Protein AF-0000000078835496 (afdb_homodimer)

Structure (mmCIF, N/CA/C/O backbone):
data_AF-0000000078835496-model_v1
#
loop_
_entity.id
_entity.type
_entity.pdbx_description
1 polymer 'Uncharacterized protein'
#
loop_
_atom_site.group_PDB
_atom_site.id
_atom_site.type_symbol
_atom_site.label_atom_id
_atom_site.label_alt_id
_atom_site.label_comp_id
_atom_site.label_asym_id
_atom_site.label_entity_id
_atom_site.label_seq_id
_atom_site.pdbx_PDB_ins_code
_atom_site.Cartn_x
_atom_site.Cartn_y
_atom_site.Cartn_z
_atom_site.occupancy
_atom_site.B_iso_or_equiv
_atom_site.auth_seq_id
_atom_site.auth_comp_id
_atom_site.auth_asym_id
_atom_site.auth_atom_id
_atom_site.pdbx_PDB_model_num
ATOM 1 N N . MET A 1 1 ? 62.844 -76.75 31.859 1 26.47 1 MET A N 1
ATOM 2 C CA . MET A 1 1 ? 61.812 -77.5 31.125 1 26.47 1 MET A CA 1
ATOM 3 C C . MET A 1 1 ? 61.062 -76.562 30.188 1 26.47 1 MET A C 1
ATOM 5 O O . MET A 1 1 ? 60.531 -75.5 30.609 1 26.47 1 MET A O 1
ATOM 9 N N . PHE A 1 2 ? 61.375 -76.438 28.781 1 31.61 2 PHE A N 1
ATOM 10 C CA . PHE A 1 2 ? 61.062 -75.625 27.641 1 31.61 2 PHE A CA 1
ATOM 11 C C . PHE A 1 2 ? 59.625 -75.812 27.172 1 31.61 2 PHE A C 1
ATOM 13 O O . PHE A 1 2 ? 59.281 -76.938 26.719 1 31.61 2 PHE A O 1
ATOM 20 N N . ILE A 1 3 ? 58.562 -75.312 27.781 1 32.78 3 ILE A N 1
ATOM 21 C CA . ILE A 1 3 ? 57.188 -75.688 27.422 1 32.78 3 ILE A CA 1
ATOM 22 C C . ILE A 1 3 ? 56.844 -75.188 26.031 1 32.78 3 ILE A C 1
ATOM 24 O O . ILE A 1 3 ? 56.906 -73.938 25.812 1 32.78 3 ILE A O 1
ATOM 28 N N . SER A 1 4 ? 56.969 -75.875 24.891 1 28.34 4 SER A N 1
ATOM 29 C CA . SER A 1 4 ? 56.75 -75.625 23.469 1 28.34 4 SER A CA 1
ATOM 30 C C . SER A 1 4 ? 55.281 -75.25 23.203 1 28.34 4 SER A C 1
ATOM 32 O O . SER A 1 4 ? 54.406 -76.062 23.469 1 28.34 4 SER A O 1
ATOM 34 N N . ILE A 1 5 ? 54.844 -74 23.25 1 35.28 5 ILE A N 1
ATOM 35 C CA . ILE A 1 5 ? 53.469 -73.5 23.062 1 35.28 5 ILE A CA 1
ATOM 36 C C . ILE A 1 5 ? 53.062 -73.688 21.594 1 35.28 5 ILE A C 1
ATOM 38 O O . ILE A 1 5 ? 53.625 -73.125 20.703 1 35.28 5 ILE A O 1
ATOM 42 N N . GLN A 1 6 ? 52.75 -74.938 21.125 1 29 6 GLN A N 1
ATOM 43 C CA . GLN A 1 6 ? 52.406 -75.25 19.734 1 29 6 GLN A CA 1
ATOM 44 C C . GLN A 1 6 ? 51.125 -74.625 19.297 1 29 6 GLN A C 1
ATOM 46 O O . GLN A 1 6 ? 50.062 -74.875 19.891 1 29 6 GLN A O 1
ATOM 51 N N . GLY A 1 7 ? 51.062 -73.312 18.828 1 28.83 7 GLY A N 1
ATOM 52 C CA . GLY A 1 7 ? 50 -72.438 18.391 1 28.83 7 GLY A CA 1
ATOM 53 C C . GLY A 1 7 ? 49.312 -72.938 17.125 1 28.83 7 GLY A C 1
ATOM 54 O O . GLY A 1 7 ? 49.875 -72.875 16.031 1 28.83 7 GLY A O 1
ATOM 55 N N . SER A 1 8 ? 48.594 -74.188 17.078 1 29.58 8 SER A N 1
ATOM 56 C CA . SER A 1 8 ? 47.938 -74.75 15.891 1 29.58 8 SER A CA 1
ATOM 57 C C . SER A 1 8 ? 46.812 -73.812 15.398 1 29.58 8 SER A C 1
ATOM 59 O O . SER A 1 8 ? 45.812 -73.688 16.094 1 29.58 8 SER A O 1
ATOM 61 N N . GLY A 1 9 ? 47.094 -72.75 14.773 1 33.34 9 GLY A N 1
ATOM 62 C CA . GLY A 1 9 ? 46.125 -71.812 14.203 1 33.34 9 GLY A CA 1
ATOM 63 C C . GLY A 1 9 ? 45.25 -72.438 13.133 1 33.34 9 GLY A C 1
ATOM 64 O O . GLY A 1 9 ? 45.781 -73.125 12.234 1 33.34 9 GLY A O 1
ATOM 65 N N . PRO A 1 10 ? 43.938 -72.875 13.477 1 34.94 10 PRO A N 1
ATOM 66 C CA . PRO A 1 10 ? 43.125 -73.688 12.531 1 34.94 10 PRO A CA 1
ATOM 67 C C . PRO A 1 10 ? 42.812 -72.938 11.242 1 34.94 10 PRO A C 1
ATOM 69 O O . PRO A 1 10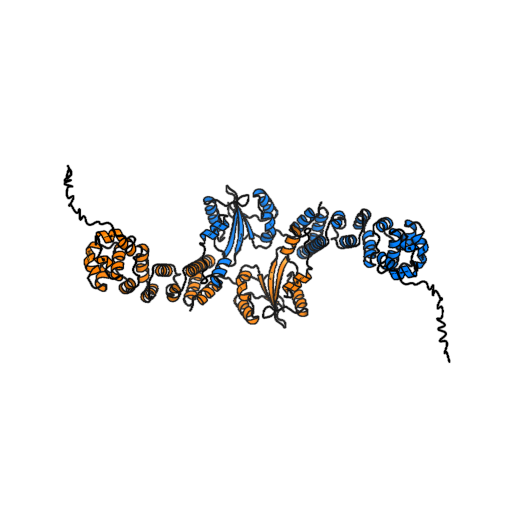 ? 42.75 -71.688 11.266 1 34.94 10 PRO A O 1
ATOM 72 N N . ALA A 1 11 ? 43.188 -73.312 10.109 1 32.03 11 ALA A N 1
ATOM 73 C CA . ALA A 1 11 ? 42.938 -72.875 8.742 1 32.03 11 ALA A CA 1
ATOM 74 C C . ALA A 1 11 ? 41.469 -72.875 8.406 1 32.03 11 ALA A C 1
ATOM 76 O O . ALA A 1 11 ? 40.844 -73.938 8.281 1 32.03 11 ALA A O 1
ATOM 77 N N . ARG A 1 12 ? 40.656 -71.938 9 1 34.41 12 ARG A N 1
ATOM 78 C CA . ARG A 1 12 ? 39.25 -71.812 8.641 1 34.41 12 ARG A CA 1
ATOM 79 C C . ARG A 1 12 ? 39.094 -71.562 7.141 1 34.41 12 ARG A C 1
ATOM 81 O O . ARG A 1 12 ? 39.188 -70.438 6.664 1 34.41 12 ARG A O 1
ATOM 88 N N . THR A 1 13 ? 39.594 -72.5 6.328 1 29.55 13 THR A N 1
ATOM 89 C CA . THR A 1 13 ? 39.531 -72.25 4.891 1 29.55 13 THR A CA 1
ATOM 90 C C . THR A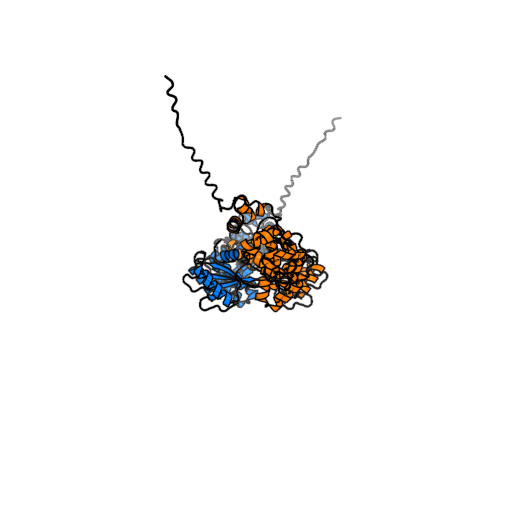 1 13 ? 38.094 -72.25 4.398 1 29.55 13 THR A C 1
ATOM 92 O O . THR A 1 13 ? 37.844 -72.312 3.193 1 29.55 13 THR A O 1
ATOM 95 N N . GLY A 1 14 ? 37.125 -72.562 5.34 1 32.31 14 GLY A N 1
ATOM 96 C CA . GLY A 1 14 ? 35.875 -72.75 4.605 1 32.31 14 GLY A CA 1
ATOM 97 C C . GLY A 1 14 ? 35.438 -71.562 3.854 1 32.31 14 GLY A C 1
ATOM 98 O O . GLY A 1 14 ? 35.25 -70.5 4.449 1 32.31 14 GLY A O 1
ATOM 99 N N . THR A 1 15 ? 35.875 -71.375 2.656 1 34.34 15 THR A N 1
ATOM 100 C CA . THR A 1 15 ? 35.344 -70.312 1.773 1 34.34 15 THR A CA 1
ATOM 101 C C . THR A 1 15 ? 33.844 -70.375 1.736 1 34.34 15 THR A C 1
ATOM 103 O O . THR A 1 15 ? 33.25 -71.375 1.312 1 34.34 15 THR A O 1
ATOM 106 N N . LYS A 1 16 ? 33.094 -70.125 2.898 1 40.84 16 LYS A N 1
ATOM 107 C CA . LYS A 1 16 ? 31.656 -69.938 2.865 1 40.84 16 LYS A CA 1
ATOM 108 C C . LYS A 1 16 ? 31.219 -69.188 1.6 1 40.84 16 LYS A C 1
ATOM 110 O O . LYS A 1 16 ? 31.453 -68 1.462 1 40.84 16 LYS A O 1
ATOM 115 N N . THR A 1 17 ? 31.422 -69.875 0.353 1 40.25 17 THR A N 1
ATOM 116 C CA . THR A 1 17 ? 30.875 -69.375 -0.924 1 40.25 17 THR A CA 1
ATOM 117 C C . THR A 1 17 ? 29.406 -69 -0.783 1 40.25 17 THR A C 1
ATOM 119 O O . THR A 1 17 ? 28.672 -69 -1.768 1 40.25 17 THR A O 1
ATOM 122 N N . GLY A 1 18 ? 28.875 -69 0.254 1 43.47 18 GLY A N 1
ATOM 123 C CA . GLY A 1 18 ? 27.453 -68.688 0.331 1 43.47 18 GLY A CA 1
ATOM 124 C C . GLY A 1 18 ? 27.078 -67.438 -0.486 1 43.47 18 GLY A C 1
ATOM 125 O O . GLY A 1 18 ? 27.75 -66.438 -0.439 1 43.47 18 GLY A O 1
ATOM 126 N N . ALA A 1 19 ? 26.438 -67.625 -1.662 1 48.31 19 ALA A N 1
ATOM 127 C CA . ALA A 1 19 ? 25.906 -66.562 -2.51 1 48.31 19 ALA A CA 1
ATOM 128 C C . ALA A 1 19 ? 25.391 -65.375 -1.669 1 48.31 19 ALA A C 1
ATOM 130 O O . ALA A 1 19 ? 24.5 -65.562 -0.842 1 48.31 19 ALA A O 1
ATOM 131 N N . ARG A 1 20 ? 26.047 -64.5 -1.283 1 57.97 20 ARG A N 1
ATOM 132 C CA . ARG A 1 20 ? 25.719 -63.25 -0.54 1 57.97 20 ARG A CA 1
ATOM 133 C C . ARG A 1 20 ? 24.609 -62.469 -1.234 1 57.97 20 ARG A C 1
ATOM 135 O O . ARG A 1 20 ? 24.781 -62 -2.355 1 57.97 20 ARG A O 1
ATOM 142 N N . THR A 1 21 ? 23.312 -62.844 -0.985 1 73.75 21 THR A N 1
ATOM 143 C CA . THR A 1 21 ? 22.094 -62.219 -1.496 1 73.75 21 THR A CA 1
ATOM 144 C C . THR A 1 21 ? 22.031 -60.75 -1.104 1 73.75 21 THR A C 1
ATOM 146 O O . THR A 1 21 ? 21.062 -60.062 -1.393 1 73.75 21 THR A O 1
ATOM 149 N N . GLN A 1 22 ? 23.031 -60.406 -0.596 1 86.38 22 GLN A N 1
ATOM 150 C CA . GLN A 1 22 ? 23.047 -59 -0.25 1 86.38 22 GLN A CA 1
ATOM 151 C C . GLN A 1 22 ? 23.453 -58.125 -1.45 1 86.38 22 GLN A C 1
ATOM 153 O O . GLN A 1 22 ? 24.422 -58.438 -2.15 1 86.38 22 GLN A O 1
ATOM 158 N N . PRO A 1 23 ? 22.703 -57.156 -1.813 1 93.31 23 PRO A N 1
ATOM 159 C CA . PRO A 1 23 ? 23.016 -56.281 -2.959 1 93.31 23 PRO A CA 1
ATOM 160 C C . PRO A 1 23 ? 24.359 -55.562 -2.797 1 93.31 23 PRO A C 1
ATOM 162 O O . PRO A 1 23 ? 24.672 -55.094 -1.704 1 93.31 23 PRO A O 1
ATOM 165 N N . THR A 1 24 ? 25.156 -55.625 -3.838 1 93.88 24 THR A N 1
ATOM 166 C CA . THR A 1 24 ? 26.391 -54.844 -3.852 1 93.88 24 THR A CA 1
ATOM 167 C C . THR A 1 24 ? 26.094 -53.344 -3.838 1 93.88 24 THR A C 1
ATOM 169 O O . THR A 1 24 ? 24.953 -52.938 -4.047 1 93.88 24 THR A O 1
ATOM 172 N N . SER A 1 25 ? 27.172 -52.562 -3.543 1 94.5 25 SER A N 1
ATOM 173 C CA . SER A 1 25 ? 27.016 -51.125 -3.529 1 94.5 25 SER A CA 1
ATOM 174 C C . SER A 1 25 ? 26.562 -50.594 -4.891 1 94.5 25 SER A C 1
ATOM 176 O O . SER A 1 25 ? 25.719 -49.688 -4.973 1 94.5 25 SER A O 1
ATOM 178 N N . LEU A 1 26 ? 27.062 -51.125 -5.898 1 94.88 26 LEU A N 1
ATOM 179 C CA . LEU A 1 26 ? 26.703 -50.688 -7.25 1 94.88 26 LEU A CA 1
ATOM 180 C C . LEU A 1 26 ? 25.25 -51.062 -7.555 1 94.88 26 LEU A C 1
ATOM 182 O O . LEU A 1 26 ? 24.531 -50.25 -8.156 1 94.88 26 LEU A O 1
ATOM 186 N N . LEU A 1 27 ? 24.859 -52.219 -7.133 1 96.38 27 LEU A N 1
ATOM 187 C CA . LEU A 1 27 ? 23.469 -52.625 -7.355 1 96.38 27 LEU A CA 1
ATOM 188 C C . LEU A 1 27 ? 22.516 -51.719 -6.609 1 96.38 27 LEU A C 1
ATOM 190 O O . LEU A 1 27 ? 21.453 -51.344 -7.137 1 96.38 27 LEU A O 1
ATOM 194 N N . ARG A 1 28 ? 22.922 -51.312 -5.402 1 96.56 28 ARG A N 1
ATOM 195 C CA . ARG A 1 28 ? 22.094 -50.375 -4.629 1 96.56 28 ARG A CA 1
ATOM 196 C C . ARG A 1 28 ? 21.969 -49.031 -5.344 1 96.56 28 ARG A C 1
ATOM 198 O O . ARG A 1 28 ? 20.891 -48.438 -5.312 1 96.56 28 ARG A O 1
ATOM 205 N N . LEU A 1 29 ? 22.969 -48.688 -6.008 1 96.12 29 LEU A N 1
ATOM 206 C CA . LEU A 1 29 ? 22.953 -47.406 -6.734 1 96.12 29 LEU A CA 1
ATOM 207 C C . LEU A 1 29 ? 22.047 -47.5 -7.961 1 96.12 29 LEU A C 1
ATOM 209 O O . 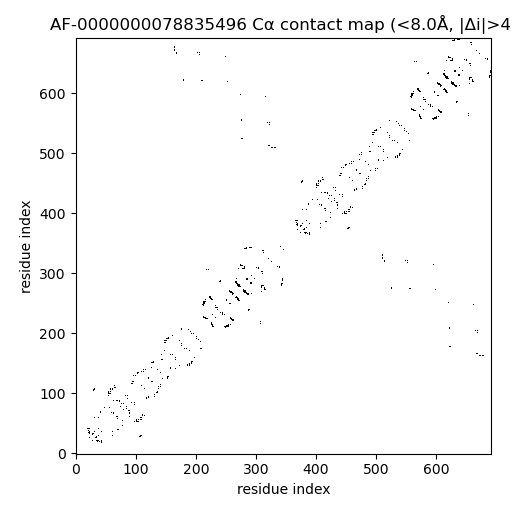LEU A 1 29 ? 21.219 -46.625 -8.195 1 96.12 29 LEU A O 1
ATOM 213 N N . VAL A 1 30 ? 22.094 -48.531 -8.727 1 96.62 30 VAL A N 1
ATOM 214 C CA . VAL A 1 30 ? 21.484 -48.656 -10.039 1 96.62 30 VAL A CA 1
ATOM 215 C C . VAL A 1 30 ? 20.016 -49.094 -9.898 1 96.62 30 VAL A C 1
ATOM 217 O O . VAL A 1 30 ? 19.156 -48.688 -10.672 1 96.62 30 VAL A O 1
ATOM 220 N N . ALA A 1 31 ? 19.688 -49.906 -8.883 1 97.69 31 ALA A N 1
ATOM 221 C CA . ALA A 1 31 ? 18.359 -50.5 -8.781 1 97.69 31 ALA A CA 1
ATOM 222 C C . ALA A 1 31 ? 17.562 -49.844 -7.645 1 97.69 31 ALA A C 1
ATOM 224 O O . ALA A 1 31 ? 16.359 -50.094 -7.508 1 97.69 31 ALA A O 1
ATOM 225 N N . GLY A 1 32 ? 18.203 -49.031 -6.797 1 96.38 32 GLY A N 1
ATOM 226 C CA . GLY A 1 32 ? 17.531 -48.312 -5.73 1 96.38 32 GLY A CA 1
ATOM 227 C C . GLY A 1 32 ? 16.75 -49.219 -4.801 1 96.38 32 GLY A C 1
ATOM 228 O O . GLY A 1 32 ? 17.297 -50.188 -4.262 1 96.38 32 GLY A O 1
ATOM 229 N N . GLU A 1 33 ? 15.484 -49.031 -4.629 1 97.25 33 GLU A N 1
ATOM 230 C CA . GLU A 1 33 ? 14.656 -49.75 -3.688 1 97.25 33 GLU A CA 1
ATOM 231 C C . GLU A 1 33 ? 14.453 -51.219 -4.145 1 97.25 33 GLU A C 1
ATOM 233 O O . GLU A 1 33 ? 14.008 -52.062 -3.369 1 97.25 33 GLU A O 1
ATOM 238 N N . PHE A 1 34 ? 14.82 -51.469 -5.332 1 97.88 34 PHE A N 1
ATOM 239 C CA . PHE A 1 34 ? 14.602 -52.812 -5.875 1 97.88 34 PHE A CA 1
ATOM 240 C C . PHE A 1 34 ? 15.859 -53.656 -5.742 1 97.88 34 PHE A C 1
ATOM 242 O O . PHE A 1 34 ? 15.875 -54.812 -6.168 1 97.88 34 PHE A O 1
ATOM 249 N N . ALA A 1 35 ? 16.875 -53.156 -5.164 1 97.62 35 ALA A N 1
ATOM 250 C CA . ALA A 1 35 ? 18.188 -53.812 -5.121 1 97.62 35 ALA A CA 1
ATOM 251 C C . ALA A 1 35 ? 18.094 -55.188 -4.473 1 97.62 35 ALA A C 1
ATOM 253 O O . ALA A 1 35 ? 18.641 -56.156 -4.988 1 97.62 35 ALA A O 1
ATOM 254 N N . ALA A 1 36 ? 17.391 -55.219 -3.391 1 96.88 36 ALA A N 1
ATOM 255 C CA . ALA A 1 36 ? 17.266 -56.5 -2.684 1 96.88 36 ALA A CA 1
ATOM 256 C C . ALA A 1 36 ? 16.547 -57.531 -3.537 1 96.88 36 ALA A C 1
ATOM 258 O O . ALA A 1 36 ? 16.953 -58.719 -3.584 1 96.88 36 ALA A O 1
ATOM 259 N N . ARG A 1 37 ? 15.531 -57.125 -4.188 1 97.31 37 ARG A N 1
ATOM 260 C CA . ARG A 1 37 ? 14.758 -58.031 -5.02 1 97.31 37 ARG A CA 1
ATOM 261 C C . ARG A 1 37 ? 15.547 -58.438 -6.254 1 97.31 37 ARG A C 1
ATOM 263 O O . ARG A 1 37 ? 15.461 -59.594 -6.691 1 97.31 37 ARG A O 1
ATOM 270 N N . VAL A 1 38 ? 16.25 -57.531 -6.785 1 97.75 38 VAL A N 1
ATOM 271 C CA . VAL A 1 38 ? 17.094 -57.875 -7.922 1 97.75 38 VAL A CA 1
ATOM 272 C C . VAL A 1 38 ? 18.156 -58.906 -7.496 1 97.75 38 VAL A C 1
ATOM 274 O O . VAL A 1 38 ? 18.406 -59.875 -8.203 1 97.75 38 VAL A O 1
ATOM 277 N N . ALA A 1 39 ? 18.766 -58.688 -6.352 1 96.81 39 ALA A N 1
ATOM 278 C CA . ALA A 1 39 ? 19.797 -59.594 -5.844 1 96.81 39 ALA A CA 1
ATOM 279 C C . ALA A 1 39 ? 19.25 -61 -5.609 1 96.81 39 ALA A C 1
ATOM 281 O O . ALA A 1 39 ? 19.984 -61.969 -5.746 1 96.81 39 ALA A O 1
ATOM 282 N N . ALA A 1 40 ? 18.031 -61 -5.266 1 95.81 40 ALA A N 1
ATOM 283 C CA . ALA A 1 40 ? 17.406 -62.281 -5.047 1 95.81 40 ALA A CA 1
ATOM 284 C C . ALA A 1 40 ? 17.266 -63.062 -6.355 1 95.81 40 ALA A C 1
ATOM 286 O O . ALA A 1 40 ? 17.328 -64.312 -6.367 1 95.81 40 ALA A O 1
ATOM 287 N N . VAL A 1 41 ? 17.078 -62.344 -7.43 1 96.44 41 VAL A N 1
ATOM 288 C CA . VAL A 1 41 ? 16.906 -62.969 -8.734 1 96.44 41 VAL A CA 1
ATOM 289 C C . VAL A 1 41 ? 18.281 -63.219 -9.359 1 96.44 41 VAL A C 1
ATOM 291 O O . VAL A 1 41 ? 18.516 -64.312 -9.961 1 96.44 41 VAL A O 1
ATOM 294 N N . TRP A 1 42 ? 19.141 -62.281 -9.25 1 96.06 42 TRP A N 1
ATOM 295 C CA . TRP A 1 42 ? 20.516 -62.344 -9.742 1 96.06 42 TRP A CA 1
ATOM 296 C C . TRP A 1 42 ? 21.516 -62.094 -8.625 1 96.06 42 TRP A C 1
ATOM 298 O O . TRP A 1 42 ? 21.922 -60.969 -8.391 1 96.06 42 TRP A O 1
ATOM 308 N N . PRO A 1 43 ? 21.938 -63.125 -8.008 1 93.88 43 PRO A N 1
ATOM 309 C CA . PRO A 1 43 ? 22.844 -62.969 -6.871 1 93.88 43 PRO A CA 1
ATOM 310 C C . PRO A 1 43 ? 24.188 -62.375 -7.27 1 93.88 43 PRO A C 1
ATOM 312 O O . PRO A 1 43 ? 24.484 -62.25 -8.461 1 93.88 43 PRO A O 1
ATOM 315 N N . GLU A 1 44 ? 24.953 -62.031 -6.262 1 91.56 44 GLU A N 1
ATOM 316 C CA . GLU A 1 44 ? 26.281 -61.469 -6.465 1 91.56 44 GLU A CA 1
ATOM 317 C C . GLU A 1 44 ? 27.125 -62.312 -7.402 1 91.56 44 GLU A C 1
ATOM 319 O O . GLU A 1 44 ? 27.094 -63.531 -7.316 1 91.56 44 GLU A O 1
ATOM 324 N N . PRO A 1 45 ? 27.781 -61.594 -8.195 1 93.25 45 PRO A N 1
ATOM 325 C CA . PRO A 1 45 ? 28.062 -60.188 -8.367 1 93.25 45 PRO A CA 1
ATOM 326 C C . PRO A 1 45 ? 27.031 -59.469 -9.242 1 93.25 45 PRO A C 1
ATOM 328 O O . PRO A 1 45 ? 27.312 -58.406 -9.773 1 93.25 45 PRO A O 1
ATOM 331 N N . HIS A 1 46 ? 25.875 -60.031 -9.539 1 96 46 HIS A N 1
ATOM 332 C CA . HIS A 1 46 ? 24.703 -59.5 -10.227 1 96 46 HIS A CA 1
ATOM 333 C C . HIS A 1 46 ? 25 -59.219 -11.695 1 96 46 HIS A C 1
ATOM 335 O O . HIS A 1 46 ? 24.484 -58.25 -12.258 1 96 46 HIS A O 1
ATOM 341 N N . THR A 1 47 ? 25.844 -59.875 -12.32 1 94.69 47 THR A N 1
ATOM 342 C CA . THR A 1 47 ? 26.438 -59.594 -13.625 1 94.69 47 THR A CA 1
ATOM 343 C C . THR A 1 47 ? 25.359 -59.469 -14.695 1 94.69 47 THR A C 1
ATOM 345 O O . THR A 1 47 ? 25.344 -58.5 -15.445 1 94.69 47 THR A O 1
ATOM 348 N N . ALA A 1 48 ? 24.438 -60.406 -14.758 1 95.5 48 ALA A N 1
ATOM 349 C CA . ALA A 1 48 ? 23.438 -60.438 -15.812 1 95.5 48 ALA A CA 1
ATOM 350 C C . ALA A 1 48 ? 22.609 -59.156 -15.789 1 95.5 48 ALA A C 1
ATOM 352 O O . ALA A 1 48 ? 22.344 -58.531 -16.828 1 95.5 48 ALA A O 1
ATOM 353 N N . PHE A 1 49 ? 22.234 -58.719 -14.656 1 95.94 49 PHE A N 1
ATOM 354 C CA . PHE A 1 49 ? 21.438 -57.5 -14.508 1 95.94 49 PHE A CA 1
ATOM 355 C C . PHE A 1 49 ? 22.297 -56.25 -14.789 1 95.94 49 PHE A C 1
ATOM 357 O O . PHE A 1 49 ? 21.891 -55.375 -15.562 1 95.94 49 PHE A O 1
ATOM 364 N N . LEU A 1 50 ? 23.469 -56.156 -14.219 1 96.25 50 LEU A N 1
ATOM 365 C CA . LEU A 1 50 ? 24.297 -54.969 -14.266 1 96.25 50 LEU A CA 1
ATOM 366 C C . LEU A 1 50 ? 24.812 -54.719 -15.68 1 96.25 50 LEU A C 1
ATOM 368 O O . LEU A 1 50 ? 25.047 -53.562 -16.078 1 96.25 50 LEU A O 1
ATOM 372 N N . THR A 1 51 ? 24.953 -55.75 -16.453 1 95.69 51 THR A N 1
ATOM 373 C CA . THR A 1 51 ? 25.5 -55.562 -17.797 1 95.69 51 THR A CA 1
ATOM 374 C C . THR A 1 51 ? 24.391 -55.438 -18.828 1 95.69 51 THR A C 1
ATOM 376 O O . THR A 1 51 ? 24.656 -55.219 -20.016 1 95.69 51 THR A O 1
ATOM 379 N N . ALA A 1 52 ? 23.188 -55.688 -18.391 1 96.25 52 ALA A N 1
ATOM 380 C CA . ALA A 1 52 ? 22.047 -55.562 -19.297 1 96.25 52 ALA A CA 1
ATOM 381 C C . ALA A 1 52 ? 21.859 -54.094 -19.703 1 96.25 52 ALA A C 1
ATOM 383 O O . ALA A 1 52 ? 22.219 -53.188 -18.969 1 96.25 52 ALA A O 1
ATOM 384 N N . PRO A 1 53 ? 21.359 -53.875 -21 1 95.75 53 PRO A N 1
ATOM 385 C CA . PRO A 1 53 ? 21.016 -52.5 -21.375 1 95.75 53 PRO A CA 1
ATOM 386 C C . PRO A 1 53 ? 20.031 -51.844 -20.406 1 95.75 53 PRO A C 1
ATOM 388 O O . PRO A 1 53 ? 19.219 -52.531 -19.797 1 95.75 53 PRO A O 1
ATOM 391 N N . ALA A 1 54 ? 20.078 -50.531 -20.312 1 96.25 54 ALA A N 1
ATOM 392 C CA . ALA A 1 54 ? 19.281 -49.781 -19.344 1 96.25 54 ALA A CA 1
ATOM 393 C C . ALA A 1 54 ? 17.797 -50.094 -19.5 1 96.25 54 ALA A C 1
ATOM 395 O O . ALA A 1 54 ? 17.094 -50.219 -18.5 1 96.25 54 ALA A O 1
ATOM 396 N N . ALA A 1 55 ? 17.359 -50.219 -20.688 1 96.88 55 ALA A N 1
ATOM 397 C CA . ALA A 1 55 ? 15.938 -50.469 -20.938 1 96.88 55 ALA A CA 1
ATOM 398 C C . ALA A 1 55 ? 15.484 -51.75 -20.266 1 96.88 55 ALA A C 1
ATOM 400 O O . ALA A 1 55 ? 14.383 -51.812 -19.703 1 96.88 55 ALA A O 1
ATOM 401 N N . ARG A 1 56 ? 16.312 -52.75 -20.266 1 97.56 56 ARG A N 1
ATOM 402 C CA . ARG A 1 56 ? 15.961 -54.031 -19.656 1 97.56 56 ARG A CA 1
ATOM 403 C C . ARG A 1 56 ? 16.031 -53.938 -18.141 1 97.56 56 ARG A C 1
ATOM 405 O O . ARG A 1 56 ? 15.195 -54.531 -17.438 1 97.56 56 ARG A O 1
ATOM 412 N N . ARG A 1 57 ? 17.031 -53.188 -17.672 1 97.88 57 ARG A N 1
ATOM 413 C CA . ARG A 1 57 ? 17.109 -53 -16.219 1 97.88 57 ARG A CA 1
ATOM 414 C C . ARG A 1 57 ? 15.867 -52.281 -15.719 1 97.88 57 ARG A C 1
ATOM 416 O O . ARG A 1 57 ? 15.312 -52.625 -14.68 1 97.88 57 ARG A O 1
ATOM 423 N N . HIS A 1 58 ? 15.461 -51.312 -16.453 1 97.94 58 HIS A N 1
ATOM 424 C CA . HIS A 1 58 ? 14.25 -50.594 -16.094 1 97.94 58 HIS A CA 1
ATOM 425 C C . HIS A 1 58 ? 13.023 -51.5 -16.156 1 97.94 58 HIS A C 1
ATOM 427 O O . HIS A 1 58 ? 12.117 -51.375 -15.328 1 97.94 58 HIS A O 1
ATOM 433 N N . LEU A 1 59 ? 12.992 -52.344 -17.156 1 98 59 LEU A N 1
ATOM 434 C CA . LEU A 1 59 ? 11.859 -53.25 -17.266 1 98 59 LEU A CA 1
ATOM 435 C C . LEU A 1 59 ? 11.797 -54.156 -16.047 1 98 59 LEU A C 1
ATOM 437 O O . LEU A 1 59 ? 10.719 -54.469 -15.531 1 98 59 LEU A O 1
ATOM 441 N N . VAL A 1 60 ? 12.953 -54.594 -15.602 1 98.25 60 VAL A N 1
ATOM 442 C CA . VAL A 1 60 ? 13.031 -55.438 -14.398 1 98.25 60 VAL A CA 1
ATOM 443 C C . VAL A 1 60 ? 12.445 -54.656 -13.211 1 98.25 60 VAL A C 1
ATOM 445 O O . VAL A 1 60 ? 11.547 -55.156 -12.531 1 98.25 60 VAL A O 1
ATOM 448 N N . CYS A 1 61 ? 12.953 -53.5 -13.039 1 98.38 61 CYS A N 1
ATOM 449 C CA . CYS A 1 61 ? 12.531 -52.688 -11.898 1 98.38 61 CYS A CA 1
ATOM 450 C C . CYS A 1 61 ? 11.062 -52.312 -12.008 1 98.38 61 CYS A C 1
ATOM 452 O O . CYS A 1 61 ? 10.328 -52.344 -11.016 1 98.38 61 CYS A O 1
ATOM 454 N N . LEU A 1 62 ? 10.625 -51.969 -13.188 1 98.19 62 LEU A N 1
ATOM 455 C CA . LEU A 1 62 ? 9.211 -51.719 -13.445 1 98.19 62 LEU A CA 1
ATOM 456 C C . LEU A 1 62 ? 8.359 -52.938 -13.117 1 98.19 62 LEU A C 1
ATOM 458 O O . LEU A 1 62 ? 7.281 -52.812 -12.539 1 98.19 62 LEU A O 1
ATOM 462 N N . GLY A 1 63 ? 8.828 -54.094 -13.477 1 97.81 63 GLY A N 1
ATOM 463 C CA . GLY A 1 63 ? 8.141 -55.312 -13.141 1 97.81 63 GLY A CA 1
ATOM 464 C C . GLY A 1 63 ? 7.918 -55.469 -11.648 1 97.81 63 GLY A C 1
ATOM 465 O O . GLY A 1 63 ? 6.816 -55.812 -11.211 1 97.81 63 GLY A O 1
ATOM 466 N N . PHE A 1 64 ? 8.992 -55.156 -10.938 1 97.75 64 PHE A N 1
ATOM 467 C CA . PHE A 1 64 ? 8.859 -55.219 -9.484 1 97.75 64 PHE A CA 1
ATOM 468 C C . PHE A 1 64 ? 7.828 -54.219 -8.992 1 97.75 64 PHE A C 1
ATOM 470 O O . PHE A 1 64 ? 7.027 -54.5 -8.109 1 97.75 64 PHE A O 1
ATOM 477 N N . ALA A 1 65 ? 7.82 -53.031 -9.57 1 97.38 65 ALA A N 1
ATOM 478 C CA . ALA A 1 65 ? 6.941 -51.969 -9.156 1 97.38 65 ALA A CA 1
ATOM 479 C C . ALA A 1 65 ? 5.477 -52.312 -9.367 1 97.38 65 ALA A C 1
ATOM 481 O O . ALA A 1 65 ? 4.605 -51.906 -8.609 1 97.38 65 ALA A O 1
ATOM 482 N N . VAL A 1 66 ? 5.156 -53.094 -10.406 1 96.88 66 VAL A N 1
ATOM 483 C CA . VAL A 1 66 ? 3.764 -53.375 -10.727 1 96.88 66 VAL A CA 1
ATOM 484 C C . VAL A 1 66 ? 3.395 -54.75 -10.227 1 96.88 66 VAL A C 1
ATOM 486 O O . VAL A 1 66 ? 2.299 -55.25 -10.5 1 96.88 66 VAL A O 1
ATOM 489 N N . GLY A 1 67 ? 4.316 -55.438 -9.578 1 95.56 67 GLY A N 1
ATOM 490 C CA . GLY A 1 67 ? 4.016 -56.719 -8.93 1 95.56 67 GLY A CA 1
ATOM 491 C C . GLY A 1 67 ? 4.113 -57.906 -9.867 1 95.56 67 GLY A C 1
ATOM 492 O O . GLY A 1 67 ? 3.486 -58.938 -9.633 1 95.56 67 GLY A O 1
ATOM 493 N N . ALA A 1 68 ? 4.867 -57.75 -10.883 1 96.12 68 ALA A N 1
ATOM 494 C CA . ALA A 1 68 ? 5.078 -58.875 -11.797 1 96.12 68 ALA A CA 1
ATOM 495 C C . ALA A 1 68 ? 6.004 -59.938 -11.188 1 96.12 68 ALA A C 1
ATOM 497 O O . ALA A 1 68 ? 6.746 -59.625 -10.25 1 96.12 68 ALA A O 1
ATOM 498 N N . ASP A 1 69 ? 5.879 -61.156 -11.68 1 96.38 69 ASP A N 1
ATOM 499 C CA . ASP A 1 69 ? 6.801 -62.219 -11.266 1 96.38 69 ASP A CA 1
ATOM 500 C C . ASP A 1 69 ? 8.109 -62.125 -12.047 1 96.38 69 ASP A C 1
ATOM 502 O O . ASP A 1 69 ? 8.359 -62.938 -12.938 1 96.38 69 ASP A O 1
ATOM 506 N N . VAL A 1 70 ? 8.945 -61.312 -11.633 1 97.25 70 VAL A N 1
ATOM 507 C CA . VAL A 1 70 ? 10.188 -61 -12.336 1 97.25 70 VAL A CA 1
ATOM 508 C C . VAL A 1 70 ? 11.094 -62.25 -12.328 1 97.25 70 VAL A C 1
ATOM 510 O O . VAL A 1 70 ? 11.805 -62.5 -13.297 1 97.25 70 VAL A O 1
ATOM 513 N N . ARG A 1 71 ? 11.086 -62.969 -11.227 1 95.94 71 ARG A N 1
ATOM 514 C CA . ARG A 1 71 ? 11.906 -64.125 -11.148 1 95.94 71 ARG A CA 1
ATOM 515 C C . ARG A 1 71 ? 11.57 -65.125 -12.281 1 95.94 71 ARG A C 1
ATOM 517 O O . ARG A 1 71 ? 12.469 -65.625 -12.953 1 95.94 71 ARG A O 1
ATOM 524 N N . ALA A 1 72 ? 10.297 -65.312 -12.484 1 96.62 72 ALA A N 1
ATOM 525 C CA . ALA A 1 72 ? 9.836 -66.25 -13.523 1 96.62 72 ALA A CA 1
ATOM 526 C C . ALA A 1 72 ? 10.141 -65.688 -14.914 1 96.62 72 ALA A C 1
ATOM 528 O O . ALA A 1 72 ? 10.328 -66.438 -15.859 1 96.62 72 ALA A O 1
ATOM 529 N N . LEU A 1 73 ? 10.25 -64.438 -15.008 1 96.75 73 LEU A N 1
ATOM 530 C CA . LEU A 1 73 ? 10.375 -63.781 -16.312 1 96.75 73 LEU A CA 1
ATOM 531 C C . LEU A 1 73 ? 11.812 -63.344 -16.562 1 96.75 73 LEU A C 1
ATOM 533 O O . LEU A 1 73 ? 12.117 -62.75 -17.609 1 96.75 73 LEU A O 1
ATOM 537 N N . ALA A 1 74 ? 12.703 -63.625 -15.719 1 96.81 74 ALA A N 1
ATOM 538 C CA . ALA A 1 74 ? 14.062 -63.094 -15.711 1 96.81 74 ALA A CA 1
ATOM 539 C C . ALA A 1 74 ? 14.789 -63.406 -17.016 1 96.81 74 ALA A C 1
ATOM 541 O O . ALA A 1 74 ? 15.375 -62.531 -17.641 1 96.81 74 ALA A O 1
ATOM 542 N N . ALA A 1 75 ? 14.703 -64.688 -17.422 1 95 75 ALA A N 1
ATOM 543 C CA . ALA A 1 75 ? 15.391 -65.062 -18.641 1 95 75 ALA A CA 1
ATOM 544 C C . ALA A 1 75 ? 14.836 -64.375 -19.875 1 95 75 ALA A C 1
ATOM 546 O O . ALA A 1 75 ? 15.594 -63.938 -20.734 1 95 75 ALA A O 1
ATOM 547 N N . ALA A 1 76 ? 13.547 -64.25 -19.875 1 95.88 76 ALA A N 1
ATOM 548 C CA . ALA A 1 76 ? 12.906 -63.594 -21 1 95.88 76 ALA A CA 1
ATOM 549 C C . ALA A 1 76 ? 13.242 -62.125 -21.031 1 95.88 76 ALA A C 1
ATOM 551 O O . ALA A 1 76 ? 13.516 -61.562 -22.094 1 95.88 76 ALA A O 1
ATOM 552 N N . ILE A 1 77 ? 13.266 -61.438 -19.922 1 96.56 77 ILE A N 1
ATOM 553 C CA . ILE A 1 77 ? 13.516 -60 -19.828 1 96.56 77 ILE A CA 1
ATOM 554 C C . ILE A 1 77 ? 14.93 -59.688 -20.328 1 96.56 77 ILE A C 1
ATOM 556 O O . ILE A 1 77 ? 15.141 -58.719 -21.047 1 96.56 77 ILE A O 1
ATOM 560 N N . LEU A 1 78 ? 15.859 -60.5 -20 1 94.5 78 LEU A N 1
ATOM 561 C CA . LEU A 1 78 ? 17.25 -60.219 -20.312 1 94.5 78 LEU A CA 1
ATOM 562 C C . LEU A 1 78 ? 17.625 -60.781 -21.672 1 94.5 78 LEU A C 1
ATOM 564 O O . LEU A 1 78 ? 18.641 -60.375 -22.266 1 94.5 78 LEU A O 1
ATOM 568 N N . GLY A 1 79 ? 16.734 -61.656 -22.203 1 92.69 79 GLY A N 1
ATOM 569 C CA . GLY A 1 79 ? 17.188 -62.375 -23.391 1 92.69 79 GLY A CA 1
ATOM 570 C C . GLY A 1 79 ? 16.281 -62.188 -24.594 1 92.69 79 GLY A C 1
ATOM 571 O O . GLY A 1 79 ? 16.75 -62.188 -25.734 1 92.69 79 GLY A O 1
ATOM 572 N N . ALA A 1 80 ? 15.047 -62.094 -24.438 1 93.62 80 ALA A N 1
ATOM 573 C CA . ALA A 1 80 ? 14.102 -62 -25.531 1 93.62 80 ALA A CA 1
ATOM 574 C C . ALA A 1 80 ? 13.992 -60.562 -26.062 1 93.62 80 ALA A C 1
ATOM 576 O O . ALA A 1 80 ? 14.555 -59.656 -25.469 1 93.62 80 ALA A O 1
ATOM 577 N N . ARG A 1 81 ? 13.359 -60.469 -27.312 1 95.25 81 ARG A N 1
ATOM 578 C CA . ARG A 1 81 ? 13.055 -59.125 -27.828 1 95.25 81 ARG A CA 1
ATOM 579 C C . ARG A 1 81 ? 12.109 -58.375 -26.891 1 95.25 81 ARG A C 1
ATOM 581 O O . ARG A 1 81 ? 11.086 -58.906 -26.469 1 95.25 81 ARG A O 1
ATOM 588 N N . LEU A 1 82 ? 12.477 -57.188 -26.578 1 94.19 82 LEU A N 1
ATOM 589 C CA . LEU A 1 82 ? 11.766 -56.406 -25.578 1 94.19 82 LEU A CA 1
ATOM 590 C C . LEU A 1 82 ? 10.281 -56.312 -25.922 1 94.19 82 LEU A C 1
ATOM 592 O O . LEU A 1 82 ? 9.422 -56.438 -25.047 1 94.19 82 LEU A O 1
ATOM 596 N N . ARG A 1 83 ? 9.969 -56.031 -27.172 1 92.06 83 ARG A N 1
ATOM 597 C CA . ARG A 1 83 ? 8.586 -55.844 -27.609 1 92.06 83 ARG A CA 1
ATOM 598 C C . ARG A 1 83 ? 7.738 -57.062 -27.266 1 92.06 83 ARG A C 1
ATOM 600 O O . ARG A 1 83 ? 6.527 -56.938 -27.062 1 92.06 83 ARG A O 1
ATOM 607 N N . HIS A 1 84 ? 8.391 -58.219 -27.094 1 93.5 84 HIS A N 1
ATOM 608 C CA . HIS A 1 84 ? 7.664 -59.469 -26.844 1 93.5 84 HIS A CA 1
ATOM 609 C C . HIS A 1 84 ? 7.527 -59.75 -25.359 1 93.5 84 HIS A C 1
ATOM 611 O O . HIS A 1 84 ? 6.617 -60.469 -24.938 1 93.5 84 HIS A O 1
ATOM 617 N N . VAL A 1 85 ? 8.438 -59.219 -24.656 1 95.88 85 VAL A N 1
ATOM 618 C CA . VAL A 1 85 ? 8.469 -59.562 -23.234 1 95.88 85 VAL A CA 1
ATOM 619 C C . VAL A 1 85 ? 7.664 -58.531 -22.438 1 95.88 85 VAL A C 1
ATOM 621 O O . VAL A 1 85 ? 7.09 -58.844 -21.406 1 95.88 85 VAL A O 1
ATOM 624 N N . ILE A 1 86 ? 7.547 -57.312 -22.906 1 97.06 86 ILE A N 1
ATOM 625 C CA . ILE A 1 86 ? 6.926 -56.188 -22.188 1 97.06 86 ILE A CA 1
ATOM 626 C C . ILE A 1 86 ? 5.492 -56.562 -21.828 1 97.06 86 ILE A C 1
ATOM 628 O O . ILE A 1 86 ? 5.082 -56.375 -20.672 1 97.06 86 ILE A O 1
ATOM 632 N N . PRO A 1 87 ? 4.691 -57.156 -22.672 1 95.56 87 PRO A N 1
ATOM 633 C CA . PRO A 1 87 ? 3.309 -57.469 -22.312 1 95.56 87 PRO A CA 1
ATOM 634 C C . PRO A 1 87 ? 3.219 -58.531 -21.203 1 95.56 87 PRO A C 1
ATOM 636 O O . PRO A 1 87 ? 2.205 -58.594 -20.5 1 95.56 87 PRO A O 1
ATOM 639 N N . SER A 1 88 ? 4.254 -59.312 -21.047 1 95.69 88 SER A N 1
ATOM 640 C CA . SER A 1 88 ? 4.266 -60.312 -19.984 1 95.69 88 SER A CA 1
ATOM 641 C C . SER A 1 88 ? 4.582 -59.656 -18.641 1 95.69 88 SER A C 1
ATOM 643 O O . SER A 1 88 ? 4.246 -60.219 -17.594 1 95.69 88 SER A O 1
ATOM 645 N N . VAL A 1 89 ? 5.258 -58.594 -18.672 1 96.5 89 VAL A N 1
ATOM 646 C CA . VAL A 1 89 ? 5.668 -57.906 -17.438 1 96.5 89 VAL A CA 1
ATOM 647 C C . VAL A 1 89 ? 4.594 -56.906 -17.016 1 96.5 89 VAL A C 1
ATOM 649 O O . VAL A 1 89 ? 4.238 -56.844 -15.844 1 96.5 89 VAL A O 1
ATOM 652 N N . VAL A 1 90 ? 4.109 -56.094 -17.938 1 96.12 90 VAL A N 1
ATOM 653 C CA . VAL A 1 90 ? 3.096 -55.094 -17.719 1 96.12 90 VAL A CA 1
ATOM 654 C C . VAL A 1 90 ? 1.813 -55.438 -18.453 1 96.12 90 VAL A C 1
ATOM 656 O O . VAL A 1 90 ? 1.771 -55.406 -19.688 1 96.12 90 VAL A O 1
ATOM 659 N N . ALA A 1 91 ? 0.823 -55.688 -17.625 1 90.06 91 ALA A N 1
ATOM 660 C CA . ALA A 1 91 ? -0.475 -55.969 -18.234 1 90.06 91 ALA A CA 1
ATOM 661 C C . ALA A 1 91 ? -1.028 -54.75 -18.969 1 90.06 91 ALA A C 1
ATOM 663 O O . ALA A 1 91 ? -1.015 -53.656 -18.453 1 90.06 91 ALA A O 1
ATOM 664 N N . ALA A 1 92 ? -1.513 -54.969 -20.266 1 89.19 92 ALA A N 1
ATOM 665 C CA . ALA A 1 92 ? -2.047 -53.875 -21.094 1 89.19 92 ALA A CA 1
ATOM 666 C C . ALA A 1 92 ? -1.034 -52.75 -21.234 1 89.19 92 ALA A C 1
ATOM 668 O O . ALA A 1 92 ? -1.368 -51.562 -21.031 1 89.19 92 ALA A O 1
ATOM 669 N N . ALA A 1 93 ? 0.141 -53.094 -21.516 1 92.56 93 ALA A N 1
ATOM 670 C CA . ALA A 1 93 ? 1.231 -52.156 -21.641 1 92.56 93 ALA A CA 1
ATOM 671 C C . ALA A 1 93 ? 0.893 -51.062 -22.656 1 92.56 93 ALA A C 1
ATOM 673 O O . ALA A 1 93 ? 0.49 -51.375 -23.781 1 92.56 93 ALA A O 1
ATOM 674 N N . PRO A 1 94 ? 1.002 -49.875 -22.281 1 93.44 94 PRO A N 1
ATOM 675 C CA . PRO A 1 94 ? 0.729 -48.781 -23.219 1 93.44 94 PRO A CA 1
ATOM 676 C C . PRO A 1 94 ? 1.698 -48.75 -24.406 1 93.44 94 PRO A C 1
ATOM 678 O O . PRO A 1 94 ? 2.836 -49.219 -24.281 1 93.44 94 PRO A O 1
ATOM 681 N N . ALA A 1 95 ? 1.161 -48.188 -25.5 1 89.06 95 ALA A N 1
ATOM 682 C CA . ALA A 1 95 ? 2.01 -48.031 -26.672 1 89.06 95 ALA A CA 1
ATOM 683 C C . ALA A 1 95 ? 3.191 -47.094 -26.375 1 89.06 95 ALA A C 1
ATOM 685 O O . ALA A 1 95 ? 3.045 -46.094 -25.656 1 89.06 95 ALA A O 1
ATOM 686 N N . GLY A 1 96 ? 4.324 -47.5 -26.844 1 90.19 96 GLY A N 1
ATOM 687 C CA . GLY A 1 96 ? 5.488 -46.625 -26.734 1 90.19 96 GLY A CA 1
ATOM 688 C C . GLY A 1 96 ? 6.336 -46.938 -25.5 1 90.19 96 GLY A C 1
ATOM 689 O O . GLY A 1 96 ? 7.41 -46.344 -25.344 1 90.19 96 GLY A O 1
ATOM 690 N N . LEU A 1 97 ? 5.891 -47.812 -24.688 1 94.88 97 LEU A N 1
ATOM 691 C CA . LEU A 1 97 ? 6.621 -48.125 -23.469 1 94.88 97 LEU A CA 1
ATOM 692 C C . LEU A 1 97 ? 8.047 -48.562 -23.781 1 94.88 97 LEU A C 1
ATOM 694 O O . LEU A 1 97 ? 8.992 -48.125 -23.125 1 94.88 97 LEU A O 1
ATOM 698 N N . GLU A 1 98 ? 8.203 -49.344 -24.766 1 94.38 98 GLU A N 1
ATOM 699 C CA . GLU A 1 98 ? 9.531 -49.844 -25.141 1 94.38 98 GLU A CA 1
ATOM 700 C C . GLU A 1 98 ? 10.469 -48.656 -25.422 1 94.38 98 GLU A C 1
ATOM 702 O O . GLU A 1 98 ? 11.586 -48.625 -24.906 1 94.38 98 GLU A O 1
ATOM 707 N N . ARG A 1 99 ? 10.008 -47.75 -26.234 1 92.25 99 ARG A N 1
ATOM 708 C CA . ARG A 1 99 ? 10.812 -46.594 -26.609 1 92.25 99 ARG A CA 1
ATOM 709 C C . ARG A 1 99 ? 11.164 -45.75 -25.391 1 92.25 99 ARG A C 1
ATOM 711 O O . ARG A 1 99 ? 12.305 -45.312 -25.25 1 92.25 99 ARG A O 1
ATOM 718 N N . VAL A 1 100 ? 10.227 -45.562 -24.547 1 95.06 100 VAL A N 1
ATOM 719 C CA . VAL A 1 100 ? 10.406 -44.719 -23.391 1 95.06 100 VAL A CA 1
ATOM 720 C C . VAL A 1 100 ? 11.383 -45.344 -22.406 1 95.06 100 VAL A C 1
ATOM 722 O O . VAL A 1 100 ? 12.219 -44.656 -21.797 1 95.06 100 VAL A O 1
ATOM 725 N N . LEU A 1 101 ? 11.375 -46.625 -22.266 1 95.75 101 LEU A N 1
ATOM 726 C CA . LEU A 1 101 ? 12.281 -47.344 -21.359 1 95.75 101 LEU A CA 1
ATOM 727 C C . LEU A 1 101 ? 13.734 -47.062 -21.734 1 95.75 101 LEU A C 1
ATOM 729 O O . LEU A 1 101 ? 14.594 -46.969 -20.859 1 95.75 101 LEU A O 1
ATOM 733 N N . GLY A 1 102 ? 13.938 -46.875 -22.938 1 93.88 102 GLY A N 1
ATOM 734 C CA . GLY A 1 102 ? 15.289 -46.625 -23.406 1 93.88 102 GLY A CA 1
ATOM 735 C C . GLY A 1 102 ? 15.773 -45.219 -23.109 1 93.88 102 GLY A C 1
ATOM 736 O O . GLY A 1 102 ? 16.953 -44.906 -23.281 1 93.88 102 GLY A O 1
ATOM 737 N N . ARG A 1 103 ? 14.914 -44.406 -22.609 1 94.62 103 ARG A N 1
ATOM 738 C CA . ARG A 1 103 ? 15.242 -43 -22.422 1 94.62 103 ARG A CA 1
ATOM 739 C C . ARG A 1 103 ? 15.18 -42.625 -20.953 1 94.62 103 ARG A C 1
ATOM 741 O O . ARG A 1 103 ? 15.164 -41.406 -20.625 1 94.62 103 ARG A O 1
ATOM 748 N N . LEU A 1 104 ? 15.156 -43.594 -20.047 1 96.5 104 LEU A N 1
ATOM 749 C CA . LEU A 1 104 ? 14.922 -43.312 -18.641 1 96.5 104 LEU A CA 1
ATOM 750 C C . LEU A 1 104 ? 16.234 -43.125 -17.891 1 96.5 104 LEU A C 1
ATOM 752 O O . LEU A 1 104 ? 16.234 -42.781 -16.703 1 96.5 104 LEU A O 1
ATOM 756 N N . GLY A 1 105 ? 17.391 -43.344 -18.562 1 94.81 105 GLY A N 1
ATOM 757 C CA . GLY A 1 105 ? 18.672 -43.219 -17.906 1 94.81 105 GLY A CA 1
ATOM 758 C C . GLY A 1 105 ? 19.156 -44.5 -17.281 1 94.81 105 GLY A C 1
ATOM 759 O O . GLY A 1 105 ? 18.578 -45.562 -17.516 1 94.81 105 GLY A O 1
ATOM 760 N N . GLU A 1 106 ? 20.141 -44.406 -16.406 1 95.94 106 GLU A N 1
ATOM 761 C CA . GLU A 1 106 ? 20.859 -45.594 -15.938 1 95.94 106 GLU A CA 1
ATOM 762 C C . GLU A 1 106 ? 20.344 -46.031 -14.57 1 95.94 106 GLU A C 1
ATOM 764 O O . GLU A 1 106 ? 20.562 -47.188 -14.164 1 95.94 106 GLU A O 1
ATOM 769 N N . ILE A 1 107 ? 19.719 -45.094 -13.961 1 97 107 ILE A N 1
ATOM 770 C CA . ILE A 1 107 ? 19.344 -45.344 -12.578 1 97 107 ILE A CA 1
ATOM 771 C C . ILE A 1 107 ? 17.844 -45.625 -12.492 1 97 107 ILE A C 1
ATOM 773 O O . ILE A 1 107 ? 17.047 -44.938 -13.109 1 97 107 ILE A O 1
ATOM 777 N N . ALA A 1 108 ? 17.484 -46.688 -11.75 1 97.88 108 ALA A N 1
ATOM 778 C CA . ALA A 1 108 ? 16.078 -47.062 -11.57 1 97.88 108 ALA A CA 1
ATOM 779 C C . ALA A 1 108 ? 15.305 -45.938 -10.867 1 97.88 108 ALA A C 1
ATOM 781 O O . ALA A 1 108 ? 15.875 -45.188 -10.078 1 97.88 108 ALA A O 1
ATOM 782 N N . TRP A 1 109 ? 14.023 -45.906 -11.188 1 97.75 109 TRP A N 1
ATOM 783 C CA . TRP A 1 109 ? 13.102 -45 -10.516 1 97.75 109 TRP A CA 1
ATOM 784 C C . TRP A 1 109 ? 12.438 -45.688 -9.328 1 97.75 109 TRP A C 1
ATOM 786 O O . TRP A 1 109 ? 12.617 -46.906 -9.117 1 97.75 109 TRP A O 1
ATOM 796 N N . ASP A 1 110 ? 11.82 -44.938 -8.477 1 97 110 ASP A N 1
ATOM 797 C CA . ASP A 1 110 ? 11.008 -45.562 -7.441 1 97 110 ASP A CA 1
ATOM 798 C C . ASP A 1 110 ? 9.695 -46.062 -8.016 1 97 110 ASP A C 1
ATOM 800 O O . ASP A 1 110 ? 9.328 -45.75 -9.148 1 97 110 ASP A O 1
ATOM 804 N N . ALA A 1 111 ? 8.992 -46.875 -7.27 1 97.62 111 ALA A N 1
ATOM 805 C CA . ALA A 1 111 ? 7.793 -47.562 -7.727 1 97.62 111 ALA A CA 1
ATOM 806 C C . ALA A 1 111 ? 6.711 -46.562 -8.141 1 97.62 111 ALA A C 1
ATOM 808 O O . ALA A 1 111 ? 6.039 -46.75 -9.156 1 97.62 111 ALA A O 1
ATOM 809 N N . GLU A 1 112 ? 6.59 -45.531 -7.391 1 96.62 112 GLU A N 1
ATOM 810 C CA . GLU A 1 112 ? 5.559 -44.562 -7.664 1 96.62 112 GLU A CA 1
ATOM 811 C C . GLU A 1 112 ? 5.793 -43.875 -9 1 96.62 112 GLU A C 1
ATOM 813 O O . GLU A 1 112 ? 4.855 -43.656 -9.773 1 96.62 112 GLU A O 1
ATOM 818 N N . ALA A 1 113 ? 7.004 -43.594 -9.242 1 96.81 113 ALA A N 1
ATOM 819 C CA . ALA A 1 113 ? 7.344 -42.906 -10.492 1 96.81 113 ALA A CA 1
ATOM 820 C C . ALA A 1 113 ? 7.078 -43.812 -11.688 1 96.81 113 ALA A C 1
ATOM 822 O O . ALA A 1 113 ? 6.578 -43.375 -12.719 1 96.81 113 ALA A O 1
ATOM 823 N N . TYR A 1 114 ? 7.395 -45.062 -11.586 1 97.31 114 TYR A N 1
ATOM 824 C CA . TYR A 1 114 ? 7.121 -46 -12.664 1 97.31 114 TYR A CA 1
ATOM 825 C C . TYR A 1 114 ? 5.625 -46.094 -12.938 1 97.31 114 TYR A C 1
ATOM 827 O O . TYR A 1 114 ? 5.199 -46.094 -14.094 1 97.31 114 TYR A O 1
ATOM 835 N N . ARG A 1 115 ? 4.879 -46.156 -11.875 1 96.31 115 ARG A N 1
ATOM 836 C CA . ARG A 1 115 ? 3.432 -46.25 -12.039 1 96.31 115 ARG A CA 1
ATOM 837 C C . ARG A 1 115 ? 2.877 -45 -12.688 1 96.31 115 ARG A C 1
ATOM 839 O O . ARG A 1 115 ? 1.982 -45.062 -13.539 1 96.31 115 ARG A O 1
ATOM 846 N N . LEU A 1 116 ? 3.432 -43.906 -12.266 1 95.62 116 LEU A N 1
ATOM 847 C CA . LEU A 1 116 ? 3.025 -42.625 -12.852 1 95.62 116 LEU A CA 1
ATOM 848 C C . LEU A 1 116 ? 3.346 -42.594 -14.344 1 95.62 116 LEU A C 1
ATOM 850 O O . LEU A 1 116 ? 2.537 -42.094 -15.141 1 95.62 116 LEU A O 1
ATOM 854 N N . LEU A 1 117 ? 4.465 -43.094 -14.695 1 95.88 117 LEU A N 1
ATOM 855 C CA . LEU A 1 117 ? 4.867 -43.156 -16.094 1 95.88 117 LEU A CA 1
ATOM 856 C C . LEU A 1 117 ? 3.859 -43.969 -16.891 1 95.88 117 LEU A C 1
ATOM 858 O O . LEU A 1 117 ? 3.418 -43.562 -17.969 1 95.88 117 LEU A O 1
ATOM 862 N N . LEU A 1 118 ? 3.473 -45.125 -16.359 1 96 118 LEU A N 1
ATOM 863 C CA . LEU A 1 118 ? 2.523 -45.969 -17.047 1 96 118 LEU A CA 1
ATOM 864 C C . LEU A 1 118 ? 1.177 -45.281 -17.219 1 96 118 LEU A C 1
ATOM 866 O O . LEU A 1 118 ? 0.561 -45.344 -18.281 1 96 118 LEU A O 1
ATOM 870 N N . THR A 1 119 ? 0.78 -44.625 -16.188 1 94.12 119 THR A N 1
ATOM 871 C CA . THR A 1 119 ? -0.48 -43.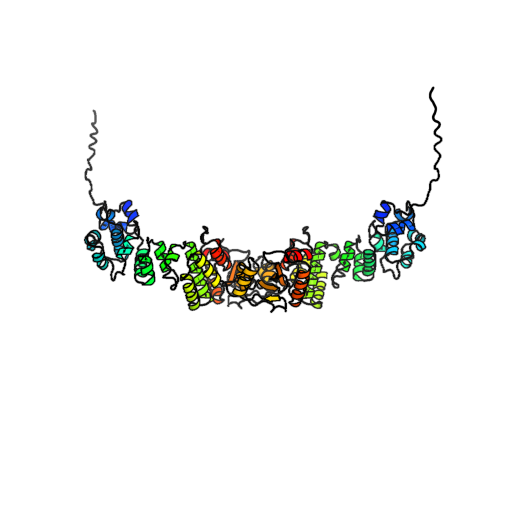875 -16.234 1 94.12 119 THR A CA 1
ATOM 872 C C . THR A 1 119 ? -0.445 -42.812 -17.312 1 94.12 119 THR A C 1
ATOM 874 O O . THR A 1 119 ? -1.408 -42.625 -18.062 1 94.12 119 THR A O 1
ATOM 877 N N . LEU A 1 120 ? 0.644 -42.094 -17.422 1 92.38 120 LEU A N 1
ATOM 878 C CA . LEU A 1 120 ? 0.781 -41 -18.406 1 92.38 120 LEU A CA 1
ATOM 879 C C . LEU A 1 120 ? 0.827 -41.562 -19.828 1 92.38 120 LEU A C 1
ATOM 881 O O . LEU A 1 120 ? 0.236 -40.969 -20.734 1 92.38 120 LEU A O 1
ATOM 885 N N . LEU A 1 121 ? 1.466 -42.656 -19.969 1 93.19 121 LEU A N 1
ATOM 886 C CA . LEU A 1 121 ? 1.603 -43.281 -21.297 1 93.19 121 LEU A CA 1
ATOM 887 C C . LEU A 1 121 ? 0.262 -43.812 -21.797 1 93.19 121 LEU A C 1
ATOM 889 O O . LEU A 1 121 ? 0.085 -44.031 -23 1 93.19 121 LEU A O 1
ATOM 893 N N . ALA A 1 122 ? -0.629 -44.031 -20.828 1 91.88 122 ALA A N 1
ATOM 894 C CA . ALA A 1 122 ? -1.951 -44.531 -21.203 1 91.88 122 ALA A CA 1
ATOM 895 C C . ALA A 1 122 ? -2.826 -43.406 -21.734 1 91.88 122 ALA A C 1
ATOM 897 O O . ALA A 1 122 ? -3.873 -43.656 -22.344 1 91.88 122 ALA A O 1
ATOM 898 N N . ARG A 1 123 ? -2.4 -42.219 -21.562 1 89.38 123 ARG A N 1
ATOM 899 C CA . ARG A 1 123 ? -3.117 -41.031 -22.047 1 89.38 123 ARG A CA 1
ATOM 900 C C . ARG A 1 123 ? -2.508 -40.531 -23.359 1 89.38 123 ARG A C 1
ATOM 902 O O . ARG A 1 123 ? -1.286 -40.438 -23.484 1 89.38 123 ARG A O 1
ATOM 909 N N . PRO A 1 124 ? -3.344 -40.219 -24.266 1 86.12 124 PRO A N 1
ATOM 910 C CA . PRO A 1 124 ? -2.834 -39.906 -25.594 1 86.12 124 PRO A CA 1
ATOM 911 C C . PRO A 1 124 ? -1.879 -38.719 -25.594 1 86.12 124 PRO A C 1
ATOM 913 O O . PRO A 1 124 ? -0.771 -38.781 -26.125 1 86.12 124 PRO A O 1
ATOM 916 N N . ALA A 1 125 ? -2.25 -37.656 -24.922 1 83.06 125 ALA A N 1
ATOM 917 C CA . ALA A 1 125 ? -1.469 -36.438 -25.047 1 83.06 125 ALA A CA 1
ATOM 918 C C . ALA A 1 125 ? -0.132 -36.562 -24.328 1 83.06 125 ALA A C 1
ATOM 920 O O . ALA A 1 125 ? 0.927 -36.344 -24.922 1 83.06 125 ALA A O 1
ATOM 921 N N . PRO A 1 126 ? -0.108 -36.969 -23.094 1 84.75 126 PRO A N 1
ATOM 922 C CA . PRO A 1 126 ? 1.187 -37.156 -22.438 1 84.75 126 PRO A CA 1
ATOM 923 C C . PRO A 1 126 ? 2.049 -38.219 -23.109 1 84.75 126 PRO A C 1
ATOM 925 O O . PRO A 1 126 ? 3.273 -38.062 -23.172 1 84.75 126 PRO A O 1
ATOM 928 N N . ALA A 1 127 ? 1.438 -39.219 -23.625 1 88.88 127 ALA A N 1
ATOM 929 C CA . ALA A 1 127 ? 2.178 -40.281 -24.281 1 88.88 127 ALA A CA 1
ATOM 930 C C . ALA A 1 127 ? 2.963 -39.75 -25.484 1 88.88 127 ALA A C 1
ATOM 932 O O . ALA A 1 127 ? 4.137 -40.062 -25.656 1 88.88 127 ALA A O 1
ATOM 933 N N . LYS A 1 128 ? 2.217 -39.031 -26.219 1 85.06 128 LYS A N 1
ATOM 934 C CA . LYS A 1 128 ? 2.873 -38.406 -27.391 1 85.06 128 LYS A CA 1
ATOM 935 C C . LYS A 1 128 ? 4.074 -37.594 -26.953 1 85.06 128 LYS A C 1
ATOM 937 O O . LYS A 1 128 ? 5.148 -37.688 -27.562 1 85.06 128 LYS A O 1
ATOM 942 N N . ALA A 1 129 ? 3.951 -36.844 -25.938 1 81.69 129 ALA A N 1
ATOM 943 C CA . ALA A 1 129 ? 5.016 -36 -25.438 1 81.69 129 ALA A CA 1
ATOM 944 C C . ALA A 1 129 ? 6.199 -36.812 -24.938 1 81.69 129 ALA A C 1
ATOM 946 O O . ALA A 1 129 ? 7.352 -36.5 -25.25 1 81.69 129 ALA A O 1
ATOM 947 N N . LEU A 1 130 ? 5.988 -37.812 -24.266 1 87.06 130 LEU A N 1
ATOM 948 C CA . LEU A 1 130 ? 7.027 -38.656 -23.688 1 87.06 130 LEU A CA 1
ATOM 949 C C . LEU A 1 130 ? 7.762 -39.438 -24.766 1 87.06 130 LEU A C 1
ATOM 951 O O . LEU A 1 130 ? 8.984 -39.625 -24.703 1 87.06 130 LEU A O 1
ATOM 955 N N . ARG A 1 131 ? 7.051 -39.812 -25.734 1 85.44 131 ARG A N 1
ATOM 956 C CA . ARG A 1 131 ? 7.641 -40.562 -26.812 1 85.44 131 ARG A CA 1
ATOM 957 C C . ARG A 1 131 ? 8.633 -39.719 -27.625 1 85.44 131 ARG A C 1
ATOM 959 O O . ARG A 1 131 ? 9.586 -40.25 -28.188 1 85.44 131 ARG A O 1
ATOM 966 N N . HIS A 1 132 ? 8.391 -38.5 -27.562 1 81.75 132 HIS A N 1
ATOM 967 C CA . HIS A 1 132 ? 9.219 -37.625 -28.391 1 81.75 132 HIS A CA 1
ATOM 968 C C . HIS A 1 132 ? 10.289 -36.938 -27.562 1 81.75 132 HIS A C 1
ATOM 970 O O . HIS A 1 132 ? 11.109 -36.188 -28.109 1 81.75 132 HIS A O 1
ATOM 976 N N . ALA A 1 133 ? 10.258 -37.156 -26.359 1 84.62 133 ALA A N 1
ATOM 977 C CA . ALA A 1 133 ? 11.289 -36.562 -25.516 1 84.62 133 ALA A CA 1
ATOM 978 C C . ALA A 1 133 ? 12.633 -37.25 -25.719 1 84.62 133 ALA A C 1
ATOM 980 O O . ALA A 1 133 ? 12.695 -38.469 -25.844 1 84.62 133 ALA A O 1
ATOM 981 N N . PRO A 1 134 ? 13.664 -36.406 -25.828 1 86 134 PRO A N 1
ATOM 982 C CA . PRO A 1 134 ? 14.977 -37.031 -25.953 1 86 134 PRO A CA 1
ATOM 983 C C . PRO A 1 134 ? 15.383 -37.812 -24.719 1 86 134 PRO A C 1
ATOM 985 O O . PRO A 1 134 ? 16.078 -38.812 -24.812 1 86 134 PRO A O 1
ATOM 988 N N . ALA A 1 135 ? 14.961 -37.312 -23.625 1 90.44 135 ALA A N 1
ATOM 989 C CA . ALA A 1 135 ? 15.188 -37.969 -22.344 1 90.44 135 ALA A CA 1
ATOM 990 C C . ALA A 1 135 ? 13.977 -37.812 -21.422 1 90.44 135 ALA A C 1
ATOM 992 O O . ALA A 1 135 ? 13.289 -36.781 -21.469 1 90.44 135 ALA A O 1
ATOM 993 N N . VAL A 1 136 ? 13.75 -38.875 -20.703 1 92.12 136 VAL A N 1
ATOM 994 C CA . VAL A 1 136 ? 12.625 -38.875 -19.766 1 92.12 136 VAL A CA 1
ATOM 995 C C . VAL A 1 136 ? 13.133 -39.125 -18.359 1 92.12 136 VAL A C 1
ATOM 997 O O . VAL A 1 136 ? 13.719 -40.156 -18.078 1 92.12 136 VAL A O 1
ATOM 1000 N N . ASP A 1 137 ? 12.992 -38.094 -17.547 1 92.31 137 ASP A N 1
ATOM 1001 C CA . ASP A 1 137 ? 13.359 -38.281 -16.156 1 92.31 137 ASP A CA 1
ATOM 1002 C C . ASP A 1 137 ? 12.133 -38.188 -15.242 1 92.31 137 ASP A C 1
ATOM 1004 O O . ASP A 1 137 ? 11.031 -37.906 -15.711 1 92.31 137 ASP A O 1
ATOM 1008 N N . VAL A 1 138 ? 12.336 -38.531 -14 1 92.94 138 VAL A N 1
ATOM 1009 C CA . VAL A 1 138 ? 11.25 -38.594 -13.031 1 92.94 138 VAL A CA 1
ATOM 1010 C C . VAL A 1 138 ? 10.602 -37.219 -12.906 1 92.94 138 VAL A C 1
ATOM 1012 O O . VAL A 1 138 ? 9.383 -37.094 -12.789 1 92.94 138 VAL A O 1
ATOM 1015 N N . GLU A 1 139 ? 11.398 -36.219 -12.938 1 88.44 139 GLU A N 1
ATOM 1016 C CA . GLU A 1 139 ? 10.898 -34.875 -12.773 1 88.44 139 GLU A CA 1
ATOM 1017 C C . GLU A 1 139 ? 9.953 -34.469 -13.906 1 88.44 139 GLU A C 1
ATOM 1019 O O . GLU A 1 139 ? 8.906 -33.875 -13.672 1 88.44 139 GLU A O 1
ATOM 1024 N N . LEU A 1 140 ? 10.328 -34.844 -15.055 1 87.62 140 LEU A N 1
ATOM 1025 C CA . LEU A 1 140 ? 9.461 -34.562 -16.188 1 87.62 140 LEU A CA 1
ATOM 1026 C C . LEU A 1 140 ? 8.125 -35.281 -16.047 1 87.62 140 LEU A C 1
ATOM 1028 O O . LEU A 1 140 ? 7.07 -34.688 -16.281 1 87.62 140 LEU A O 1
ATOM 1032 N N . VAL A 1 141 ? 8.141 -36.5 -15.656 1 91.19 141 VAL A N 1
ATOM 1033 C CA . VAL A 1 141 ? 6.934 -37.281 -15.484 1 91.19 141 VAL A CA 1
ATOM 1034 C C . VAL A 1 141 ? 6.039 -36.656 -14.43 1 91.19 141 VAL A C 1
ATOM 1036 O O . VAL A 1 141 ? 4.828 -36.531 -14.625 1 91.19 141 VAL A O 1
ATOM 1039 N N . ARG A 1 142 ? 6.648 -36.25 -13.398 1 90.44 142 ARG A N 1
ATOM 1040 C CA . ARG A 1 142 ? 5.879 -35.625 -12.336 1 90.44 142 ARG A CA 1
ATOM 1041 C C . ARG A 1 142 ? 5.27 -34.312 -12.812 1 90.44 142 ARG A C 1
ATOM 1043 O O . ARG A 1 142 ? 4.109 -34 -12.508 1 90.44 142 ARG A O 1
ATOM 1050 N N . ARG A 1 143 ? 5.961 -33.531 -13.539 1 88.38 143 ARG A N 1
ATOM 1051 C CA . ARG A 1 143 ? 5.461 -32.281 -14.062 1 88.38 143 ARG A CA 1
ATOM 1052 C C . ARG A 1 143 ? 4.297 -32.5 -15.023 1 88.38 143 ARG A C 1
ATOM 1054 O O . ARG A 1 143 ? 3.273 -31.828 -14.945 1 88.38 143 ARG A O 1
ATOM 1061 N N . LEU A 1 144 ? 4.441 -33.469 -15.875 1 88.62 144 LEU A N 1
ATOM 1062 C CA . LEU A 1 144 ? 3.391 -33.75 -16.844 1 88.62 144 LEU A CA 1
ATOM 1063 C C . LEU A 1 144 ? 2.119 -34.25 -16.156 1 88.62 144 LEU A C 1
ATOM 1065 O O . LEU A 1 144 ? 1.011 -33.938 -16.594 1 88.62 144 LEU A O 1
ATOM 1069 N N . ALA A 1 145 ? 2.33 -34.938 -15.07 1 90.06 145 ALA A N 1
ATOM 1070 C CA . ALA A 1 145 ? 1.19 -35.469 -14.328 1 90.06 145 ALA A CA 1
ATOM 1071 C C . ALA A 1 145 ? 0.426 -34.344 -13.625 1 90.06 145 ALA A C 1
ATOM 1073 O O . ALA A 1 145 ? -0.787 -34.469 -13.422 1 90.06 145 ALA A O 1
ATOM 1074 N N . GLU A 1 146 ? 1.084 -33.312 -13.289 1 90.12 146 GLU A N 1
ATOM 1075 C CA . GLU A 1 146 ? 0.501 -32.281 -12.438 1 90.12 146 GLU A CA 1
ATOM 1076 C C . GLU A 1 146 ? 0.067 -31.078 -13.266 1 90.12 146 GLU A C 1
ATOM 1078 O O . GLU A 1 146 ? -0.617 -30.188 -12.758 1 90.12 146 GLU A O 1
ATOM 1083 N N . LEU A 1 147 ? 0.413 -31.094 -14.539 1 90.62 147 LEU A N 1
ATOM 1084 C CA . LEU A 1 147 ? -0.012 -30 -15.398 1 90.62 147 LEU A CA 1
ATOM 1085 C C . LEU A 1 147 ? -1.533 -29.938 -15.5 1 90.62 147 LEU A C 1
ATOM 1087 O O . LEU A 1 147 ? -2.193 -30.984 -15.562 1 90.62 147 LEU A O 1
ATOM 1091 N N . PRO A 1 148 ? -2.051 -28.719 -15.562 1 91.56 148 PRO A N 1
ATOM 1092 C CA . PRO A 1 148 ? -3.477 -28.641 -15.883 1 91.56 148 PRO A CA 1
ATOM 1093 C C . PRO A 1 148 ? -3.846 -29.391 -17.156 1 91.56 148 PRO A C 1
ATOM 1095 O O . PRO A 1 148 ? -3.078 -29.391 -18.125 1 91.56 148 PRO A O 1
ATOM 1098 N N . ALA A 1 149 ? -4.98 -29.953 -17.188 1 87.25 149 ALA A N 1
ATOM 1099 C CA . ALA A 1 149 ? -5.391 -30.906 -18.219 1 87.25 149 ALA A CA 1
ATOM 1100 C C . ALA A 1 149 ? -5.246 -30.297 -19.609 1 87.25 149 ALA A C 1
ATOM 1102 O O . ALA A 1 149 ? -4.703 -30.922 -20.516 1 87.25 149 ALA A O 1
ATOM 1103 N N . PRO A 1 150 ? -5.59 -29.062 -19.828 1 90.88 150 PRO A N 1
ATOM 1104 C CA . PRO A 1 150 ? -5.48 -28.5 -21.172 1 90.88 150 PRO A CA 1
ATOM 1105 C C . PRO A 1 150 ? -4.035 -28.312 -21.625 1 90.88 150 PRO A C 1
ATOM 1107 O O . PRO A 1 150 ? -3.775 -28.094 -22.812 1 90.88 150 PRO A O 1
ATOM 1110 N N . MET A 1 151 ? -3.127 -28.438 -20.656 1 91.75 151 MET A N 1
ATOM 1111 C CA . MET A 1 151 ? -1.726 -28.219 -21 1 91.75 151 MET A CA 1
ATOM 1112 C C . MET A 1 151 ? -0.99 -29.547 -21.156 1 91.75 151 MET A C 1
ATOM 1114 O O . MET A 1 151 ? 0.236 -29.562 -21.281 1 91.75 151 MET A O 1
ATOM 1118 N N . GLU A 1 152 ? -1.614 -30.547 -21.156 1 83.69 152 GLU A N 1
ATOM 1119 C CA . GLU A 1 152 ? -1.009 -31.875 -21.109 1 83.69 152 GLU A CA 1
ATOM 1120 C C . GLU A 1 152 ? -0.113 -32.094 -22.328 1 83.69 152 GLU A C 1
ATOM 1122 O O . GLU A 1 152 ? 0.845 -32.875 -22.25 1 83.69 152 GLU A O 1
ATOM 1127 N N . GLU A 1 153 ? -0.424 -31.406 -23.391 1 79.38 153 GLU A N 1
ATOM 1128 C CA . GLU A 1 153 ? 0.357 -31.625 -24.609 1 79.38 153 GLU A CA 1
ATOM 1129 C C . GLU A 1 153 ? 1.533 -30.656 -24.688 1 79.38 153 GLU A C 1
ATOM 1131 O O . GLU A 1 153 ? 2.334 -30.719 -25.609 1 79.38 153 GLU A O 1
ATOM 1136 N N . ALA A 1 154 ? 1.635 -29.797 -23.703 1 84.88 154 ALA A N 1
ATOM 1137 C CA . ALA A 1 154 ? 2.684 -28.781 -23.75 1 84.88 154 ALA A CA 1
ATOM 1138 C C . ALA A 1 154 ? 4.008 -29.344 -23.234 1 84.88 154 ALA A C 1
ATOM 1140 O O . ALA A 1 154 ? 4.613 -28.766 -22.328 1 84.88 154 ALA A O 1
ATOM 1141 N N . VAL A 1 155 ? 4.512 -30.312 -23.906 1 77.25 155 VAL A N 1
ATOM 1142 C CA . VAL A 1 155 ? 5.684 -31.062 -23.469 1 77.25 155 VAL A CA 1
ATOM 1143 C C . VAL A 1 155 ? 6.91 -30.156 -23.469 1 77.25 155 VAL A C 1
ATOM 1145 O O . VAL A 1 155 ? 7.723 -30.188 -22.547 1 77.25 155 VAL A O 1
ATOM 1148 N N . ARG A 1 156 ? 7.008 -29.469 -24.531 1 82.62 156 ARG A N 1
ATOM 1149 C CA . ARG A 1 156 ? 8.164 -28.578 -24.625 1 82.62 156 ARG A CA 1
ATOM 1150 C C . ARG A 1 156 ? 8.234 -27.641 -23.438 1 82.62 156 ARG A C 1
ATOM 1152 O O . ARG A 1 156 ? 9.297 -27.469 -22.828 1 82.62 156 ARG A O 1
ATOM 1159 N N . LEU A 1 157 ? 7.109 -27.109 -23.109 1 88.19 157 LEU A N 1
ATOM 1160 C CA . LEU A 1 157 ? 7.062 -26.203 -21.953 1 88.19 157 LEU A CA 1
ATOM 1161 C C . LEU A 1 157 ? 7.375 -26.953 -20.656 1 88.19 157 LEU A C 1
ATOM 1163 O O . LEU A 1 157 ? 8.125 -26.453 -19.812 1 88.19 157 LEU A O 1
ATOM 1167 N N . ALA A 1 158 ? 6.879 -28.109 -20.578 1 85.88 158 ALA A N 1
ATOM 1168 C CA . ALA A 1 158 ? 7.094 -28.906 -19.375 1 85.88 158 ALA A CA 1
ATOM 1169 C C . ALA A 1 158 ? 8.578 -29.219 -19.172 1 85.88 158 ALA A C 1
ATOM 1171 O O . ALA A 1 158 ? 9.055 -29.297 -18.047 1 85.88 158 ALA A O 1
ATOM 1172 N N . ARG A 1 159 ? 9.242 -29.359 -20.219 1 83.25 159 ARG A N 1
ATOM 1173 C CA . ARG A 1 159 ? 10.664 -29.672 -20.156 1 83.25 159 ARG A CA 1
ATOM 1174 C C . ARG A 1 159 ? 11.492 -28.453 -19.797 1 83.25 159 ARG A C 1
ATOM 1176 O O . ARG A 1 159 ? 12.531 -28.562 -19.141 1 83.25 159 ARG A O 1
ATOM 1183 N N . GLU A 1 160 ? 11.008 -27.375 -20.25 1 85.25 160 GLU A N 1
ATOM 1184 C CA . GLU A 1 160 ? 11.773 -26.141 -20.078 1 85.25 160 GLU A CA 1
ATOM 1185 C C . GLU A 1 160 ? 11.516 -25.516 -18.703 1 85.25 160 GLU A C 1
ATOM 1187 O O . GLU A 1 160 ? 12.352 -24.766 -18.188 1 85.25 160 GLU A O 1
ATOM 1192 N N . LEU A 1 161 ? 10.438 -25.844 -18.109 1 87 161 LEU A N 1
ATOM 1193 C CA . LEU A 1 161 ? 10.062 -25.266 -16.828 1 87 161 LEU A CA 1
ATOM 1194 C C . LEU A 1 161 ? 10.961 -25.781 -15.711 1 87 161 LEU A C 1
ATOM 1196 O O . LEU A 1 161 ? 11.188 -26.984 -15.602 1 87 161 LEU A O 1
ATOM 1200 N N . THR A 1 162 ? 11.445 -24.828 -14.953 1 83.06 162 THR A N 1
ATOM 1201 C CA . THR A 1 162 ? 12.086 -25.203 -13.695 1 83.06 162 THR A CA 1
ATOM 1202 C C . THR A 1 162 ? 11.047 -25.703 -12.695 1 83.06 162 THR A C 1
ATOM 1204 O O . THR A 1 162 ? 9.844 -25.484 -12.875 1 83.06 162 THR A O 1
ATOM 1207 N N . PRO A 1 163 ? 11.5 -26.391 -11.703 1 82.25 163 PRO A N 1
ATOM 1208 C CA . PRO A 1 163 ? 10.562 -26.828 -10.664 1 82.25 163 PRO A CA 1
ATOM 1209 C C . PRO A 1 163 ? 9.781 -25.656 -10.055 1 82.25 163 PRO A C 1
ATOM 1211 O O . PRO A 1 163 ? 8.578 -25.781 -9.797 1 82.25 163 PRO A O 1
ATOM 1214 N N . GLU A 1 164 ? 10.477 -24.578 -9.867 1 84.81 164 GLU A N 1
ATOM 1215 C CA . GLU A 1 164 ? 9.836 -23.406 -9.305 1 84.81 164 GLU A CA 1
ATOM 1216 C C . GLU A 1 164 ? 8.805 -22.812 -10.266 1 84.81 164 GLU A C 1
ATOM 1218 O O . GLU A 1 164 ? 7.715 -22.422 -9.859 1 84.81 164 GLU A O 1
ATOM 1223 N N . GLY A 1 165 ? 9.258 -22.766 -11.484 1 87.62 165 GLY A N 1
ATOM 1224 C CA . GLY A 1 165 ? 8.328 -22.281 -12.5 1 87.62 165 GLY A CA 1
ATOM 1225 C C . GLY A 1 165 ? 7.07 -23.125 -12.609 1 87.62 165 GLY A C 1
ATOM 1226 O O . GLY A 1 165 ? 5.969 -22.578 -12.75 1 87.62 165 GLY A O 1
ATOM 1227 N N . PHE A 1 166 ? 7.281 -24.344 -12.461 1 89.69 166 PHE A N 1
ATOM 1228 C CA . PHE A 1 166 ? 6.152 -25.266 -12.516 1 89.69 166 PHE A CA 1
ATOM 1229 C C . PHE A 1 166 ? 5.23 -25.062 -11.32 1 89.69 166 PHE A C 1
ATOM 1231 O O . PHE A 1 166 ? 4.008 -25.031 -11.469 1 89.69 166 PHE A O 1
ATOM 1238 N N . ALA A 1 167 ? 5.828 -24.922 -10.211 1 88.81 167 ALA A N 1
ATOM 1239 C CA . ALA A 1 167 ? 5.043 -24.734 -8.992 1 88.81 167 ALA A CA 1
ATOM 1240 C C . ALA A 1 167 ? 4.203 -23.469 -9.078 1 88.81 167 ALA A C 1
ATOM 1242 O O . ALA A 1 167 ? 3.031 -23.469 -8.688 1 88.81 167 ALA A O 1
ATOM 1243 N N . VAL A 1 168 ? 4.754 -22.453 -9.57 1 91.25 168 VAL A N 1
ATOM 1244 C CA . VAL A 1 168 ? 4.051 -21.188 -9.672 1 91.25 168 VAL A CA 1
ATOM 1245 C C . VAL A 1 168 ? 2.934 -21.281 -10.711 1 91.25 168 VAL A C 1
ATOM 1247 O O . VAL A 1 168 ? 1.854 -20.719 -10.523 1 91.25 168 VAL A O 1
ATOM 1250 N N . LEU A 1 169 ? 3.219 -21.969 -11.727 1 93.38 169 LEU A N 1
ATOM 1251 C CA . LEU A 1 169 ? 2.203 -22.203 -12.75 1 93.38 169 LEU A CA 1
ATOM 1252 C C . LEU A 1 169 ? 0.998 -22.922 -12.164 1 93.38 169 LEU A C 1
ATOM 1254 O O . LEU A 1 169 ? -0.144 -22.5 -12.375 1 93.38 169 LEU A O 1
ATOM 1258 N N . CYS A 1 170 ? 1.258 -23.922 -11.438 1 92.94 170 CYS A N 1
ATOM 1259 C CA . CYS A 1 170 ? 0.183 -24.703 -10.828 1 92.94 170 CYS A CA 1
ATOM 1260 C C . CYS A 1 170 ? -0.589 -23.859 -9.82 1 92.94 170 CYS A C 1
ATOM 1262 O O . CYS A 1 170 ? -1.816 -23.938 -9.742 1 92.94 170 CYS A O 1
ATOM 1264 N N . GLU A 1 171 ? 0.167 -23.094 -9.125 1 91.88 171 GLU A N 1
ATOM 1265 C CA . GLU A 1 171 ? -0.486 -22.219 -8.148 1 91.88 171 GLU A CA 1
ATOM 1266 C C . GLU A 1 171 ? -1.384 -21.203 -8.844 1 91.88 171 GLU A C 1
ATOM 1268 O O . GLU A 1 171 ? -2.484 -20.906 -8.367 1 91.88 171 GLU A O 1
ATOM 1273 N N . ALA A 1 172 ? -0.929 -20.703 -9.875 1 94.81 172 ALA A N 1
ATOM 1274 C CA . ALA A 1 172 ? -1.714 -19.734 -10.648 1 94.81 172 ALA A CA 1
ATOM 1275 C C . ALA A 1 172 ? -2.988 -20.375 -11.188 1 94.81 172 ALA A C 1
ATOM 1277 O O . ALA A 1 172 ? -4.062 -19.781 -11.141 1 94.81 172 ALA A O 1
ATOM 1278 N N . TYR A 1 173 ? -2.865 -21.562 -11.672 1 96.5 173 TYR A N 1
ATOM 1279 C CA . TYR A 1 173 ? -4.031 -22.297 -12.164 1 96.5 173 TYR A CA 1
ATOM 1280 C C . TYR A 1 173 ? -5.062 -22.484 -11.062 1 96.5 173 TYR A C 1
ATOM 1282 O O . TYR A 1 173 ? -6.254 -22.25 -11.273 1 96.5 173 TYR A O 1
ATOM 1290 N N . GLU A 1 174 ? -4.562 -22.844 -9.953 1 93.5 174 GLU A N 1
ATOM 1291 C CA . GLU A 1 174 ? -5.473 -23.078 -8.836 1 93.5 174 GLU A CA 1
ATOM 1292 C C . GLU A 1 174 ? -6.125 -21.781 -8.383 1 93.5 174 GLU A C 1
ATOM 1294 O O . GLU A 1 174 ? -7.297 -21.766 -8 1 93.5 174 GLU A O 1
ATOM 1299 N N . ALA A 1 175 ? -5.375 -20.781 -8.398 1 93.94 175 ALA A N 1
ATOM 1300 C CA . ALA A 1 175 ? -5.926 -19.469 -8.047 1 93.94 175 ALA A CA 1
ATOM 1301 C C . ALA A 1 175 ? -7.062 -19.078 -8.984 1 93.94 175 ALA A C 1
ATOM 1303 O O . ALA A 1 175 ? -8.117 -18.609 -8.539 1 93.94 175 ALA A O 1
ATOM 1304 N N . LEU A 1 176 ? -6.852 -19.297 -10.25 1 95.62 176 LEU A N 1
ATOM 1305 C CA . LEU A 1 176 ? -7.883 -18.984 -11.242 1 95.62 176 LEU A CA 1
ATOM 1306 C C . LEU A 1 176 ? -9.109 -19.875 -11.047 1 95.62 176 LEU A C 1
ATOM 1308 O O . LEU A 1 176 ? -10.242 -19.406 -11.141 1 95.62 176 LEU A O 1
ATOM 1312 N N . ARG A 1 177 ? -8.836 -21.078 -10.797 1 94.81 177 ARG A N 1
ATOM 1313 C CA . ARG A 1 177 ? -9.922 -22.031 -10.586 1 94.81 177 ARG A CA 1
ATOM 1314 C C . ARG A 1 177 ? -10.789 -21.625 -9.398 1 94.81 177 ARG A C 1
ATOM 1316 O O . ARG A 1 177 ? -12.016 -21.688 -9.469 1 94.81 177 ARG A O 1
ATOM 1323 N N . PHE A 1 178 ? -10.141 -21.203 -8.406 1 89.19 178 PHE A N 1
ATOM 1324 C CA . PHE A 1 178 ? -10.852 -20.812 -7.199 1 89.19 178 PHE A CA 1
ATOM 1325 C C . PHE A 1 178 ? -11.617 -19.5 -7.422 1 89.19 178 PHE A C 1
ATOM 1327 O O . PHE A 1 178 ? -12.781 -19.391 -7.031 1 89.19 178 PHE A O 1
ATOM 1334 N N . ARG A 1 179 ? -11.008 -18.641 -8.039 1 90.06 179 ARG A N 1
ATOM 1335 C CA . ARG A 1 179 ? -11.578 -17.297 -8.203 1 90.06 179 ARG A CA 1
ATOM 1336 C C . ARG A 1 179 ? -12.672 -17.297 -9.273 1 90.06 179 ARG A C 1
ATOM 1338 O O . ARG A 1 179 ? -13.734 -16.719 -9.07 1 90.06 179 ARG A O 1
ATOM 1345 N N . ASP A 1 180 ? -12.383 -17.969 -10.438 1 94.06 180 ASP A N 1
ATOM 1346 C CA . ASP A 1 180 ? -13.242 -17.812 -11.609 1 94.06 180 ASP A CA 1
ATOM 1347 C C . ASP A 1 180 ? -13.969 -19.109 -11.938 1 94.06 180 ASP A C 1
ATOM 1349 O O . ASP A 1 180 ? -14.844 -19.125 -12.812 1 94.06 180 ASP A O 1
ATOM 1353 N N . GLY A 1 181 ? -13.602 -20.156 -11.32 1 93.88 181 GLY A N 1
ATOM 1354 C CA . GLY A 1 181 ? -14.211 -21.453 -11.602 1 93.88 181 GLY A CA 1
ATOM 1355 C C . GLY A 1 181 ? -13.375 -22.312 -12.531 1 93.88 181 GLY A C 1
ATOM 1356 O O . GLY A 1 181 ? -12.438 -21.828 -13.172 1 93.88 181 GLY A O 1
ATOM 1357 N N . VAL A 1 182 ? -13.742 -23.516 -12.656 1 95.25 182 VAL A N 1
ATOM 1358 C CA . VAL A 1 182 ? -12.969 -24.531 -13.359 1 95.25 182 VAL A CA 1
ATOM 1359 C C . VAL A 1 182 ? -12.961 -24.234 -14.859 1 95.25 182 VAL A C 1
ATOM 1361 O O . VAL A 1 182 ? -11.922 -24.344 -15.516 1 95.25 182 VAL A O 1
ATOM 1364 N N . ASN A 1 183 ? -14.062 -23.844 -15.375 1 96.44 183 ASN A N 1
ATOM 1365 C CA . ASN A 1 183 ? -14.148 -23.594 -16.812 1 96.44 183 ASN A CA 1
ATOM 1366 C C . ASN A 1 183 ? -13.234 -22.453 -17.234 1 96.44 183 ASN A C 1
ATOM 1368 O O . ASN A 1 183 ? -12.539 -22.547 -18.234 1 96.44 183 ASN A O 1
ATOM 1372 N N . ALA A 1 184 ? -13.234 -21.469 -16.438 1 95.62 184 ALA A N 1
ATOM 1373 C CA . ALA A 1 184 ? -12.375 -20.328 -16.75 1 95.62 184 ALA A CA 1
ATOM 1374 C C . ALA A 1 184 ? -10.898 -20.703 -16.641 1 95.62 184 ALA A C 1
ATOM 1376 O O . ALA A 1 184 ? -10.094 -20.312 -17.484 1 95.62 184 ALA A O 1
ATOM 1377 N N . ALA A 1 185 ? -10.586 -21.453 -15.648 1 97.06 185 ALA A N 1
ATOM 1378 C CA . ALA A 1 185 ? -9.203 -21.875 -15.453 1 97.06 185 ALA A CA 1
ATOM 1379 C C . ALA A 1 185 ? -8.742 -22.766 -16.609 1 97.06 185 ALA A C 1
ATOM 1381 O O . ALA A 1 185 ? -7.613 -22.625 -17.094 1 97.06 185 ALA A O 1
ATOM 1382 N N . GLU A 1 186 ? -9.609 -23.578 -17.062 1 96.5 186 GLU A N 1
ATOM 1383 C CA . GLU A 1 186 ? -9.266 -24.484 -18.156 1 96.5 186 GLU A CA 1
ATOM 1384 C C . GLU A 1 186 ? -9.094 -23.703 -19.469 1 96.5 186 GLU A C 1
ATOM 1386 O O . GLU A 1 186 ? -8.203 -24.016 -20.266 1 96.5 186 GLU A O 1
ATOM 1391 N N . ALA A 1 187 ? -9.961 -22.812 -19.625 1 97 187 ALA A N 1
ATOM 1392 C CA . ALA A 1 187 ? -9.828 -21.969 -20.812 1 97 187 ALA A CA 1
ATOM 1393 C C . ALA A 1 187 ? -8.5 -21.219 -20.797 1 97 187 ALA A C 1
ATOM 1395 O O . ALA A 1 187 ? -7.816 -21.141 -21.828 1 97 187 ALA A O 1
ATOM 1396 N N . ALA A 1 188 ? -8.117 -20.688 -19.672 1 97.31 188 ALA A N 1
ATOM 1397 C CA . ALA A 1 188 ? -6.836 -20 -19.547 1 97.31 188 ALA A CA 1
ATOM 1398 C C . ALA A 1 188 ? -5.676 -20.953 -19.828 1 97.31 188 ALA A C 1
ATOM 1400 O O . ALA A 1 188 ? -4.762 -20.625 -20.578 1 97.31 188 ALA A O 1
ATOM 1401 N N . ALA A 1 189 ? -5.754 -22.078 -19.25 1 96.88 189 ALA A N 1
ATOM 1402 C CA . ALA A 1 189 ? -4.688 -23.062 -19.406 1 96.88 189 ALA A CA 1
ATOM 1403 C C . ALA A 1 189 ? -4.531 -23.484 -20.859 1 96.88 189 ALA A C 1
ATOM 1405 O O . ALA A 1 189 ? -3.416 -23.766 -21.312 1 96.88 189 ALA A O 1
ATOM 1406 N N . ALA A 1 190 ? -5.625 -23.609 -21.516 1 95.62 190 ALA A N 1
ATOM 1407 C CA . ALA A 1 190 ? -5.559 -23.922 -22.938 1 95.62 190 ALA A CA 1
ATOM 1408 C C . ALA A 1 190 ? -4.77 -22.859 -23.703 1 95.62 190 ALA A C 1
ATOM 1410 O O . ALA A 1 190 ? -4.004 -23.172 -24.609 1 95.62 190 ALA A O 1
ATOM 1411 N N . GLY A 1 191 ? -4.996 -21.641 -23.312 1 96 191 GLY A N 1
ATOM 1412 C CA . GLY A 1 191 ? -4.215 -20.562 -23.891 1 96 191 GLY A CA 1
ATOM 1413 C C . GLY A 1 191 ? -2.744 -20.625 -23.516 1 96 191 GLY A C 1
ATOM 1414 O O . GLY A 1 191 ? -1.878 -20.359 -24.359 1 96 191 GLY A O 1
ATOM 1415 N N . TRP A 1 192 ? -2.453 -21.016 -22.297 1 96.75 192 TRP A N 1
ATOM 1416 C CA . TRP A 1 192 ? -1.082 -21.141 -21.812 1 96.75 192 TRP A CA 1
ATOM 1417 C C . TRP A 1 192 ? -0.317 -22.203 -22.609 1 96.75 192 TRP A C 1
ATOM 1419 O O . TRP A 1 192 ? 0.864 -22.016 -22.922 1 96.75 192 TRP A O 1
ATOM 1429 N N . ALA A 1 193 ? -1.002 -23.219 -22.969 1 92.44 193 ALA A N 1
ATOM 1430 C CA . ALA A 1 193 ? -0.397 -24.344 -23.672 1 92.44 193 ALA A CA 1
ATOM 1431 C C . ALA A 1 193 ? 0.156 -23.906 -25.031 1 92.44 193 ALA A C 1
ATOM 1433 O O . ALA A 1 193 ? 1.036 -24.578 -25.594 1 92.44 193 ALA A O 1
ATOM 1434 N N . ARG A 1 194 ? -0.327 -22.859 -25.531 1 92.5 194 ARG A N 1
ATOM 1435 C CA . ARG A 1 194 ? 0.038 -22.406 -26.875 1 92.5 194 ARG A CA 1
ATOM 1436 C C . ARG A 1 194 ? 1.225 -21.453 -26.828 1 92.5 194 ARG A C 1
ATOM 1438 O O . ARG A 1 194 ? 1.71 -21.016 -27.859 1 92.5 194 ARG A O 1
ATOM 1445 N N . ALA A 1 195 ? 1.662 -21.203 -25.625 1 94.19 195 ALA A N 1
ATOM 1446 C CA . ALA A 1 195 ? 2.793 -20.281 -25.516 1 94.19 195 ALA A CA 1
ATOM 1447 C C . ALA A 1 195 ? 4.039 -20.859 -26.172 1 94.19 195 ALA A C 1
ATOM 1449 O O . ALA A 1 195 ? 4.324 -22.047 -26.031 1 94.19 195 ALA A O 1
ATOM 1450 N N . GLY A 1 196 ? 4.738 -20.016 -26.844 1 90.5 196 GLY A N 1
ATOM 1451 C CA . GLY A 1 196 ? 5.902 -20.469 -27.594 1 90.5 196 GLY A CA 1
ATOM 1452 C C . GLY A 1 196 ? 7.156 -20.562 -26.75 1 90.5 196 GLY A C 1
ATOM 1453 O O . GLY A 1 196 ? 8.18 -21.094 -27.188 1 90.5 196 GLY A O 1
ATOM 1454 N N . SER A 1 197 ? 7.117 -19.953 -25.656 1 91.44 197 SER A N 1
ATOM 1455 C CA . SER A 1 197 ? 8.25 -19.953 -24.734 1 91.44 197 SER A CA 1
ATOM 1456 C C . SER A 1 197 ? 7.781 -19.875 -23.281 1 91.44 197 SER A C 1
ATOM 1458 O O . SER A 1 197 ? 6.613 -19.578 -23.016 1 91.44 197 SER A O 1
ATOM 1460 N N . VAL A 1 198 ? 8.648 -20.172 -22.438 1 90.31 198 VAL A N 1
ATOM 1461 C CA . VAL A 1 198 ? 8.336 -20.078 -21.016 1 90.31 198 VAL A CA 1
ATOM 1462 C C . VAL A 1 198 ? 8.039 -18.625 -20.656 1 90.31 198 VAL A C 1
ATOM 1464 O O . VAL A 1 198 ? 7.141 -18.344 -19.844 1 90.31 198 VAL A O 1
ATOM 1467 N N . ARG A 1 199 ? 8.82 -17.719 -21.203 1 89.94 199 ARG A N 1
ATOM 1468 C CA . ARG A 1 199 ? 8.586 -16.297 -20.969 1 89.94 199 ARG A CA 1
ATOM 1469 C C . ARG A 1 199 ? 7.176 -15.906 -21.391 1 89.94 199 ARG A C 1
ATOM 1471 O O . ARG A 1 199 ? 6.457 -15.242 -20.641 1 89.94 199 ARG A O 1
ATOM 1478 N N . ALA A 1 200 ? 6.789 -16.281 -22.562 1 93.06 200 ALA A N 1
ATOM 1479 C CA . ALA A 1 200 ? 5.453 -16 -23.062 1 93.06 200 ALA A CA 1
ATOM 1480 C C . ALA A 1 200 ? 4.383 -16.656 -22.203 1 93.06 200 ALA A C 1
ATOM 1482 O O . ALA A 1 200 ? 3.305 -16.094 -22 1 93.06 200 ALA A O 1
ATOM 1483 N N . LEU A 1 201 ? 4.699 -17.844 -21.75 1 94.56 201 LEU A N 1
ATOM 1484 C CA . LEU A 1 201 ? 3.795 -18.547 -20.859 1 94.56 201 LEU A CA 1
ATOM 1485 C C . LEU A 1 201 ? 3.521 -17.734 -19.594 1 94.56 201 LEU A C 1
ATOM 1487 O O . LEU A 1 201 ? 2.363 -17.484 -19.25 1 94.56 201 LEU A O 1
ATOM 1491 N N . PHE A 1 202 ? 4.57 -17.266 -19 1 93.56 202 PHE A N 1
ATOM 1492 C CA . PHE A 1 202 ? 4.398 -16.562 -17.734 1 93.56 202 PHE A CA 1
ATOM 1493 C C . PHE A 1 202 ? 3.736 -15.211 -17.953 1 93.56 202 PHE A C 1
ATOM 1495 O O . PHE A 1 202 ? 2.977 -14.742 -17.109 1 93.56 202 PHE A O 1
ATOM 1502 N N . GLU A 1 203 ? 3.947 -14.617 -19 1 91.75 203 GLU A N 1
ATOM 1503 C CA . GLU A 1 203 ? 3.236 -13.383 -19.344 1 91.75 203 GLU A CA 1
ATOM 1504 C C . GLU A 1 203 ? 1.737 -13.633 -19.484 1 91.75 203 GLU A C 1
ATOM 1506 O O . GLU A 1 203 ? 0.924 -12.844 -19 1 91.75 203 GLU A O 1
ATOM 1511 N N . ALA A 1 204 ? 1.424 -14.68 -20.125 1 94.88 204 ALA A N 1
ATOM 1512 C CA . ALA A 1 204 ? 0.016 -15.039 -20.281 1 94.88 204 ALA A CA 1
ATOM 1513 C C . ALA A 1 204 ? -0.625 -15.359 -18.938 1 94.88 204 ALA A C 1
ATOM 1515 O O . ALA A 1 204 ? -1.76 -14.953 -18.672 1 94.88 204 ALA A O 1
ATOM 1516 N N . VAL A 1 205 ? 0.109 -16.078 -18.156 1 96.12 205 VAL A N 1
ATOM 1517 C CA . VAL A 1 205 ? -0.387 -16.453 -16.844 1 96.12 205 VAL A CA 1
ATOM 1518 C C . VAL A 1 205 ? -0.646 -15.195 -16.016 1 96.12 205 VAL A C 1
ATOM 1520 O O . VAL A 1 205 ? -1.709 -15.047 -15.406 1 96.12 205 VAL A O 1
ATOM 1523 N N . ARG A 1 206 ? 0.26 -14.312 -16 1 93.5 206 ARG A N 1
ATOM 1524 C CA . ARG A 1 206 ? 0.125 -13.062 -15.266 1 93.5 206 ARG A CA 1
ATOM 1525 C C . ARG A 1 206 ? -1.092 -12.273 -15.734 1 93.5 206 ARG A C 1
ATOM 1527 O O . ARG A 1 206 ? -1.846 -11.742 -14.922 1 93.5 206 ARG A O 1
ATOM 1534 N N . ASP A 1 207 ? -1.202 -12.195 -16.953 1 93.5 207 ASP A N 1
ATOM 1535 C CA . ASP A 1 207 ? -2.32 -11.461 -17.531 1 93.5 207 ASP A CA 1
ATOM 1536 C C . ASP A 1 207 ? -3.656 -12.055 -17.094 1 93.5 207 ASP A C 1
ATOM 1538 O O . ASP A 1 207 ? -4.582 -11.328 -16.75 1 93.5 207 ASP A O 1
ATOM 1542 N N . ASP A 1 208 ? -3.74 -13.32 -17.141 1 95.62 208 ASP A N 1
ATOM 1543 C CA . ASP A 1 208 ? -4.984 -13.984 -16.766 1 95.62 208 ASP A CA 1
ATOM 1544 C C . ASP A 1 208 ? -5.246 -13.867 -15.273 1 95.62 208 ASP A C 1
ATOM 1546 O O . ASP A 1 208 ? -6.398 -13.781 -14.844 1 95.62 208 ASP A O 1
ATOM 1550 N N . LEU A 1 209 ? -4.199 -13.852 -14.531 1 95.31 209 LEU A N 1
ATOM 1551 C CA . LEU A 1 209 ? -4.336 -13.766 -13.078 1 95.31 209 LEU A CA 1
ATOM 1552 C C . LEU A 1 209 ? -4.781 -12.375 -12.648 1 95.31 209 LEU A C 1
ATOM 1554 O O . LEU A 1 209 ? -5.461 -12.219 -11.633 1 95.31 209 LEU A O 1
ATOM 1558 N N . THR A 1 210 ? -4.375 -11.414 -13.352 1 94.5 210 THR A N 1
ATOM 1559 C CA . THR A 1 210 ? -4.719 -10.039 -13.008 1 94.5 210 THR A CA 1
ATOM 1560 C C . THR A 1 210 ? -6.109 -9.688 -13.531 1 94.5 210 THR A C 1
ATOM 1562 O O . THR A 1 210 ? -6.344 -9.695 -14.742 1 94.5 210 THR A O 1
ATOM 1565 N N . PRO A 1 211 ? -6.949 -9.32 -12.695 1 94.56 211 PRO A N 1
ATOM 1566 C CA . PRO A 1 211 ? -8.289 -8.93 -13.141 1 94.56 211 PRO A CA 1
ATOM 1567 C C . PRO A 1 211 ? -8.305 -7.57 -13.836 1 94.56 211 PRO A C 1
ATOM 1569 O O . PRO A 1 211 ? -7.293 -6.863 -13.844 1 94.56 211 PRO A O 1
ATOM 1572 N N . GLU A 1 212 ? -9.508 -7.379 -14.445 1 95.62 212 GLU A N 1
ATOM 1573 C CA . GLU A 1 212 ? -9.742 -6.027 -14.953 1 95.62 212 GLU A CA 1
ATOM 1574 C C . GLU A 1 212 ? -9.703 -5 -13.828 1 95.62 212 GLU A C 1
ATOM 1576 O O . GLU A 1 212 ? -10.008 -5.324 -12.672 1 95.62 212 GLU A O 1
ATOM 1581 N N . PRO A 1 213 ? -9.32 -3.785 -14.188 1 95.88 213 PRO A N 1
ATOM 1582 C CA . PRO A 1 213 ? -9.312 -2.725 -13.172 1 95.88 213 PRO A CA 1
ATOM 1583 C C . PRO A 1 213 ? -10.68 -2.52 -12.523 1 95.88 213 PRO A C 1
ATOM 1585 O O . PRO A 1 213 ? -11.711 -2.688 -13.188 1 95.88 213 PRO A O 1
ATOM 1588 N N . CYS A 1 214 ? -10.648 -2.113 -11.219 1 93.88 214 CYS A N 1
ATOM 1589 C CA . CYS A 1 214 ? -11.883 -1.697 -10.562 1 93.88 214 CYS A CA 1
ATOM 1590 C C . CYS A 1 214 ? -12.422 -0.413 -11.18 1 93.88 214 CYS A C 1
ATOM 1592 O O . CYS A 1 214 ? -11.68 0.329 -11.828 1 93.88 214 CYS A O 1
ATOM 1594 N N . ALA A 1 215 ? -13.656 -0.202 -10.922 1 94.44 215 ALA A N 1
ATOM 1595 C CA . ALA A 1 215 ? -14.273 1.023 -11.422 1 94.44 215 ALA A CA 1
ATOM 1596 C C . ALA A 1 215 ? -13.562 2.26 -10.875 1 94.44 215 ALA A C 1
ATOM 1598 O O . ALA A 1 215 ? -13.266 2.338 -9.68 1 94.44 215 ALA A O 1
ATOM 1599 N N . PRO A 1 216 ? -13.281 3.139 -11.781 1 95.44 216 PRO A N 1
ATOM 1600 C CA . PRO A 1 216 ? -12.672 4.375 -11.289 1 95.44 216 PRO A CA 1
ATOM 1601 C C . PRO A 1 216 ? -13.609 5.176 -10.391 1 95.44 216 PRO A C 1
ATOM 1603 O O . PRO A 1 216 ? -14.828 5.012 -10.461 1 95.44 216 PRO A O 1
ATOM 1606 N N . PRO A 1 217 ? -13.023 6 -9.586 1 94.06 217 PRO A N 1
ATOM 1607 C CA . PRO A 1 217 ? -13.859 6.762 -8.648 1 94.06 217 PRO A CA 1
ATOM 1608 C C . PRO A 1 217 ? -14.703 7.824 -9.344 1 94.06 217 PRO A C 1
ATOM 1610 O O . PRO A 1 217 ? -15.68 8.312 -8.766 1 94.06 217 PRO A O 1
ATOM 1613 N N . HIS A 1 218 ? -14.352 8.242 -10.5 1 96 218 HIS A N 1
ATOM 1614 C CA . HIS A 1 218 ? -15.031 9.273 -11.273 1 96 218 HIS A CA 1
ATOM 1615 C C . HIS A 1 218 ? -14.961 8.969 -12.766 1 96 218 HIS A C 1
ATOM 1617 O O . HIS A 1 218 ? -13.938 8.5 -13.266 1 96 218 HIS A O 1
ATOM 1623 N N . PRO A 1 219 ? -16.031 9.312 -13.477 1 96.5 219 PRO A N 1
ATOM 1624 C CA . PRO A 1 219 ? -16.031 9.016 -14.914 1 96.5 219 PRO A CA 1
ATOM 1625 C C . PRO A 1 219 ? -15.094 9.922 -15.703 1 96.5 219 PRO A C 1
ATOM 1627 O O . PRO A 1 219 ? -14.805 9.656 -16.875 1 96.5 219 PRO A O 1
ATOM 1630 N N . GLY A 1 220 ? -14.594 10.859 -15.086 1 95.81 220 GLY A N 1
ATOM 1631 C CA . GLY A 1 220 ? -13.688 11.789 -15.75 1 95.81 220 GLY A CA 1
ATOM 1632 C C . GLY A 1 220 ? -14.375 13.07 -16.188 1 95.81 220 GLY A C 1
ATOM 1633 O O . GLY A 1 220 ? -15.477 13.383 -15.734 1 95.81 220 GLY A O 1
ATOM 1634 N N . THR A 1 221 ? -13.594 13.93 -16.812 1 96.25 221 THR A N 1
ATOM 1635 C CA . THR A 1 221 ? -14.07 15.164 -17.422 1 96.25 221 THR A CA 1
ATOM 1636 C C . THR A 1 221 ? -13.906 15.125 -18.938 1 96.25 221 THR A C 1
ATOM 1638 O O . THR A 1 221 ? -13.648 14.07 -19.516 1 96.25 221 THR A O 1
ATOM 1641 N N . ALA A 1 222 ? -14.172 16.234 -19.578 1 94.62 222 ALA A N 1
ATOM 1642 C CA . ALA A 1 222 ? -14.016 16.312 -21.031 1 94.62 222 ALA A CA 1
ATOM 1643 C C . ALA A 1 222 ? -12.562 16.062 -21.438 1 94.62 222 ALA A C 1
ATOM 1645 O O . ALA A 1 222 ? -12.297 15.531 -22.516 1 94.62 222 ALA A O 1
ATOM 1646 N N . ARG A 1 223 ? -11.633 16.344 -20.547 1 96.06 223 ARG A N 1
ATOM 1647 C CA . ARG A 1 223 ? -10.227 16.266 -20.906 1 96.06 223 ARG A CA 1
ATOM 1648 C C . ARG A 1 223 ? -9.523 15.141 -20.141 1 96.06 223 ARG A C 1
ATOM 1650 O O . ARG A 1 223 ? -8.359 14.836 -20.406 1 96.06 223 ARG A O 1
ATOM 1657 N N . LEU A 1 224 ? -10.227 14.594 -19.203 1 97 224 LEU A N 1
ATOM 1658 C CA . LEU A 1 224 ? -9.68 13.5 -18.406 1 97 224 LEU A CA 1
ATOM 1659 C C . LEU A 1 224 ? -10.531 12.25 -18.531 1 97 224 LEU A C 1
ATOM 1661 O O . LEU A 1 224 ? -11.68 12.219 -18.078 1 97 224 LEU A O 1
ATOM 1665 N N . ALA A 1 225 ? -9.992 11.281 -19.141 1 97.25 225 ALA A N 1
ATOM 1666 C CA . ALA A 1 225 ? -10.742 10.039 -19.359 1 97.25 225 ALA A CA 1
ATOM 1667 C C . ALA A 1 225 ? -10.102 8.883 -18.594 1 97.25 225 ALA A C 1
ATOM 1669 O O . ALA A 1 225 ? -8.875 8.734 -18.594 1 97.25 225 ALA A O 1
ATOM 1670 N N . PRO A 1 226 ? -10.906 8.078 -18 1 98 226 PRO A N 1
ATOM 1671 C CA . PRO A 1 226 ? -10.336 6.945 -17.281 1 98 226 PRO A CA 1
ATOM 1672 C C . PRO A 1 226 ? -9.789 5.863 -18.219 1 98 226 PRO A C 1
ATOM 1674 O O . PRO A 1 226 ? -10.352 5.629 -19.281 1 98 226 PRO A O 1
ATOM 1677 N N . LEU A 1 227 ? -8.727 5.301 -17.844 1 97.81 227 LEU A N 1
ATOM 1678 C CA . LEU A 1 227 ? -8.234 4.055 -18.422 1 97.81 227 LEU A CA 1
ATOM 1679 C C . LEU A 1 227 ? -8.789 2.852 -17.656 1 97.81 227 LEU A C 1
ATOM 1681 O O . LEU A 1 227 ? -8.148 2.363 -16.719 1 97.81 227 LEU A O 1
ATOM 1685 N N . ALA A 1 228 ? -9.891 2.322 -18.094 1 96.12 228 ALA A N 1
ATOM 1686 C CA . ALA A 1 228 ? -10.727 1.49 -17.25 1 96.12 228 ALA A CA 1
ATOM 1687 C C . ALA A 1 228 ? -10.578 0.013 -17.594 1 96.12 228 ALA A C 1
ATOM 1689 O O . ALA A 1 228 ? -11.258 -0.841 -17.016 1 96.12 228 ALA A O 1
ATOM 1690 N N . THR A 1 229 ? -9.742 -0.297 -18.562 1 96.81 229 THR A N 1
ATOM 1691 C CA . THR A 1 229 ? -9.523 -1.691 -18.938 1 96.81 229 THR A CA 1
ATOM 1692 C C . THR A 1 229 ? -8.031 -2 -19.016 1 96.81 229 THR A C 1
ATOM 1694 O O . THR A 1 229 ? -7.211 -1.095 -19.203 1 96.81 229 THR A O 1
ATOM 1697 N N . LYS A 1 230 ? -7.727 -3.285 -18.906 1 96.19 230 LYS A N 1
ATOM 1698 C CA . LYS A 1 230 ? -6.344 -3.711 -19.109 1 96.19 230 LYS A CA 1
ATOM 1699 C C . LYS A 1 230 ? -5.836 -3.307 -20.484 1 96.19 230 LYS A C 1
ATOM 1701 O O . LYS A 1 230 ? -4.699 -2.844 -20.625 1 96.19 230 LYS A O 1
ATOM 1706 N N . ALA A 1 231 ? -6.68 -3.508 -21.469 1 96.31 231 ALA A N 1
ATOM 1707 C CA . ALA A 1 231 ? -6.312 -3.16 -22.844 1 96.31 231 ALA A CA 1
ATOM 1708 C C . ALA A 1 231 ? -5.973 -1.677 -22.969 1 96.31 231 ALA A C 1
ATOM 1710 O O . ALA A 1 231 ? -4.969 -1.31 -23.578 1 96.31 231 ALA A O 1
ATOM 1711 N N . ALA A 1 232 ? -6.801 -0.877 -22.375 1 97 232 ALA A N 1
ATOM 1712 C CA . ALA A 1 232 ? -6.574 0.565 -22.422 1 97 232 ALA A CA 1
ATOM 1713 C C . ALA A 1 232 ? -5.262 0.931 -21.719 1 97 232 ALA A C 1
ATOM 1715 O O . ALA A 1 232 ? -4.52 1.794 -22.203 1 97 232 ALA A O 1
ATOM 1716 N N . LEU A 1 233 ? -5 0.316 -20.656 1 97 233 LEU A N 1
ATOM 1717 C CA . LEU A 1 233 ? -3.77 0.571 -19.922 1 97 233 LEU A CA 1
ATOM 1718 C C . LEU A 1 233 ? -2.551 0.159 -20.734 1 97 233 LEU A C 1
ATOM 1720 O O . LEU A 1 233 ? -1.55 0.88 -20.766 1 97 233 LEU A O 1
ATOM 1724 N N . ARG A 1 234 ? -2.594 -0.95 -21.406 1 95.38 234 ARG A N 1
ATOM 1725 C CA . ARG A 1 234 ? -1.491 -1.42 -22.25 1 95.38 234 ARG A CA 1
ATOM 1726 C C . ARG A 1 234 ? -1.242 -0.471 -23.406 1 95.38 234 ARG A C 1
ATOM 1728 O O . ARG A 1 234 ? -0.093 -0.155 -23.734 1 95.38 234 ARG A O 1
ATOM 1735 N N . GLU A 1 235 ? -2.338 -0.101 -24 1 97.06 235 GLU A N 1
ATOM 1736 C CA . GLU A 1 235 ? -2.217 0.824 -25.125 1 97.06 235 GLU A CA 1
ATOM 1737 C C . GLU A 1 235 ? -1.593 2.146 -24.688 1 97.06 235 GLU A C 1
ATOM 1739 O O . GLU A 1 235 ? -0.721 2.686 -25.375 1 97.06 235 GLU A O 1
ATOM 1744 N N . ALA A 1 236 ? -2.037 2.629 -23.594 1 97.12 236 ALA A N 1
ATOM 1745 C CA . ALA A 1 236 ? -1.465 3.859 -23.062 1 97.12 236 ALA A CA 1
ATOM 1746 C C . ALA A 1 236 ? 0.011 3.674 -22.719 1 97.12 236 ALA A C 1
ATOM 1748 O O . ALA A 1 236 ? 0.83 4.559 -22.969 1 97.12 236 ALA A O 1
ATOM 1749 N N . ALA A 1 237 ? 0.333 2.57 -22.094 1 96.88 237 ALA A N 1
ATOM 1750 C CA . ALA A 1 237 ? 1.728 2.287 -21.766 1 96.88 237 ALA A CA 1
ATOM 1751 C C . ALA A 1 237 ? 2.615 2.385 -23 1 96.88 237 ALA A C 1
ATOM 1753 O O . ALA A 1 237 ? 3.717 2.938 -22.938 1 96.88 237 ALA A O 1
ATOM 1754 N N . ARG A 1 238 ? 2.129 1.834 -24.031 1 96.19 238 ARG A N 1
ATOM 1755 C CA . ARG A 1 238 ? 2.863 1.885 -25.297 1 96.19 238 ARG A CA 1
ATOM 1756 C C . ARG A 1 238 ? 2.965 3.316 -25.812 1 96.19 238 ARG A C 1
ATOM 1758 O O . ARG A 1 238 ? 4.047 3.766 -26.203 1 96.19 238 ARG A O 1
ATOM 1765 N N . ARG A 1 239 ? 1.853 4.004 -25.828 1 95.69 239 ARG A N 1
ATOM 1766 C CA . ARG A 1 239 ? 1.794 5.371 -26.328 1 95.69 239 ARG A CA 1
ATOM 1767 C C . ARG A 1 239 ? 2.717 6.293 -25.547 1 95.69 239 ARG A C 1
ATOM 1769 O O . ARG A 1 239 ? 3.395 7.145 -26.125 1 95.69 239 ARG A O 1
ATOM 1776 N N . TYR A 1 240 ? 2.781 6.066 -24.266 1 97.06 240 TYR A N 1
ATOM 1777 C CA . TYR A 1 240 ? 3.516 6.984 -23.406 1 97.06 240 TYR A CA 1
ATOM 1778 C C . TYR A 1 240 ? 4.883 6.418 -23.047 1 97.06 240 TYR A C 1
ATOM 1780 O O . TYR A 1 240 ? 5.672 7.07 -22.359 1 97.06 240 TYR A O 1
ATOM 1788 N N . ARG A 1 241 ? 5.125 5.172 -23.469 1 96.31 241 ARG A N 1
ATOM 1789 C CA . ARG A 1 241 ? 6.406 4.52 -23.203 1 96.31 241 ARG A CA 1
ATOM 1790 C C . ARG A 1 241 ? 6.738 4.539 -21.719 1 96.31 241 ARG A C 1
ATOM 1792 O O . ARG A 1 241 ? 7.82 4.973 -21.328 1 96.31 241 ARG A O 1
ATOM 1799 N N . ASN A 1 242 ? 5.844 4.055 -20.969 1 93.81 242 ASN A N 1
ATOM 1800 C CA . ASN A 1 242 ? 6.02 4.051 -19.516 1 93.81 242 ASN A CA 1
ATOM 1801 C C . ASN A 1 242 ? 5.621 2.711 -18.906 1 93.81 242 ASN A C 1
ATOM 1803 O O . ASN A 1 242 ? 5.355 1.749 -19.625 1 93.81 242 ASN A O 1
ATOM 1807 N N . CYS A 1 243 ? 5.672 2.541 -17.562 1 90.19 243 CYS A N 1
ATOM 1808 C CA . CYS A 1 243 ? 5.535 1.273 -16.859 1 90.19 243 CYS A CA 1
ATOM 1809 C C . CYS A 1 243 ? 4.086 1.036 -16.438 1 90.19 243 CYS A C 1
ATOM 1811 O O . CYS A 1 243 ? 3.824 0.287 -15.492 1 90.19 243 CYS A O 1
ATOM 1813 N N . LEU A 1 244 ? 3.135 1.606 -17.125 1 92.5 244 LEU A N 1
ATOM 1814 C CA . LEU A 1 244 ? 1.726 1.502 -16.75 1 92.5 244 LEU A CA 1
ATOM 1815 C C . LEU A 1 244 ? 1.268 0.048 -16.766 1 92.5 244 LEU A C 1
ATOM 1817 O O . LEU A 1 244 ? 0.436 -0.352 -15.945 1 92.5 244 LEU A O 1
ATOM 1821 N N . ALA A 1 245 ? 1.84 -0.671 -17.625 1 87.44 245 ALA A N 1
ATOM 1822 C CA . ALA A 1 245 ? 1.447 -2.074 -17.734 1 87.44 245 ALA A CA 1
ATOM 1823 C C . ALA A 1 245 ? 1.781 -2.836 -16.453 1 87.44 245 ALA A C 1
ATOM 1825 O O . ALA A 1 245 ? 1.095 -3.797 -16.094 1 87.44 245 ALA A O 1
ATOM 1826 N N . ASP A 1 246 ? 2.764 -2.352 -15.773 1 87.69 246 ASP A N 1
ATOM 1827 C CA . ASP A 1 246 ? 3.203 -3.014 -14.547 1 87.69 246 ASP A CA 1
ATOM 1828 C C . ASP A 1 246 ? 2.355 -2.58 -13.359 1 87.69 246 ASP A C 1
ATOM 1830 O O . ASP A 1 246 ? 2.49 -3.129 -12.258 1 87.69 246 ASP A O 1
ATOM 1834 N N . ARG A 1 247 ? 1.41 -1.712 -13.609 1 92.56 247 ARG A N 1
ATOM 1835 C CA . ARG A 1 247 ? 0.604 -1.176 -12.516 1 92.56 247 ARG A CA 1
ATOM 1836 C C . ARG A 1 247 ? -0.796 -1.777 -12.523 1 92.56 247 ARG A C 1
ATOM 1838 O O . ARG A 1 247 ? -1.668 -1.345 -11.766 1 92.56 247 ARG A O 1
ATOM 1845 N N . MET A 1 248 ? -0.973 -2.725 -13.266 1 92.69 248 MET A N 1
ATOM 1846 C CA . MET A 1 248 ? -2.291 -3.334 -13.422 1 92.69 248 MET A CA 1
ATOM 1847 C C . MET A 1 248 ? -2.787 -3.906 -12.102 1 92.69 248 MET A C 1
ATOM 1849 O O . MET A 1 248 ? -3.963 -3.762 -11.758 1 92.69 248 MET A O 1
ATOM 1853 N N . PRO A 1 249 ? -1.909 -4.504 -11.344 1 92.69 249 PRO A N 1
ATOM 1854 C CA . PRO A 1 249 ? -2.391 -5.012 -10.055 1 92.69 249 PRO A CA 1
ATOM 1855 C C . PRO A 1 249 ? -2.92 -3.906 -9.141 1 92.69 249 PRO A C 1
ATOM 1857 O O . PRO A 1 249 ? -3.889 -4.117 -8.406 1 92.69 249 PRO A O 1
ATOM 1860 N N . HIS A 1 250 ? -2.357 -2.746 -9.227 1 93.06 250 HIS A N 1
ATOM 1861 C CA . HIS A 1 250 ? -2.83 -1.619 -8.43 1 93.06 250 HIS A CA 1
ATOM 1862 C C . HIS A 1 250 ? -4.23 -1.19 -8.852 1 93.06 250 HIS A C 1
ATOM 1864 O O . HIS A 1 250 ? -5.082 -0.911 -8.008 1 93.06 250 HIS A O 1
ATOM 1870 N N . ALA A 1 251 ? -4.445 -1.184 -10.102 1 95.12 251 ALA A N 1
ATOM 1871 C CA . ALA A 1 251 ? -5.762 -0.83 -10.625 1 95.12 251 ALA A CA 1
ATOM 1872 C C . ALA A 1 251 ? -6.793 -1.896 -10.281 1 95.12 251 ALA A C 1
ATOM 1874 O O . ALA A 1 251 ? -7.922 -1.575 -9.891 1 95.12 251 ALA A O 1
ATOM 1875 N N . ALA A 1 252 ? -6.355 -3.094 -10.375 1 94.5 252 ALA A N 1
ATOM 1876 C CA . ALA A 1 252 ? -7.262 -4.215 -10.148 1 94.5 252 ALA A CA 1
ATOM 1877 C C . ALA A 1 252 ? -7.668 -4.309 -8.68 1 94.5 252 ALA A C 1
ATOM 1879 O O . ALA A 1 252 ? -8.766 -4.766 -8.359 1 94.5 252 ALA A O 1
ATOM 1880 N N . SER A 1 253 ? -6.766 -3.867 -7.805 1 91.12 253 SER A N 1
ATOM 1881 C CA . SER A 1 253 ? -7.055 -3.934 -6.379 1 91.12 253 SER A CA 1
ATOM 1882 C C . SER A 1 253 ? -7.941 -2.775 -5.938 1 91.12 253 SER A C 1
ATOM 1884 O O . SER A 1 253 ? -8.484 -2.789 -4.832 1 91.12 253 SER A O 1
ATOM 1886 N N . GLY A 1 254 ? -8.008 -1.78 -6.781 1 91.5 254 GLY A N 1
ATOM 1887 C CA . GLY A 1 254 ? -8.766 -0.593 -6.422 1 91.5 254 GLY A CA 1
ATOM 1888 C C . GLY A 1 254 ? -7.945 0.432 -5.664 1 91.5 254 GLY A C 1
ATOM 1889 O O . GLY A 1 254 ? -8.461 1.48 -5.27 1 91.5 254 GLY A O 1
ATOM 1890 N N . TRP A 1 255 ? -6.754 0.161 -5.555 1 91.69 255 TRP A N 1
ATOM 1891 C CA . TRP A 1 255 ? -5.875 1.098 -4.863 1 91.69 255 TRP A CA 1
ATOM 1892 C C . TRP A 1 255 ? -5.648 2.352 -5.699 1 91.69 255 TRP A C 1
ATOM 1894 O O . TRP A 1 255 ? -5.621 3.465 -5.168 1 91.69 255 TRP A O 1
ATOM 1904 N N . SER A 1 256 ? -5.512 2.078 -6.996 1 95.62 256 SER A N 1
ATOM 1905 C CA . SER A 1 256 ? -5.254 3.186 -7.91 1 95.62 256 SER A CA 1
ATOM 1906 C C . SER A 1 256 ? -6.207 3.154 -9.102 1 95.62 256 SER A C 1
ATOM 1908 O O . SER A 1 256 ? -6.754 2.102 -9.438 1 95.62 256 SER A O 1
ATOM 1910 N N . ALA A 1 257 ? -6.426 4.254 -9.602 1 97.56 257 ALA A N 1
ATOM 1911 C CA . ALA A 1 257 ? -7.082 4.441 -10.891 1 97.56 257 ALA A CA 1
ATOM 1912 C C . ALA A 1 257 ? -6.25 5.336 -11.805 1 97.56 257 ALA A C 1
ATOM 1914 O O . ALA A 1 257 ? -5.48 6.176 -11.328 1 97.56 257 ALA A O 1
ATOM 1915 N N . PHE A 1 258 ? -6.422 5.133 -13.055 1 98.31 258 PHE A N 1
ATOM 1916 C CA . PHE A 1 258 ? -5.598 5.848 -14.023 1 98.31 258 PHE A CA 1
ATOM 1917 C C . PHE A 1 258 ? -6.465 6.625 -15 1 98.31 258 PHE A C 1
ATOM 1919 O O . PHE A 1 258 ? -7.512 6.141 -15.438 1 98.31 258 PHE A O 1
ATOM 1926 N N . TYR A 1 259 ? -6.039 7.793 -15.281 1 98.38 259 TYR A N 1
ATOM 1927 C CA . TYR A 1 259 ? -6.699 8.672 -16.234 1 98.38 259 TYR A CA 1
ATOM 1928 C C . TYR A 1 259 ? -5.719 9.172 -17.297 1 98.38 259 TYR A C 1
ATOM 1930 O O . TYR A 1 259 ? -4.512 9.219 -17.047 1 98.38 259 TYR A O 1
ATOM 1938 N N . GLU A 1 260 ? -6.266 9.492 -18.391 1 98.31 260 GLU A N 1
ATOM 1939 C CA . GLU A 1 260 ? -5.496 10.133 -19.453 1 98.31 260 GLU A CA 1
ATOM 1940 C C . GLU A 1 260 ? -6.016 11.539 -19.734 1 98.31 260 GLU A C 1
ATOM 1942 O O . GLU A 1 260 ? -7.215 11.734 -19.953 1 98.31 260 GLU A O 1
ATOM 1947 N N . TRP A 1 261 ? -5.137 12.484 -19.656 1 97.88 261 TRP A N 1
ATOM 1948 C CA . TRP A 1 261 ? -5.387 13.867 -20.047 1 97.88 261 TRP A CA 1
ATOM 1949 C C . TRP A 1 261 ? -5.223 14.055 -21.547 1 97.88 261 TRP A C 1
ATOM 1951 O O . TRP A 1 261 ? -4.152 13.789 -22.109 1 97.88 261 TRP A O 1
ATOM 1961 N N . ALA A 1 262 ? -6.312 14.508 -22.203 1 91.56 262 ALA A N 1
ATOM 1962 C CA . ALA A 1 262 ? -6.324 14.648 -23.656 1 91.56 262 ALA A CA 1
ATOM 1963 C C . ALA A 1 262 ? -5.852 16.047 -24.078 1 91.56 262 ALA A C 1
ATOM 1965 O O . ALA A 1 262 ? -6.523 16.719 -24.859 1 91.56 262 ALA A O 1
ATOM 1966 N N . GLY A 1 263 ? -4.906 16.641 -23.609 1 86.31 263 GLY A N 1
ATOM 1967 C CA . GLY A 1 263 ? -4.32 17.891 -24.047 1 86.31 263 GLY A CA 1
ATOM 1968 C C . GLY A 1 263 ? -2.965 17.719 -24.719 1 86.31 263 GLY A C 1
ATOM 1969 O O . GLY A 1 263 ? -2.381 16.625 -24.672 1 86.31 263 GLY A O 1
ATOM 1970 N N . PRO A 1 264 ? -2.736 18.719 -25.469 1 88 264 PRO A N 1
ATOM 1971 C CA . PRO A 1 264 ? -1.326 18.688 -25.875 1 88 264 PRO A CA 1
ATOM 1972 C C . PRO A 1 264 ? -0.413 19.344 -24.844 1 88 264 PRO A C 1
ATOM 1974 O O . PRO A 1 264 ? -0.621 20.516 -24.484 1 88 264 PRO A O 1
ATOM 1977 N N . PRO A 1 265 ? 0.344 18.625 -24.375 1 93.94 265 PRO A N 1
ATOM 1978 C CA . PRO A 1 265 ? 0.625 17.203 -24.594 1 93.94 265 PRO A CA 1
ATOM 1979 C C . PRO A 1 265 ? -0.275 16.281 -23.75 1 93.94 265 PRO A C 1
ATOM 1981 O O . PRO A 1 265 ? -0.888 16.734 -22.781 1 93.94 265 PRO A O 1
ATOM 1984 N N . GLY A 1 266 ? -0.299 15.008 -24.125 1 96.56 266 GLY A N 1
ATOM 1985 C CA . GLY A 1 266 ? -0.983 14.008 -23.312 1 96.56 266 GLY A CA 1
ATOM 1986 C C . GLY A 1 266 ? -0.271 13.695 -22.016 1 96.56 266 GLY A C 1
ATOM 1987 O O . GLY A 1 266 ? 0.96 13.734 -21.953 1 96.56 266 GLY A O 1
ATOM 1988 N N . VAL A 1 267 ? -1.066 13.406 -20.984 1 98.06 267 VAL A N 1
ATOM 1989 C CA . VAL A 1 267 ? -0.54 13.102 -19.656 1 98.06 267 VAL A CA 1
ATOM 1990 C C . VAL A 1 267 ? -1.277 11.906 -19.062 1 98.06 267 VAL A C 1
ATOM 1992 O O . VAL A 1 267 ? -2.498 11.797 -19.188 1 98.06 267 VAL A O 1
ATOM 1995 N N . VAL A 1 268 ? -0.558 11.023 -18.469 1 98.25 268 VAL A N 1
ATOM 1996 C CA . VAL A 1 268 ? -1.181 9.945 -17.703 1 98.25 268 VAL A CA 1
ATOM 1997 C C . VAL A 1 268 ? -1.136 10.266 -16.219 1 98.25 268 VAL A C 1
ATOM 1999 O O . VAL A 1 268 ? -0.103 10.703 -15.695 1 98.25 268 VAL A O 1
ATOM 2002 N N . LEU A 1 269 ? -2.262 10.078 -15.617 1 98.31 269 LEU A N 1
ATOM 2003 C CA . LEU A 1 269 ? -2.383 10.344 -14.195 1 98.31 269 LEU A CA 1
ATOM 2004 C C . LEU A 1 269 ? -2.691 9.07 -13.422 1 98.31 269 LEU A C 1
ATOM 2006 O O . LEU A 1 269 ? -3.498 8.25 -13.867 1 98.31 269 LEU A O 1
ATOM 2010 N N . GLU A 1 270 ? -2.076 8.93 -12.289 1 98.19 270 GLU A N 1
ATOM 2011 C CA . GLU A 1 270 ? -2.469 7.941 -11.289 1 98.19 270 GLU A CA 1
ATOM 2012 C C . GLU A 1 270 ? -3.086 8.609 -10.062 1 98.19 270 GLU A C 1
ATOM 2014 O O . GLU A 1 270 ? -2.477 9.5 -9.461 1 98.19 270 GLU A O 1
ATOM 2019 N N . VAL A 1 271 ? -4.273 8.281 -9.75 1 97.81 271 VAL A N 1
ATOM 2020 C CA . VAL A 1 271 ? -4.879 8.695 -8.484 1 97.81 271 VAL A CA 1
ATOM 2021 C C . VAL A 1 271 ? -5 7.488 -7.555 1 97.81 271 VAL A C 1
ATOM 2023 O O . VAL A 1 271 ? -5.312 6.383 -8 1 97.81 271 VAL A O 1
ATOM 2026 N N . ALA A 1 272 ? -4.746 7.723 -6.309 1 96.12 272 ALA A N 1
ATOM 2027 C CA . ALA A 1 272 ? -4.723 6.629 -5.34 1 96.12 272 ALA A CA 1
ATOM 2028 C C . ALA A 1 272 ? -5.633 6.93 -4.152 1 96.12 272 ALA A C 1
ATOM 2030 O O . ALA A 1 272 ? -5.91 8.094 -3.854 1 96.12 272 ALA A O 1
ATOM 2031 N N . ARG A 1 273 ? -6.004 5.863 -3.514 1 93.62 273 ARG A N 1
ATOM 2032 C CA . ARG A 1 273 ? -6.816 5.992 -2.309 1 93.62 273 ARG A CA 1
ATOM 2033 C C . ARG A 1 273 ? -6.02 6.633 -1.179 1 93.62 273 ARG A C 1
ATOM 2035 O O . ARG A 1 273 ? -4.84 6.332 -0.994 1 93.62 273 ARG A O 1
ATOM 2042 N N . ASP A 1 274 ? -6.676 7.516 -0.523 1 94.69 274 ASP A N 1
ATOM 2043 C CA . ASP A 1 274 ? -6.156 8.188 0.663 1 94.69 274 ASP A CA 1
ATOM 2044 C C . ASP A 1 274 ? -7.18 8.164 1.798 1 94.69 274 ASP A C 1
ATOM 2046 O O . ASP A 1 274 ? -8.352 8.484 1.59 1 94.69 274 ASP A O 1
ATOM 2050 N N . HIS A 1 275 ? -6.73 7.844 2.973 1 93.38 275 HIS A N 1
ATOM 2051 C CA . HIS A 1 275 ? -7.699 7.645 4.043 1 93.38 275 HIS A CA 1
ATOM 2052 C C . HIS A 1 275 ? -8.312 8.969 4.48 1 93.38 275 HIS A C 1
ATOM 2054 O O . HIS A 1 275 ? -9.422 9 5.016 1 93.38 275 HIS A O 1
ATOM 2060 N N . VAL A 1 276 ? -7.633 10.047 4.262 1 94.56 276 VAL A N 1
ATOM 2061 C CA . VAL A 1 276 ? -8.148 11.344 4.68 1 94.56 276 VAL A CA 1
ATOM 2062 C C . VAL A 1 276 ? -8.953 11.969 3.543 1 94.56 276 VAL A C 1
ATOM 2064 O O . VAL A 1 276 ? -10.07 12.461 3.758 1 94.56 276 VAL A O 1
ATOM 2067 N N . PHE A 1 277 ? -8.5 11.828 2.365 1 94.19 277 PHE A N 1
ATOM 2068 C CA . PHE A 1 277 ? -9.031 12.641 1.281 1 94.19 277 PHE A CA 1
ATOM 2069 C C . PHE A 1 277 ? -9.859 11.797 0.32 1 94.19 277 PHE A C 1
ATOM 2071 O O . PHE A 1 277 ? -10.445 12.32 -0.63 1 94.19 277 PHE A O 1
ATOM 2078 N N . GLY A 1 278 ? -9.867 10.508 0.521 1 92.5 278 GLY A N 1
ATOM 2079 C CA . GLY A 1 278 ? -10.516 9.609 -0.417 1 92.5 278 GLY A CA 1
ATOM 2080 C C . GLY A 1 278 ? -9.633 9.234 -1.595 1 92.5 278 GLY A C 1
ATOM 2081 O O . GLY A 1 278 ? -8.992 8.188 -1.59 1 92.5 278 GLY A O 1
ATOM 2082 N N . TRP A 1 279 ? -9.57 10.156 -2.535 1 95.12 279 TRP A N 1
ATOM 2083 C CA . TRP A 1 279 ? -8.68 9.977 -3.676 1 95.12 279 TRP A CA 1
ATOM 2084 C C . TRP A 1 279 ? -7.699 11.133 -3.795 1 95.12 279 TRP A C 1
ATOM 2086 O O . TRP A 1 279 ? -8.07 12.297 -3.59 1 95.12 279 TRP A O 1
ATOM 2096 N N . ARG A 1 280 ? -6.461 10.828 -4.113 1 96.5 280 ARG A N 1
ATOM 2097 C CA . ARG A 1 280 ? -5.391 11.812 -4.23 1 96.5 280 ARG A CA 1
ATOM 2098 C C . ARG A 1 280 ? -4.559 11.57 -5.484 1 96.5 280 ARG A C 1
ATOM 2100 O O . ARG A 1 280 ? -4.312 10.422 -5.859 1 96.5 280 ARG A O 1
ATOM 2107 N N . LEU A 1 281 ? -4.062 12.648 -6.023 1 98 281 LEU A N 1
ATOM 2108 C CA . LEU A 1 281 ? -3.125 12.5 -7.133 1 98 281 LEU A CA 1
ATOM 2109 C C . LEU A 1 281 ? -1.794 11.93 -6.652 1 98 281 LEU A C 1
ATOM 2111 O O . LEU A 1 281 ? -1.154 12.508 -5.766 1 98 281 LEU A O 1
ATOM 2115 N N . GLU A 1 282 ? -1.435 10.859 -7.191 1 96.94 282 GLU A N 1
ATOM 2116 C CA . GLU A 1 282 ? -0.141 10.258 -6.875 1 96.94 282 GLU A CA 1
ATOM 2117 C C . GLU A 1 282 ? 0.937 10.727 -7.848 1 96.94 282 GLU A C 1
ATOM 2119 O O . GLU A 1 282 ? 2.018 11.148 -7.43 1 96.94 282 GLU A O 1
ATOM 2124 N N . GLU A 1 283 ? 0.569 10.656 -9.094 1 97.06 283 GLU A N 1
ATOM 2125 C CA . GLU A 1 283 ? 1.557 11.031 -10.102 1 97.06 283 GLU A CA 1
ATOM 2126 C C . GLU A 1 283 ? 0.884 11.43 -11.414 1 97.06 283 GLU A C 1
ATOM 2128 O O . GLU A 1 283 ? -0.179 10.906 -11.75 1 97.06 283 GLU A O 1
ATOM 2133 N N . ALA A 1 284 ? 1.53 12.352 -12.109 1 98 284 ALA A N 1
ATOM 2134 C CA . ALA A 1 284 ? 1.209 12.742 -13.477 1 98 284 ALA A CA 1
ATOM 2135 C C . ALA A 1 284 ? 2.477 12.906 -14.312 1 98 284 ALA A C 1
ATOM 2137 O O . ALA A 1 284 ? 3.41 13.602 -13.906 1 98 284 ALA A O 1
ATOM 2138 N N . ARG A 1 285 ? 2.459 12.219 -15.445 1 97.56 285 ARG A N 1
ATOM 2139 C CA . ARG A 1 285 ? 3.67 12.242 -16.25 1 97.56 285 ARG A CA 1
ATOM 2140 C C . ARG A 1 285 ? 3.334 12.336 -17.734 1 97.56 285 ARG A C 1
ATOM 2142 O O . ARG A 1 285 ? 2.334 11.773 -18.188 1 97.56 285 ARG A O 1
ATOM 2149 N N . LEU A 1 286 ? 4.254 13 -18.438 1 97.19 286 LEU A N 1
ATOM 2150 C CA . LEU A 1 286 ? 4.258 12.945 -19.891 1 97.19 286 LEU A CA 1
ATOM 2151 C C . LEU A 1 286 ? 4.895 11.648 -20.391 1 97.19 286 LEU A C 1
ATOM 2153 O O . LEU A 1 286 ? 5.262 10.789 -19.578 1 97.19 286 LEU A O 1
ATOM 2157 N N . ALA A 1 287 ? 4.895 11.539 -21.703 1 96.19 287 ALA A N 1
ATOM 2158 C CA . ALA A 1 287 ? 5.613 10.406 -22.281 1 96.19 287 ALA A CA 1
ATOM 2159 C C . ALA A 1 287 ? 7.031 10.312 -21.734 1 96.19 287 ALA A C 1
ATOM 2161 O O . ALA A 1 287 ? 7.648 11.328 -21.406 1 96.19 287 ALA A O 1
ATOM 2162 N N . ASP A 1 288 ? 7.543 9.047 -21.547 1 96.5 288 ASP A N 1
ATOM 2163 C CA . ASP A 1 288 ? 8.875 8.75 -21.031 1 96.5 288 ASP A CA 1
ATOM 2164 C C . ASP A 1 288 ? 9.031 9.227 -19.594 1 96.5 288 ASP A C 1
ATOM 2166 O O . ASP A 1 288 ? 10.141 9.562 -19.156 1 96.5 288 ASP A O 1
ATOM 2170 N N . ASN A 1 289 ? 7.957 9.453 -18.953 1 95.56 289 ASN A N 1
ATOM 2171 C CA . ASN A 1 289 ? 7.887 9.812 -17.547 1 95.56 289 ASN A CA 1
ATOM 2172 C C . ASN A 1 289 ? 8.445 11.211 -17.281 1 95.56 289 ASN A C 1
ATOM 2174 O O . ASN A 1 289 ? 9.047 11.469 -16.234 1 95.56 289 ASN A O 1
ATOM 2178 N N . ARG A 1 290 ? 8.32 12.062 -18.234 1 96.25 290 ARG A N 1
ATOM 2179 C CA . ARG A 1 290 ? 8.805 13.43 -18.094 1 96.25 290 ARG A CA 1
ATOM 2180 C C . ARG A 1 290 ? 7.852 14.266 -17.25 1 96.25 290 ARG A C 1
ATOM 2182 O O . ARG A 1 290 ? 6.676 13.922 -17.109 1 96.25 290 ARG A O 1
ATOM 2189 N N . ALA A 1 291 ? 8.336 15.375 -16.844 1 96.81 291 ALA A N 1
ATOM 2190 C CA . ALA A 1 291 ? 7.559 16.281 -15.992 1 96.81 291 ALA A CA 1
ATOM 2191 C C . ALA A 1 291 ? 6.512 17.031 -16.812 1 96.81 291 ALA A C 1
ATOM 2193 O O . ALA A 1 291 ? 6.707 17.281 -18 1 96.81 291 ALA A O 1
ATOM 2194 N N . VAL A 1 292 ? 5.461 17.406 -16.156 1 97.12 292 VAL A N 1
ATOM 2195 C CA . VAL A 1 292 ? 4.379 18.172 -16.766 1 97.12 292 VAL A CA 1
ATOM 2196 C C . VAL A 1 292 ? 4.645 19.656 -16.609 1 97.12 292 VAL A C 1
ATOM 2198 O O . VAL A 1 292 ? 4.887 20.141 -15.5 1 97.12 292 VAL A O 1
ATOM 2201 N N . PRO A 1 293 ? 4.582 20.406 -17.656 1 94.88 293 PRO A N 1
ATOM 2202 C CA . PRO A 1 293 ? 4.816 21.859 -17.562 1 94.88 293 PRO A CA 1
ATOM 2203 C C . PRO A 1 293 ? 3.736 22.578 -16.75 1 94.88 293 PRO A C 1
ATOM 2205 O O . PRO A 1 293 ? 2.588 22.125 -16.719 1 94.88 293 PRO A O 1
ATOM 2208 N N . ASP A 1 294 ? 4.027 23.766 -16.281 1 92.81 294 ASP A N 1
ATOM 2209 C CA . ASP A 1 294 ? 3.213 24.5 -15.312 1 92.81 294 ASP A CA 1
ATOM 2210 C C . ASP A 1 294 ? 1.837 24.828 -15.891 1 92.81 294 ASP A C 1
ATOM 2212 O O . ASP A 1 294 ? 0.816 24.609 -15.227 1 92.81 294 ASP A O 1
ATOM 2216 N N . PRO A 1 295 ? 1.771 25.297 -17.047 1 92.5 295 PRO A N 1
ATOM 2217 C CA . PRO A 1 295 ? 0.439 25.641 -17.547 1 92.5 295 PRO A CA 1
ATOM 2218 C C . PRO A 1 295 ? -0.492 24.438 -17.625 1 92.5 295 PRO A C 1
ATOM 2220 O O . PRO A 1 295 ? -1.685 24.547 -17.344 1 92.5 295 PRO A O 1
ATOM 2223 N N . VAL A 1 296 ? 0.012 23.312 -18.047 1 95.06 296 VAL A N 1
ATOM 2224 C CA . VAL A 1 296 ? -0.778 22.094 -18.156 1 95.06 296 VAL A CA 1
ATOM 2225 C C . VAL A 1 296 ? -1.146 21.594 -16.766 1 95.06 296 VAL A C 1
ATOM 2227 O O . VAL A 1 296 ? -2.268 21.125 -16.547 1 95.06 296 VAL A O 1
ATOM 2230 N N . ARG A 1 297 ? -0.26 21.781 -15.883 1 95.56 297 ARG A N 1
ATOM 2231 C CA . ARG A 1 297 ? -0.481 21.375 -14.5 1 95.56 297 ARG A CA 1
ATOM 2232 C C . ARG A 1 297 ? -1.707 22.078 -13.914 1 95.56 297 ARG A C 1
ATOM 2234 O O . ARG A 1 297 ? -2.562 21.422 -13.305 1 95.56 297 ARG A O 1
ATOM 2241 N N . ASP A 1 298 ? -1.733 23.312 -14.125 1 94.94 298 ASP A N 1
ATOM 2242 C CA . ASP A 1 298 ? -2.832 24.109 -13.578 1 94.94 298 ASP A CA 1
ATOM 2243 C C . ASP A 1 298 ? -4.176 23.656 -14.148 1 94.94 298 ASP A C 1
ATOM 2245 O O . ASP A 1 298 ? -5.168 23.578 -13.422 1 94.94 298 ASP A O 1
ATOM 2249 N N . GLU A 1 299 ? -4.176 23.328 -15.383 1 95.88 299 GLU A N 1
ATOM 2250 C CA . GLU A 1 299 ? -5.398 22.859 -16.016 1 95.88 299 GLU A CA 1
ATOM 2251 C C . GLU A 1 299 ? -5.812 21.484 -15.469 1 95.88 299 GLU A C 1
ATOM 2253 O O . GLU A 1 299 ? -6.992 21.266 -15.188 1 95.88 299 GLU A O 1
ATOM 2258 N N . ILE A 1 300 ? -4.879 20.641 -15.297 1 97.5 300 ILE A N 1
ATOM 2259 C CA . ILE A 1 300 ? -5.148 19.312 -14.773 1 97.5 300 ILE A CA 1
ATOM 2260 C C . ILE A 1 300 ? -5.676 19.422 -13.344 1 97.5 300 ILE A C 1
ATOM 2262 O O . ILE A 1 300 ? -6.648 18.75 -12.984 1 97.5 300 ILE A O 1
ATOM 2266 N N . MET A 1 301 ? -5.062 20.281 -12.586 1 97 301 MET A N 1
ATOM 2267 C CA . MET A 1 301 ? -5.484 20.453 -11.195 1 97 301 MET A CA 1
ATOM 2268 C C . MET A 1 301 ? -6.918 20.969 -11.125 1 97 301 MET A C 1
ATOM 2270 O O . MET A 1 301 ? -7.68 20.562 -10.242 1 97 301 MET A O 1
ATOM 2274 N N . ALA A 1 302 ? -7.258 21.828 -12.039 1 95.56 302 ALA A N 1
ATOM 2275 C CA . ALA A 1 302 ? -8.633 22.312 -12.094 1 95.56 302 ALA A CA 1
ATOM 2276 C C . ALA A 1 302 ? -9.609 21.172 -12.359 1 95.56 302 ALA A C 1
ATOM 2278 O O . ALA A 1 302 ? -10.664 21.078 -11.719 1 95.56 302 ALA A O 1
ATOM 2279 N N . ASP A 1 303 ? -9.289 20.312 -13.258 1 96.69 303 ASP A N 1
ATOM 2280 C CA . ASP A 1 303 ? -10.156 19.172 -13.57 1 96.69 303 ASP A CA 1
ATOM 2281 C C . ASP A 1 303 ? -10.227 18.203 -12.398 1 96.69 303 ASP A C 1
ATOM 2283 O O . ASP A 1 303 ? -11.289 17.641 -12.109 1 96.69 303 ASP A O 1
ATOM 2287 N N . LEU A 1 304 ? -9.102 17.969 -11.742 1 97.44 304 LEU A N 1
ATOM 2288 C CA . LEU A 1 304 ? -9.07 17.078 -10.586 1 97.44 304 LEU A CA 1
ATOM 2289 C C . LEU A 1 304 ? -9.945 17.609 -9.461 1 97.44 304 LEU A C 1
ATOM 2291 O O . LEU A 1 304 ? -10.617 16.844 -8.773 1 97.44 304 LEU A O 1
ATOM 2295 N N . ALA A 1 305 ? -9.883 18.938 -9.297 1 94.5 305 ALA A N 1
ATOM 2296 C CA . ALA A 1 305 ? -10.727 19.562 -8.297 1 94.5 305 ALA A CA 1
ATOM 2297 C C . ALA A 1 305 ? -12.203 19.312 -8.586 1 94.5 305 ALA A C 1
ATOM 2299 O O . ALA A 1 305 ? -12.984 19.031 -7.668 1 94.5 305 ALA A O 1
ATOM 2300 N N . LEU A 1 306 ? -12.547 19.328 -9.867 1 93.94 306 LEU A N 1
ATOM 2301 C CA . LEU A 1 306 ? -13.922 19.062 -10.281 1 93.94 306 LEU A CA 1
ATOM 2302 C C . LEU A 1 306 ? -14.305 17.625 -9.961 1 93.94 306 LEU A C 1
ATOM 2304 O O . LEU A 1 306 ? -15.469 17.328 -9.672 1 93.94 306 LEU A O 1
ATOM 2308 N N . MET A 1 307 ? -13.328 16.781 -9.938 1 95.56 307 MET A N 1
ATOM 2309 C CA . MET A 1 307 ? -13.562 15.359 -9.68 1 95.56 307 MET A CA 1
ATOM 2310 C C . MET A 1 307 ? -13.516 15.07 -8.18 1 95.56 307 MET A C 1
ATOM 2312 O O . MET A 1 307 ? -13.758 13.938 -7.758 1 95.56 307 MET A O 1
ATOM 2316 N N . GLY A 1 308 ? -13.109 16.078 -7.398 1 93.25 308 GLY A N 1
ATOM 2317 C CA . GLY A 1 308 ? -12.977 15.883 -5.961 1 93.25 308 GLY A CA 1
ATOM 2318 C C . GLY A 1 308 ? -11.695 15.164 -5.582 1 93.25 308 GLY A C 1
ATOM 2319 O O . GLY A 1 308 ? -11.617 14.547 -4.516 1 93.25 308 GLY A O 1
ATOM 2320 N N . VAL A 1 309 ? -10.727 15.141 -6.453 1 96.12 309 VAL A N 1
ATOM 2321 C CA . VAL A 1 309 ? -9.438 14.516 -6.191 1 96.12 309 VAL A CA 1
ATOM 2322 C C . VAL A 1 309 ? -8.492 15.516 -5.531 1 96.12 309 VAL A C 1
ATOM 2324 O O . VAL A 1 309 ? -8.297 16.625 -6.043 1 96.12 309 VAL A O 1
ATOM 2327 N N . HIS A 1 310 ? -7.934 15.125 -4.477 1 95.31 310 HIS A N 1
ATOM 2328 C CA . HIS A 1 310 ? -7.02 15.992 -3.744 1 95.31 310 HIS A CA 1
ATOM 2329 C C . HIS A 1 310 ? -5.645 16.031 -4.402 1 95.31 310 HIS A C 1
ATOM 2331 O O . HIS A 1 310 ? -5.129 14.992 -4.828 1 95.31 310 HIS A O 1
ATOM 2337 N N . VAL A 1 311 ? -5.102 17.203 -4.453 1 95.94 311 VAL A N 1
ATOM 2338 C CA . VAL A 1 311 ? -3.729 17.359 -4.918 1 95.94 311 VAL A CA 1
ATOM 2339 C C . VAL A 1 311 ? -2.887 18.016 -3.818 1 95.94 311 VAL A C 1
ATOM 2341 O O . VAL A 1 311 ? -3.156 19.141 -3.404 1 95.94 311 VAL A O 1
ATOM 2344 N N . GLY A 1 312 ? -1.867 17.328 -3.361 1 93.44 312 GLY A N 1
ATOM 2345 C CA . GLY A 1 312 ? -1.026 17.828 -2.287 1 93.44 312 GLY A CA 1
ATOM 2346 C C . GLY A 1 312 ? -0.517 16.734 -1.369 1 93.44 312 GLY A C 1
ATOM 2347 O O . GLY A 1 312 ? -0.295 15.602 -1.808 1 93.44 312 GLY A O 1
ATOM 2348 N N . ARG A 1 313 ? -0.328 17.062 -0.153 1 93.12 313 ARG A N 1
ATOM 2349 C CA . ARG A 1 313 ? 0.209 16.141 0.839 1 93.12 313 ARG A CA 1
ATOM 2350 C C . ARG A 1 313 ? -0.784 15.023 1.14 1 93.12 313 ARG A C 1
ATOM 2352 O O . ARG A 1 313 ? -1.989 15.266 1.23 1 93.12 313 ARG A O 1
ATOM 2359 N N . SER A 1 314 ? -0.26 13.875 1.31 1 93.44 314 SER A N 1
ATOM 2360 C CA . SER A 1 314 ? -1.134 12.742 1.567 1 93.44 314 SER A CA 1
ATOM 2361 C C . SER A 1 314 ? -1.571 12.695 3.027 1 93.44 314 SER A C 1
ATOM 2363 O O . SER A 1 314 ? -0.904 13.258 3.898 1 93.44 314 SER A O 1
ATOM 2365 N N . GLY A 1 315 ? -2.645 12.031 3.23 1 92.56 315 GLY A N 1
ATOM 2366 C CA . GLY A 1 315 ? -3.078 11.766 4.594 1 92.56 315 GLY A CA 1
ATOM 2367 C C . GLY A 1 315 ? -2.068 10.969 5.395 1 92.56 315 GLY A C 1
ATOM 2368 O O . GLY A 1 315 ? -1.941 11.156 6.609 1 92.56 315 GLY A O 1
ATOM 2369 N N . TRP A 1 316 ? -1.403 10.125 4.742 1 90.38 316 TRP A N 1
ATOM 2370 C CA . TRP A 1 316 ? -0.383 9.328 5.406 1 90.38 316 TRP A CA 1
ATOM 2371 C C . TRP A 1 316 ? 0.75 10.203 5.926 1 90.38 316 TRP A C 1
ATOM 2373 O O . TRP A 1 316 ? 1.245 10 7.035 1 90.38 316 TRP A O 1
ATOM 2383 N N . GLN A 1 317 ? 1.136 11.07 5.109 1 89.44 317 GLN A N 1
ATOM 2384 C CA . GLN A 1 317 ? 2.176 12.008 5.527 1 89.44 317 GLN A CA 1
ATOM 2385 C C . GLN A 1 317 ? 1.715 12.852 6.711 1 89.44 317 GLN A C 1
ATOM 2387 O O . GLN A 1 317 ? 2.477 13.078 7.652 1 89.44 317 GLN A O 1
ATOM 2392 N N . LEU A 1 318 ? 0.49 13.305 6.586 1 90.44 318 LEU A N 1
ATOM 2393 C CA . LEU A 1 318 ? -0.064 14.078 7.695 1 90.44 318 LEU A CA 1
ATOM 2394 C C . LEU A 1 318 ? -0.073 13.25 8.977 1 90.44 318 LEU A C 1
ATOM 2396 O O . LEU A 1 318 ? 0.304 13.742 10.039 1 90.44 318 LEU A O 1
ATOM 2400 N N . ASP A 1 319 ? -0.474 12.094 8.867 1 90.38 319 ASP A N 1
ATOM 2401 C CA . ASP A 1 319 ? -0.51 11.195 10.016 1 90.38 319 ASP A CA 1
ATOM 2402 C C . ASP A 1 319 ? 0.879 11.023 10.625 1 90.38 319 ASP A C 1
ATOM 2404 O O . ASP A 1 319 ? 1.04 11.109 11.844 1 90.38 319 ASP A O 1
ATOM 2408 N N . ARG A 1 320 ? 1.786 10.82 9.789 1 86.88 320 ARG A N 1
ATOM 2409 C CA . ARG A 1 320 ? 3.162 10.656 10.242 1 86.88 320 ARG A CA 1
ATOM 2410 C C . ARG A 1 320 ? 3.666 11.93 10.922 1 86.88 320 ARG A C 1
ATOM 2412 O O . ARG A 1 320 ? 4.32 11.867 11.961 1 86.88 320 ARG A O 1
ATOM 2419 N N . LEU A 1 321 ? 3.385 13.047 10.32 1 87.31 321 LEU A N 1
ATOM 2420 C CA . LEU A 1 321 ? 3.805 14.336 10.875 1 87.31 321 LEU A CA 1
ATOM 2421 C C . LEU A 1 321 ? 3.205 14.547 12.266 1 87.31 321 LEU A C 1
ATOM 2423 O O . LEU A 1 321 ? 3.908 14.953 13.188 1 87.31 321 LEU A O 1
ATOM 2427 N N . LEU A 1 322 ? 2.031 14.227 12.406 1 88.06 322 LEU A N 1
ATOM 2428 C CA . LEU A 1 322 ? 1.308 14.453 13.648 1 88.06 322 LEU A CA 1
ATOM 2429 C C . LEU A 1 322 ? 1.767 13.484 14.727 1 88.06 322 LEU A C 1
ATOM 2431 O O . LEU A 1 322 ? 1.673 13.781 15.922 1 88.06 322 LEU A O 1
ATOM 2435 N N . ARG A 1 323 ? 2.26 12.359 14.344 1 82.38 323 ARG A N 1
ATOM 2436 C CA . ARG A 1 323 ? 2.668 11.328 15.289 1 82.38 323 ARG A CA 1
ATOM 2437 C C . ARG A 1 323 ? 4.125 11.5 15.695 1 82.38 323 ARG A C 1
ATOM 2439 O O . ARG A 1 323 ? 4.469 11.359 16.875 1 82.38 323 ARG A O 1
ATOM 2446 N N . GLU A 1 324 ? 5.027 11.633 14.742 1 72.12 324 GLU A N 1
ATOM 2447 C CA . GLU A 1 324 ? 6.453 11.43 14.984 1 72.12 324 GLU A CA 1
ATOM 2448 C C . GLU A 1 324 ? 7.223 12.742 14.852 1 72.12 324 GLU A C 1
ATOM 2450 O O . GLU A 1 324 ? 8.188 12.984 15.586 1 72.12 324 GLU A O 1
ATOM 2455 N N . ASP A 1 325 ? 6.742 13.453 13.93 1 65.75 325 ASP A N 1
ATOM 2456 C CA . ASP A 1 325 ? 7.707 14.422 13.414 1 65.75 325 ASP A CA 1
ATOM 2457 C C . ASP A 1 325 ? 7.562 15.766 14.117 1 65.75 325 ASP A C 1
ATOM 2459 O O . ASP A 1 325 ? 8.562 16.422 14.438 1 65.75 325 ASP A O 1
ATOM 2463 N N . VAL A 1 326 ? 6.281 16.016 14.242 1 63.94 326 VAL A N 1
ATOM 2464 C CA . VAL A 1 326 ? 6.094 17.359 14.797 1 63.94 326 VAL A CA 1
ATOM 2465 C C . VAL A 1 326 ? 6.699 17.422 16.203 1 63.94 326 VAL A C 1
ATOM 2467 O O . VAL A 1 326 ? 6.434 16.562 17.031 1 63.94 326 VAL A O 1
ATOM 2470 N N . GLY A 1 327 ? 7.723 18.125 16.266 1 59.59 327 GLY A N 1
ATOM 2471 C CA . GLY A 1 327 ? 8.414 18.359 17.516 1 59.59 327 GLY A CA 1
ATOM 2472 C C . GLY A 1 327 ? 9.812 17.781 17.547 1 59.59 327 GLY A C 1
ATOM 2473 O O . GLY A 1 327 ? 10.578 18.031 18.484 1 59.59 327 GLY A O 1
ATOM 2474 N N . ARG A 1 328 ? 10.008 16.844 16.562 1 64.56 328 ARG A N 1
ATOM 2475 C CA . ARG A 1 328 ? 11.32 16.203 16.562 1 64.56 328 ARG A CA 1
ATOM 2476 C C . ARG A 1 328 ? 12.219 16.812 15.492 1 64.56 328 ARG A C 1
ATOM 2478 O O . ARG A 1 328 ? 13.055 16.109 14.898 1 64.56 328 ARG A O 1
ATOM 2485 N N . GLY A 1 329 ? 12 18.031 15.25 1 63.66 329 GLY A N 1
ATOM 2486 C CA . GLY A 1 329 ? 12.891 18.719 14.328 1 63.66 329 GLY A CA 1
ATOM 2487 C C . GLY A 1 329 ? 12.586 18.422 12.875 1 63.66 329 GLY A C 1
ATOM 2488 O O . GLY A 1 329 ? 13.43 18.641 12 1 63.66 329 GLY A O 1
ATOM 2489 N N . TYR A 1 330 ? 11.484 17.859 12.617 1 67.25 330 TYR A N 1
ATOM 2490 C CA . TYR A 1 330 ? 11.109 17.594 11.234 1 67.25 330 TYR A CA 1
ATOM 2491 C C . TYR A 1 330 ? 10.797 18.891 10.5 1 67.25 330 TYR A C 1
ATOM 2493 O O . TYR A 1 330 ? 10.195 19.812 11.062 1 67.25 330 TYR A O 1
ATOM 2501 N N . ARG A 1 331 ? 11.516 19 9.328 1 67.25 331 ARG A N 1
ATOM 2502 C CA . ARG A 1 331 ? 11.195 20.141 8.477 1 67.25 331 ARG A CA 1
ATOM 2503 C C . ARG A 1 331 ? 10.008 19.828 7.57 1 67.25 331 ARG A C 1
ATOM 2505 O O . ARG A 1 331 ? 10.039 18.875 6.805 1 67.25 331 ARG A O 1
ATOM 2512 N N . LEU A 1 332 ? 8.984 20.562 7.82 1 78.69 332 LEU A N 1
ATOM 2513 C CA . LEU A 1 332 ? 7.781 20.406 7.008 1 78.69 332 LEU A CA 1
ATOM 2514 C C . LEU A 1 332 ? 7.984 20.984 5.613 1 78.69 332 LEU A C 1
ATOM 2516 O O . LEU A 1 332 ? 8.336 22.172 5.469 1 78.69 332 LEU A O 1
ATOM 2520 N N . TRP A 1 333 ? 7.863 20.141 4.691 1 78.44 333 TRP A N 1
ATOM 2521 C CA . TRP A 1 333 ? 7.934 20.625 3.32 1 78.44 333 TRP A CA 1
ATOM 2522 C C . TRP A 1 333 ? 6.605 21.234 2.893 1 78.44 333 TRP A C 1
ATOM 2524 O O . TRP A 1 333 ? 5.539 20.766 3.287 1 78.44 333 TRP A O 1
ATOM 2534 N N . PRO A 1 334 ? 6.816 22.344 2.129 1 83.94 334 PRO A N 1
ATOM 2535 C CA . PRO A 1 334 ? 5.586 22.984 1.644 1 83.94 334 PRO A CA 1
ATOM 2536 C C . PRO A 1 334 ? 4.758 22.047 0.762 1 83.94 334 PRO A C 1
ATOM 2538 O O . PRO A 1 334 ? 5.312 21.188 0.078 1 83.94 334 PRO A O 1
ATOM 2541 N N . VAL A 1 335 ? 3.498 22.188 0.82 1 86.12 335 VAL A N 1
ATOM 2542 C CA . VAL A 1 335 ? 2.562 21.391 0.035 1 86.12 335 VAL A CA 1
ATOM 2543 C C . VAL A 1 335 ? 2.887 21.531 -1.451 1 86.12 335 VAL A C 1
ATOM 2545 O O . VAL A 1 335 ? 2.703 20.578 -2.223 1 86.12 335 VAL A O 1
ATOM 2548 N N . GLU A 1 336 ? 3.412 22.656 -1.758 1 86.31 336 GLU A N 1
ATOM 2549 C CA . GLU A 1 336 ? 3.775 22.922 -3.148 1 86.31 336 GLU A CA 1
ATOM 2550 C C . GLU A 1 336 ? 4.836 21.922 -3.633 1 86.31 336 GLU A C 1
ATOM 2552 O O . GLU A 1 336 ? 4.875 21.578 -4.816 1 86.31 336 GLU A O 1
ATOM 2557 N N . ALA A 1 337 ? 5.637 21.562 -2.752 1 88.06 337 ALA A N 1
ATOM 2558 C CA . ALA A 1 337 ? 6.664 20.578 -3.105 1 88.06 337 ALA A CA 1
ATOM 2559 C C . ALA A 1 337 ? 6.043 19.219 -3.424 1 88.06 337 ALA A C 1
ATOM 2561 O O . ALA A 1 337 ? 6.473 18.531 -4.352 1 88.06 337 ALA A O 1
ATOM 2562 N N . ASP A 1 338 ? 5.059 18.844 -2.648 1 89 338 ASP A N 1
ATOM 2563 C CA . ASP A 1 338 ? 4.34 17.609 -2.908 1 89 338 ASP A CA 1
ATOM 2564 C C . ASP A 1 338 ? 3.641 17.641 -4.266 1 89 338 ASP A C 1
ATOM 2566 O O . ASP A 1 338 ? 3.617 16.656 -4.988 1 89 338 ASP A O 1
ATOM 2570 N N . VAL A 1 339 ? 3.131 18.766 -4.547 1 92 339 VAL A N 1
ATOM 2571 C CA . VAL A 1 339 ? 2.459 18.938 -5.828 1 92 339 VAL A CA 1
ATOM 2572 C C . VAL A 1 339 ? 3.475 18.828 -6.961 1 92 339 VAL A C 1
ATOM 2574 O O . VAL A 1 339 ? 3.242 18.125 -7.945 1 92 339 VAL A O 1
ATOM 2577 N N . ALA A 1 340 ? 4.555 19.531 -6.785 1 92 340 ALA A N 1
ATOM 2578 C CA . ALA A 1 340 ? 5.605 19.5 -7.797 1 92 340 ALA A CA 1
ATOM 2579 C C . ALA A 1 340 ? 6.098 18.062 -8.023 1 92 340 ALA A C 1
ATOM 2581 O O . ALA A 1 340 ? 6.309 17.656 -9.164 1 92 340 ALA A O 1
ATOM 2582 N N . GLU A 1 341 ? 6.227 17.359 -6.984 1 91.62 341 GLU A N 1
ATOM 2583 C CA . GLU A 1 341 ? 6.68 15.977 -7.078 1 91.62 341 GLU A CA 1
ATOM 2584 C C . GLU A 1 341 ? 5.672 15.117 -7.836 1 91.62 341 GLU A C 1
ATOM 2586 O O . GLU A 1 341 ? 6.055 14.289 -8.664 1 91.62 341 GLU A O 1
ATOM 2591 N N . ALA A 1 342 ? 4.434 15.312 -7.59 1 95.31 342 ALA A N 1
ATOM 2592 C CA . ALA A 1 342 ? 3.377 14.555 -8.258 1 95.31 342 ALA A CA 1
ATOM 2593 C C . ALA A 1 342 ? 3.4 14.789 -9.766 1 95.31 342 ALA A C 1
ATOM 2595 O O . ALA A 1 342 ? 3.012 13.914 -10.539 1 95.31 342 ALA A O 1
ATOM 2596 N N . PHE A 1 343 ? 3.975 15.938 -10.094 1 96.56 343 PHE A N 1
ATOM 2597 C CA . PHE A 1 343 ? 3.992 16.281 -11.508 1 96.56 343 PHE A CA 1
ATOM 2598 C C . PHE A 1 343 ? 5.391 16.125 -12.094 1 96.56 343 PHE A C 1
ATOM 2600 O O . PHE A 1 343 ? 5.656 16.547 -13.219 1 96.56 343 PHE A O 1
ATOM 2607 N N . GLY A 1 344 ? 6.328 15.586 -11.289 1 92.25 344 GLY A N 1
ATOM 2608 C CA . GLY A 1 344 ? 7.613 15.133 -11.805 1 92.25 344 GLY A CA 1
ATOM 2609 C C . GLY A 1 344 ? 8.719 16.156 -11.609 1 92.25 344 GLY A C 1
ATOM 2610 O O . GLY A 1 344 ? 9.812 16 -12.164 1 92.25 344 GLY A O 1
ATOM 2611 N N . GLU A 1 345 ? 8.367 17.25 -10.859 1 80.06 345 GLU A N 1
ATOM 2612 C CA . GLU A 1 345 ? 9.406 18.25 -10.617 1 80.06 345 GLU A CA 1
ATOM 2613 C C . GLU A 1 345 ? 10.203 17.906 -9.359 1 80.06 345 GLU A C 1
ATOM 2615 O O . GLU A 1 345 ? 9.648 17.859 -8.258 1 80.06 345 GLU A O 1
ATOM 2620 N N . GLY A 1 346 ? 11 16.812 -9.148 1 62.16 346 GLY A N 1
ATOM 2621 C CA . GLY A 1 346 ? 11.891 16.562 -8.023 1 62.16 346 GLY A CA 1
ATOM 2622 C C . GLY A 1 346 ? 13.297 16.188 -8.445 1 62.16 346 GLY A C 1
ATOM 2623 O O . GLY A 1 346 ? 13.531 15.844 -9.609 1 62.16 346 GLY A O 1
ATOM 2624 N N . MET B 1 1 ? 70.375 72.938 -1.888 1 26.67 1 MET B N 1
ATOM 2625 C CA . MET B 1 1 ? 69.375 74 -1.847 1 26.67 1 MET B CA 1
ATOM 2626 C C . MET B 1 1 ? 68 73.375 -1.804 1 26.67 1 MET B C 1
ATOM 2628 O O . MET B 1 1 ? 67.562 72.625 -2.684 1 26.67 1 MET B O 1
ATOM 2632 N N . PHE B 1 2 ? 67.375 73.125 -0.537 1 33.34 2 PHE B N 1
ATOM 2633 C CA . PHE B 1 2 ? 66.188 72.438 -0.053 1 33.34 2 PHE B CA 1
ATOM 2634 C C . PHE B 1 2 ? 64.938 73.25 -0.391 1 33.34 2 PHE B C 1
ATOM 2636 O O . PHE B 1 2 ? 64.812 74.438 0.03 1 33.34 2 PHE B O 1
ATOM 2643 N N . ILE B 1 3 ? 64.375 73.125 -1.634 1 31.95 3 ILE B N 1
ATOM 2644 C CA . ILE B 1 3 ? 63.25 74 -2.076 1 31.95 3 ILE B CA 1
ATOM 2645 C C . ILE B 1 3 ? 62 73.625 -1.253 1 31.95 3 ILE B C 1
ATOM 2647 O O . ILE B 1 3 ? 61.594 72.5 -1.213 1 31.95 3 ILE B O 1
ATOM 2651 N N . SER B 1 4 ? 61.656 74.375 -0.178 1 29.14 4 SER B N 1
ATOM 2652 C CA . SER B 1 4 ? 60.531 74.312 0.749 1 29.14 4 SER B CA 1
ATOM 2653 C C . SER B 1 4 ? 59.219 74.5 0.03 1 29.14 4 SER B C 1
ATOM 2655 O O . SER B 1 4 ? 58.969 75.562 -0.526 1 29.14 4 SER B O 1
ATOM 2657 N N . ILE B 1 5 ? 58.656 73.438 -0.674 1 34.03 5 ILE B N 1
ATOM 2658 C CA . ILE B 1 5 ? 57.406 73.625 -1.403 1 34.03 5 ILE B CA 1
ATOM 2659 C C . ILE B 1 5 ? 56.281 73.875 -0.427 1 34.03 5 ILE B C 1
ATOM 2661 O O . ILE B 1 5 ? 56 73.125 0.483 1 34.03 5 ILE B O 1
ATOM 2665 N N . GLN B 1 6 ? 56 75.125 -0.113 1 28.7 6 GLN B N 1
ATOM 2666 C CA . GLN B 1 6 ? 54.969 75.688 0.77 1 28.7 6 GLN B CA 1
ATOM 2667 C C . GLN B 1 6 ? 53.594 75.375 0.21 1 28.7 6 GLN B C 1
ATOM 2669 O O . GLN B 1 6 ? 53.188 76 -0.802 1 28.7 6 GLN B O 1
ATOM 2674 N N . GLY B 1 7 ? 53.156 74.125 -0.048 1 28.53 7 GLY B N 1
ATOM 2675 C CA . GLY B 1 7 ? 51.844 73.875 -0.67 1 28.53 7 GLY B CA 1
ATOM 2676 C C . GLY B 1 7 ? 50.688 74.312 0.178 1 28.53 7 GLY B C 1
ATOM 2677 O O . GLY B 1 7 ? 50.531 73.938 1.33 1 28.53 7 GLY B O 1
ATOM 2678 N N . SER B 1 8 ? 50.188 75.562 0.047 1 30.59 8 SER B N 1
ATOM 2679 C CA . SER B 1 8 ? 49.062 76.188 0.709 1 30.59 8 SER B CA 1
ATOM 2680 C C . SER B 1 8 ? 47.75 75.438 0.405 1 30.59 8 SER B C 1
ATOM 2682 O O . SER B 1 8 ? 47.25 75.5 -0.717 1 30.59 8 SER B O 1
ATOM 2684 N N . GLY B 1 9 ? 47.656 74.188 0.743 1 32.66 9 GLY B N 1
ATOM 2685 C CA . GLY B 1 9 ? 46.438 73.5 0.408 1 32.66 9 GLY B CA 1
ATOM 2686 C C . GLY B 1 9 ? 45.188 74.125 1.062 1 32.66 9 GLY B C 1
ATOM 2687 O O . GLY B 1 9 ? 45.281 74.562 2.191 1 32.66 9 GLY B O 1
ATOM 2688 N N . PRO B 1 10 ? 44.312 74.688 0.222 1 35.97 10 PRO B N 1
ATOM 2689 C CA . PRO B 1 10 ? 43.156 75.438 0.77 1 35.97 10 PRO B CA 1
ATOM 2690 C C . PRO B 1 10 ? 42.312 74.562 1.726 1 35.97 10 PRO B C 1
ATOM 2692 O O . PRO B 1 10 ? 42.312 73.312 1.63 1 35.97 10 PRO B O 1
ATOM 2695 N N . ALA B 1 11 ? 41.969 75 2.883 1 31.56 11 ALA B N 1
ATOM 2696 C CA . ALA B 1 11 ? 41.156 74.562 4.008 1 31.56 11 ALA B CA 1
ATOM 2697 C C . ALA B 1 11 ? 39.688 74.312 3.58 1 31.56 11 ALA B C 1
ATOM 2699 O O . ALA B 1 11 ? 38.969 75.25 3.273 1 31.56 11 ALA B O 1
ATOM 2700 N N . ARG B 1 12 ? 39.406 73.312 2.75 1 34.28 12 ARG B N 1
ATOM 2701 C CA . ARG B 1 12 ? 38 73.062 2.475 1 34.28 12 ARG B CA 1
ATOM 2702 C C . ARG B 1 12 ? 37.219 72.875 3.768 1 34.28 12 ARG B C 1
ATOM 2704 O O . ARG B 1 12 ? 37.25 71.75 4.359 1 34.28 12 ARG B O 1
ATOM 2711 N N . THR B 1 13 ? 37.25 73.875 4.609 1 27.73 13 THR B N 1
ATOM 2712 C CA . THR B 1 13 ? 36.625 73.75 5.926 1 27.73 13 THR B CA 1
ATOM 2713 C C . THR B 1 13 ? 35.125 73.5 5.789 1 27.73 13 THR B C 1
ATOM 2715 O O . THR B 1 13 ? 34.375 73.5 6.789 1 27.73 13 THR B O 1
ATOM 2718 N N . GLY B 1 14 ? 34.562 73.812 4.527 1 32.41 14 GLY B N 1
ATOM 2719 C CA . GLY B 1 14 ? 33.125 73.812 4.777 1 32.41 14 GLY B CA 1
ATOM 2720 C C . GLY B 1 14 ? 32.562 72.5 5.281 1 32.41 14 GLY B C 1
ATOM 2721 O O . GLY B 1 14 ? 32.688 71.5 4.613 1 32.41 14 GLY B O 1
ATOM 2722 N N . THR B 1 15 ? 32.688 72.25 6.5 1 32.78 15 THR B N 1
ATOM 2723 C CA . THR B 1 15 ? 32.031 71.062 7.086 1 32.78 15 THR B CA 1
ATOM 2724 C C . THR B 1 15 ? 30.547 71.062 6.664 1 32.78 15 THR B C 1
ATOM 2726 O O . THR B 1 15 ? 29.781 71.938 6.961 1 32.78 15 THR B O 1
ATOM 2729 N N . LYS B 1 16 ? 30.234 70.812 5.309 1 39.25 16 LYS B N 1
ATOM 2730 C CA . LYS B 1 16 ? 28.844 70.562 4.949 1 39.25 16 LYS B CA 1
ATOM 2731 C C . LYS B 1 16 ? 28.172 69.688 6.016 1 39.25 16 LYS B C 1
ATOM 2733 O O . LYS B 1 16 ? 28.453 68.5 6.117 1 39.25 16 LYS B O 1
ATOM 2738 N N . THR B 1 17 ? 28.047 70.188 7.281 1 39.31 17 THR B N 1
ATOM 2739 C CA . THR B 1 17 ? 27.25 69.562 8.344 1 39.31 17 THR B CA 1
ATOM 2740 C C . THR B 1 17 ? 25.891 69.125 7.816 1 39.31 17 THR B C 1
ATOM 2742 O O . THR B 1 17 ? 24.906 69.125 8.562 1 39.31 17 THR B O 1
ATOM 2745 N N . GLY B 1 18 ? 25.672 69.125 6.656 1 43.22 18 GLY B N 1
ATOM 2746 C CA . GLY B 1 18 ? 24.328 68.75 6.219 1 43.22 18 GLY B CA 1
ATOM 2747 C C . GLY B 1 18 ? 23.812 67.5 6.918 1 43.22 18 GLY B C 1
ATOM 2748 O O . GLY B 1 18 ? 24.547 66.5 7.07 1 43.22 18 GLY B O 1
ATOM 2749 N N . ALA B 1 19 ? 22.891 67.562 7.898 1 48.06 19 ALA B N 1
ATOM 2750 C CA . ALA B 1 19 ? 22.219 66.5 8.578 1 48.06 19 ALA B CA 1
ATOM 2751 C C . ALA B 1 19 ? 22 65.312 7.629 1 48.06 19 ALA B C 1
ATOM 2753 O O . ALA B 1 19 ? 21.359 65.438 6.578 1 48.06 19 ALA B O 1
ATOM 2754 N N . ARG B 1 20 ? 22.781 64.438 7.453 1 57.75 20 ARG B N 1
ATOM 2755 C CA . ARG B 1 20 ? 22.688 63.219 6.656 1 57.75 20 ARG B CA 1
ATOM 2756 C C . ARG B 1 20 ? 21.453 62.406 7.031 1 57.75 20 ARG B C 1
ATOM 2758 O O . ARG B 1 20 ? 21.328 61.969 8.172 1 57.75 20 ARG B O 1
ATOM 2765 N N . THR B 1 21 ? 20.297 62.75 6.414 1 72.38 21 THR B N 1
ATOM 2766 C CA . THR B 1 21 ? 19 62.094 6.582 1 72.38 21 THR B CA 1
ATOM 2767 C C . THR B 1 21 ? 19.094 60.625 6.219 1 72.38 21 THR B C 1
ATOM 2769 O O . THR B 1 21 ? 18.078 59.906 6.234 1 72.38 21 THR B O 1
ATOM 2772 N N . GLN B 1 22 ? 20.219 60.281 6.035 1 85.88 22 GLN B N 1
ATOM 2773 C CA . GLN B 1 22 ? 20.359 58.844 5.734 1 85.88 22 GLN B CA 1
ATOM 2774 C C . GLN B 1 22 ? 20.422 58.031 7.012 1 85.88 22 GLN B C 1
ATOM 2776 O O . GLN B 1 22 ? 21.156 58.375 7.945 1 85.88 22 GLN B O 1
ATOM 2781 N N . PRO B 1 23 ? 19.641 57.031 7.168 1 93 23 PRO B N 1
ATOM 2782 C CA . PRO B 1 23 ? 19.641 56.188 8.375 1 93 23 PRO B CA 1
ATOM 2783 C C . PRO B 1 23 ? 20.984 55.469 8.602 1 93 23 PRO B C 1
ATOM 2785 O O . PRO B 1 23 ? 21.594 55 7.648 1 93 23 PRO B O 1
ATOM 2788 N N . THR B 1 24 ? 21.484 55.562 9.836 1 93.81 24 THR B N 1
ATOM 2789 C CA . THR B 1 24 ? 22.672 54.781 10.203 1 93.81 24 THR B CA 1
ATOM 2790 C C . THR B 1 24 ? 22.406 53.281 10.125 1 93.81 24 THR B C 1
ATOM 2792 O O . THR B 1 24 ? 21.266 52.875 10.008 1 93.81 24 THR B O 1
ATOM 2795 N N . SER B 1 25 ? 23.547 52.531 10.141 1 94.38 25 SER B N 1
ATOM 2796 C CA . SER B 1 25 ? 23.406 51.062 10.102 1 94.38 25 SER B CA 1
ATOM 2797 C C . SER B 1 25 ? 22.609 50.562 11.297 1 94.38 25 SER B C 1
ATOM 2799 O O . SER B 1 25 ? 21.797 49.656 11.156 1 94.38 25 SER B O 1
ATOM 2801 N N . LEU B 1 26 ? 22.812 51.094 12.383 1 94.69 26 LEU B N 1
ATOM 2802 C CA . LEU B 1 26 ? 22.109 50.688 13.586 1 94.69 26 LEU B CA 1
ATOM 2803 C C . LEU B 1 26 ? 20.609 51.031 13.477 1 94.69 26 LEU B C 1
ATOM 2805 O O . LEU B 1 26 ? 19.766 50.219 13.867 1 94.69 26 LEU B O 1
ATOM 2809 N N . LEU B 1 27 ? 20.344 52.188 12.953 1 96.38 27 LEU B N 1
ATOM 2810 C CA . LEU B 1 27 ? 18.938 52.562 12.781 1 96.38 27 LEU B CA 1
ATOM 2811 C C . LEU B 1 27 ? 18.234 51.594 11.812 1 96.38 27 LEU B C 1
ATOM 2813 O O . LEU B 1 27 ? 17.078 51.219 12.031 1 96.38 27 LEU B O 1
ATOM 2817 N N . ARG B 1 28 ? 18.969 51.219 10.773 1 96.56 28 ARG B N 1
ATOM 2818 C CA . ARG B 1 28 ? 18.406 50.25 9.82 1 96.56 28 ARG B CA 1
ATOM 2819 C C . ARG B 1 28 ? 18.094 48.906 10.484 1 96.56 28 ARG B C 1
ATOM 2821 O O . ARG B 1 28 ? 17.094 48.281 10.172 1 96.56 28 ARG B O 1
ATOM 2828 N N . LEU B 1 29 ? 18.906 48.562 11.383 1 96.19 29 LEU B N 1
ATOM 2829 C CA . LEU B 1 29 ? 18.703 47.312 12.094 1 96.19 29 LEU B CA 1
ATOM 2830 C C . LEU B 1 29 ? 17.5 47.406 13.023 1 96.19 29 LEU B C 1
ATOM 2832 O O . LEU B 1 29 ? 16.672 46.5 13.047 1 96.19 29 LEU B O 1
ATOM 2836 N N . VAL B 1 30 ? 17.328 48.469 13.742 1 96.62 30 VAL B N 1
ATOM 2837 C CA . VAL B 1 30 ? 16.375 48.562 14.844 1 96.62 30 VAL B CA 1
ATOM 2838 C C . VAL B 1 30 ? 15 48.969 14.297 1 96.62 30 VAL B C 1
ATOM 2840 O O . VAL B 1 30 ? 13.969 48.531 14.805 1 96.62 30 VAL B O 1
ATOM 2843 N N . ALA B 1 31 ? 14.914 49.75 13.219 1 97.62 31 ALA B N 1
ATOM 2844 C CA . ALA B 1 31 ? 13.656 50.312 12.75 1 97.62 31 ALA B CA 1
ATOM 2845 C C . ALA B 1 31 ? 13.211 49.656 11.445 1 97.62 31 ALA B C 1
ATOM 2847 O O . ALA B 1 31 ? 12.086 49.875 10.992 1 97.62 31 ALA B O 1
ATOM 2848 N N . GLY B 1 32 ? 14.086 48.844 10.82 1 96.31 32 GLY B N 1
ATOM 2849 C CA . GLY B 1 32 ? 13.734 48.125 9.617 1 96.31 32 GLY B CA 1
ATOM 2850 C C . GLY B 1 32 ? 13.219 49 8.5 1 96.31 32 GLY B C 1
ATOM 2851 O O . GLY B 1 32 ? 13.883 49.969 8.125 1 96.31 32 GLY B O 1
ATOM 2852 N N . GLU B 1 33 ? 12.039 48.781 7.996 1 97.19 33 GLU B N 1
ATOM 2853 C CA . GLU B 1 33 ? 11.484 49.5 6.855 1 97.19 33 GLU B CA 1
ATOM 2854 C C . GLU B 1 33 ? 11.148 50.969 7.227 1 97.19 33 GLU B C 1
ATOM 2856 O O . GLU B 1 33 ? 10.93 51.781 6.352 1 97.19 33 GLU B O 1
ATOM 2861 N N . PHE B 1 34 ? 11.172 51.219 8.461 1 97.88 34 PHE B N 1
ATOM 2862 C CA . PHE B 1 34 ? 10.789 52.562 8.906 1 97.88 34 PHE B CA 1
ATOM 2863 C C . PHE B 1 34 ? 12.023 53.438 9.125 1 97.88 34 PHE B C 1
ATOM 2865 O O . PHE B 1 34 ? 11.906 54.594 9.523 1 97.88 34 PHE B O 1
ATOM 2872 N N . ALA B 1 35 ? 13.18 52.938 8.844 1 97.62 35 ALA B N 1
ATOM 2873 C CA . ALA B 1 35 ? 14.438 53.625 9.148 1 97.62 35 ALA B CA 1
ATOM 2874 C C . ALA B 1 35 ? 14.492 55 8.492 1 97.62 35 ALA B C 1
ATOM 2876 O O . ALA B 1 35 ? 14.875 55.969 9.125 1 97.62 35 ALA B O 1
ATOM 2877 N N . ALA B 1 36 ? 14.117 55.031 7.27 1 96.81 36 ALA B N 1
ATOM 2878 C CA . ALA B 1 36 ? 14.18 56.281 6.547 1 96.81 36 ALA B CA 1
ATOM 2879 C C . ALA B 1 36 ? 13.234 57.312 7.16 1 96.81 36 ALA B C 1
ATOM 2881 O O . ALA B 1 36 ? 13.594 58.5 7.297 1 96.81 36 ALA B O 1
ATOM 2882 N N . ARG B 1 37 ? 12.086 56.875 7.512 1 97.25 37 ARG B N 1
ATOM 2883 C CA . ARG B 1 37 ? 11.094 57.781 8.094 1 97.25 37 ARG B CA 1
ATOM 2884 C C . ARG B 1 37 ? 11.516 58.219 9.492 1 97.25 37 ARG B C 1
ATOM 2886 O O . ARG B 1 37 ? 11.297 59.375 9.875 1 97.25 37 ARG B O 1
ATOM 2893 N N . VAL B 1 38 ? 12.055 57.344 10.195 1 97.69 38 VAL B N 1
ATOM 2894 C CA . VAL B 1 38 ? 12.562 57.688 11.516 1 97.69 38 VAL B CA 1
ATOM 2895 C C . VAL B 1 38 ? 13.68 58.719 11.383 1 97.69 38 VAL B C 1
ATOM 2897 O O . VAL B 1 38 ? 13.719 59.719 12.133 1 97.69 38 VAL B O 1
ATOM 2900 N N . ALA B 1 39 ? 14.578 58.531 10.453 1 96.81 39 ALA B N 1
ATOM 2901 C CA . ALA B 1 39 ? 15.703 59.438 10.242 1 96.81 39 ALA B CA 1
ATOM 2902 C C . ALA B 1 39 ? 15.219 60.844 9.852 1 96.81 39 ALA B C 1
ATOM 2904 O O . ALA B 1 39 ? 15.867 61.844 10.172 1 96.81 39 ALA B O 1
ATOM 2905 N N . ALA B 1 40 ? 14.148 60.812 9.195 1 95.81 40 ALA B N 1
ATOM 2906 C CA . ALA B 1 40 ? 13.586 62.094 8.805 1 95.81 40 ALA B CA 1
ATOM 2907 C C . ALA B 1 40 ? 13.086 62.875 10.023 1 95.81 40 ALA B C 1
ATOM 2909 O O . ALA B 1 40 ? 13.125 64.125 10.047 1 95.81 40 ALA B O 1
ATOM 2910 N N . VAL B 1 41 ? 12.586 62.188 11.008 1 96.38 41 VAL B N 1
ATOM 2911 C CA . VAL B 1 41 ? 12.062 62.812 12.219 1 96.38 41 VAL B CA 1
ATOM 2912 C C . VAL B 1 41 ? 13.203 63.094 13.188 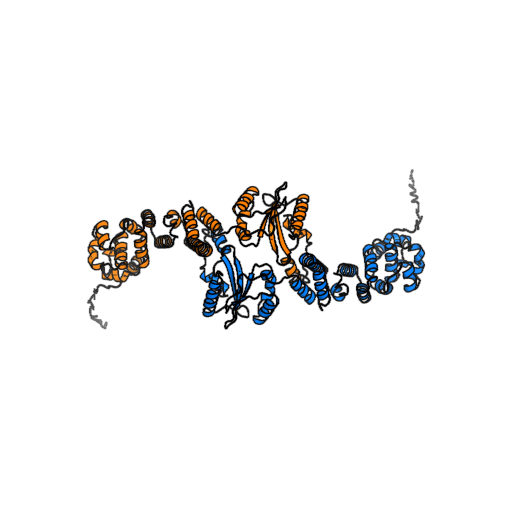1 96.38 41 VAL B C 1
ATOM 2914 O O . VAL B 1 41 ? 13.234 64.125 13.828 1 96.38 41 VAL B O 1
ATOM 2917 N N . TRP B 1 42 ? 14.078 62.125 13.32 1 96.06 42 TRP B N 1
ATOM 2918 C CA . TRP B 1 42 ? 15.258 62.25 14.172 1 96.06 42 TRP B CA 1
ATOM 2919 C C . TRP B 1 42 ? 16.531 62 13.375 1 96.06 42 TRP B C 1
ATOM 2921 O O . TRP B 1 42 ? 17 60.875 13.273 1 96.06 42 TRP B O 1
ATOM 2931 N N . PRO B 1 43 ? 17.109 63.062 12.898 1 93.75 43 PRO B N 1
ATOM 2932 C CA . PRO B 1 43 ? 18.297 62.906 12.055 1 93.75 43 PRO B CA 1
ATOM 2933 C C . PRO B 1 43 ? 19.484 62.344 12.812 1 93.75 43 PRO B C 1
ATOM 2935 O O . PRO B 1 43 ? 19.438 62.219 14.039 1 93.75 43 PRO B O 1
ATOM 2938 N N . GLU B 1 44 ? 20.516 62 12.039 1 91.5 44 GLU B N 1
ATOM 2939 C CA . GLU B 1 44 ? 21.734 61.438 12.602 1 91.5 44 GLU B CA 1
ATOM 2940 C C . GLU B 1 44 ? 22.281 62.312 13.727 1 91.5 44 GLU B C 1
ATOM 2942 O O . GLU B 1 44 ? 22.266 63.562 13.625 1 91.5 44 GLU B O 1
ATOM 2947 N N . PRO B 1 45 ? 22.703 61.625 14.664 1 93.31 45 PRO B N 1
ATOM 2948 C CA . PRO B 1 45 ? 22.953 60.188 14.938 1 93.31 45 PRO B CA 1
ATOM 2949 C C . PRO B 1 45 ? 21.734 59.5 15.508 1 93.31 45 PRO B C 1
ATOM 2951 O O . PRO B 1 45 ? 21.859 58.406 16.109 1 93.31 45 PRO B O 1
ATOM 2954 N N . HIS B 1 46 ? 20.516 60 15.461 1 95.94 46 HIS B N 1
ATOM 2955 C CA . HIS B 1 46 ? 19.219 59.469 15.805 1 95.94 46 HIS B CA 1
ATOM 2956 C C . HIS B 1 46 ? 19.094 59.188 17.297 1 95.94 46 HIS B C 1
ATOM 2958 O O . HIS B 1 46 ? 18.453 58.219 17.719 1 95.94 46 HIS B O 1
ATOM 2964 N N . THR B 1 47 ? 19.75 59.875 18.141 1 94.62 47 THR B N 1
ATOM 2965 C CA . THR B 1 47 ? 19.969 59.625 19.547 1 94.62 47 THR B CA 1
ATOM 2966 C C . THR B 1 47 ? 18.641 59.469 20.281 1 94.62 47 THR B C 1
ATOM 2968 O O . THR B 1 47 ? 18.422 58.5 21.016 1 94.62 47 THR B O 1
ATOM 2971 N N . ALA B 1 48 ? 17.703 60.375 20.078 1 95.44 48 ALA B N 1
ATOM 2972 C CA . ALA B 1 48 ? 16.438 60.375 20.812 1 95.44 48 ALA B CA 1
ATOM 2973 C C . ALA B 1 48 ? 15.672 59.094 20.594 1 95.44 48 ALA B C 1
ATOM 2975 O O . ALA B 1 48 ? 15.141 58.5 21.531 1 95.44 48 ALA B O 1
ATOM 2976 N N . PHE B 1 49 ? 15.609 58.625 19.406 1 96.12 49 PHE B N 1
ATOM 2977 C CA . PHE B 1 49 ? 14.914 57.375 19.062 1 96.12 49 PHE B CA 1
ATOM 2978 C C . PHE B 1 49 ? 15.672 56.188 19.594 1 96.12 49 PHE B C 1
ATOM 2980 O O . PHE B 1 49 ? 15.086 55.281 20.219 1 96.12 49 PHE B O 1
ATOM 2987 N N . LEU B 1 50 ? 16.984 56.094 19.344 1 96.19 50 LEU B N 1
ATOM 2988 C CA . LEU B 1 50 ? 17.797 54.906 19.625 1 96.19 50 LEU B CA 1
ATOM 2989 C C . LEU B 1 50 ? 17.906 54.688 21.141 1 96.19 50 LEU B C 1
ATOM 2991 O O . LEU B 1 50 ? 18.031 53.531 21.578 1 96.19 50 LEU B O 1
ATOM 2995 N N . THR B 1 51 ? 17.797 55.75 21.906 1 95.69 51 THR B N 1
ATOM 2996 C CA . THR B 1 51 ? 17.969 55.594 23.344 1 95.69 51 THR B CA 1
ATOM 2997 C C . THR B 1 51 ? 16.609 55.469 24.031 1 95.69 51 THR B C 1
ATOM 2999 O O . THR B 1 51 ? 16.531 55.219 25.234 1 95.69 51 THR B O 1
ATOM 3002 N N . ALA B 1 52 ? 15.562 55.656 23.266 1 96.25 52 ALA B N 1
ATOM 3003 C CA . ALA B 1 52 ? 14.227 55.5 23.828 1 96.25 52 ALA B CA 1
ATOM 3004 C C . ALA B 1 52 ? 13.961 54.031 24.188 1 96.25 52 ALA B C 1
ATOM 3006 O O . ALA B 1 52 ? 14.523 53.125 23.578 1 96.25 52 ALA B O 1
ATOM 3007 N N . PRO B 1 53 ? 13.117 53.812 25.297 1 95.94 53 PRO B N 1
ATOM 3008 C CA . PRO B 1 53 ? 12.695 52.438 25.578 1 95.94 53 PRO B CA 1
ATOM 3009 C C . PRO B 1 53 ? 12.031 51.75 24.391 1 95.94 53 PRO B C 1
ATOM 3011 O O . PRO B 1 53 ? 11.406 52.438 23.562 1 95.94 53 PRO B O 1
ATOM 3014 N N . ALA B 1 54 ? 12.133 50.469 24.328 1 96.38 54 ALA B N 1
ATOM 3015 C CA . ALA B 1 54 ? 11.656 49.688 23.188 1 96.38 54 ALA B CA 1
ATOM 3016 C C . ALA B 1 54 ? 10.18 49.969 22.922 1 96.38 54 ALA B C 1
ATOM 3018 O O . ALA B 1 54 ? 9.766 50.062 21.766 1 96.38 54 ALA B O 1
ATOM 3019 N N . ALA B 1 55 ? 9.414 50.094 23.938 1 96.94 55 ALA B N 1
ATOM 3020 C CA . ALA B 1 55 ? 7.98 50.312 23.781 1 96.94 55 ALA B CA 1
ATOM 3021 C C . ALA B 1 55 ? 7.707 51.594 23 1 96.94 55 ALA B C 1
ATOM 3023 O O . ALA B 1 55 ? 6.801 51.625 22.156 1 96.94 55 ALA B O 1
ATOM 3024 N N . ARG B 1 56 ? 8.477 52.594 23.219 1 97.62 56 ARG B N 1
ATOM 3025 C CA . ARG B 1 56 ? 8.289 53.875 22.531 1 97.62 56 ARG B CA 1
ATOM 3026 C C . ARG B 1 56 ? 8.773 53.781 21.078 1 97.62 56 ARG B C 1
ATOM 3028 O O . ARG B 1 56 ? 8.156 54.344 20.188 1 97.62 56 ARG B O 1
ATOM 3035 N N . ARG B 1 57 ? 9.891 53.031 20.922 1 97.88 57 ARG B N 1
ATOM 3036 C CA . ARG B 1 57 ? 10.352 52.844 19.562 1 97.88 57 ARG B CA 1
ATOM 3037 C C . ARG B 1 57 ? 9.32 52.094 18.734 1 97.88 57 ARG B C 1
ATOM 3039 O O . ARG B 1 57 ? 9.062 52.438 17.578 1 97.88 57 ARG B O 1
ATOM 3046 N N . HIS B 1 58 ? 8.734 51.125 19.344 1 98 58 HIS B N 1
ATOM 3047 C CA . HIS B 1 58 ? 7.68 50.375 18.672 1 98 58 HIS B CA 1
ATOM 3048 C C . HIS B 1 58 ? 6.473 51.25 18.375 1 98 58 HIS B C 1
ATOM 3050 O O . HIS B 1 58 ? 5.836 51.125 17.328 1 98 58 HIS B O 1
ATOM 3056 N N . LEU B 1 59 ? 6.156 52.094 19.312 1 98 59 LEU B N 1
ATOM 3057 C CA . LEU B 1 59 ? 5.027 53 19.094 1 98 59 LEU B CA 1
ATOM 3058 C C . LEU B 1 59 ? 5.289 53.906 17.906 1 98 59 LEU B C 1
ATOM 3060 O O . LEU B 1 59 ? 4.383 54.188 17.109 1 98 59 LEU B O 1
ATOM 3064 N N . VAL B 1 60 ? 6.508 54.375 17.781 1 98.25 60 VAL B N 1
ATOM 3065 C CA . VAL B 1 60 ? 6.902 55.188 16.641 1 98.25 60 VAL B CA 1
ATOM 3066 C C . VAL B 1 60 ? 6.684 54.438 15.352 1 98.25 60 VAL B C 1
ATOM 3068 O O . VAL B 1 60 ? 5.992 54.906 14.445 1 98.25 60 VAL B O 1
ATOM 3071 N N . CYS B 1 61 ? 7.234 53.25 15.336 1 98.38 61 CYS B N 1
ATOM 3072 C CA . CYS B 1 61 ? 7.156 52.438 14.133 1 98.38 61 CYS B CA 1
ATOM 3073 C C . CYS B 1 61 ? 5.715 52.031 13.836 1 98.38 61 CYS B C 1
ATOM 3075 O O . CYS B 1 61 ? 5.289 52.031 12.688 1 98.38 61 CYS B O 1
ATOM 3077 N N . LEU B 1 62 ? 4.977 51.688 14.859 1 98.19 62 LEU B N 1
ATOM 3078 C CA . LEU B 1 62 ? 3.553 51.406 14.719 1 98.19 62 LEU B CA 1
ATOM 3079 C C . LEU B 1 62 ? 2.807 52.625 14.164 1 98.19 62 LEU B C 1
ATOM 3081 O O . LEU B 1 62 ? 1.924 52.469 13.312 1 98.19 62 LEU B O 1
ATOM 3085 N N . GLY B 1 63 ? 3.133 53.781 14.617 1 97.81 63 GLY B N 1
ATOM 3086 C CA . GLY B 1 63 ? 2.541 55 14.094 1 97.81 63 GLY B CA 1
ATOM 3087 C C . GLY B 1 63 ? 2.734 55.156 12.594 1 97.81 63 GLY B C 1
ATOM 3088 O O . GLY B 1 63 ? 1.787 55.469 11.875 1 97.81 63 GLY B O 1
ATOM 3089 N N . PHE B 1 64 ? 3.971 54.844 12.211 1 97.69 64 PHE B N 1
ATOM 3090 C CA . PHE B 1 64 ? 4.238 54.906 10.781 1 97.69 64 PHE B CA 1
ATOM 3091 C C . PHE B 1 64 ? 3.396 53.875 10.031 1 97.69 64 PHE B C 1
ATOM 3093 O O . PHE B 1 64 ? 2.863 54.156 8.961 1 97.69 64 PHE B O 1
ATOM 3100 N N . ALA B 1 65 ? 3.254 52.719 10.594 1 97.31 65 ALA B N 1
ATOM 3101 C CA . ALA B 1 65 ? 2.537 51.594 9.961 1 97.31 65 ALA B CA 1
ATOM 3102 C C . ALA B 1 65 ? 1.064 51.938 9.766 1 97.31 65 ALA B C 1
ATOM 3104 O O . ALA B 1 65 ? 0.441 51.5 8.797 1 97.31 65 ALA B O 1
ATOM 3105 N N . VAL B 1 66 ? 0.466 52.719 10.672 1 96.81 66 VAL B N 1
ATOM 3106 C CA . VAL B 1 66 ? -0.966 52.969 10.602 1 96.81 66 VAL B CA 1
ATOM 3107 C C . VAL B 1 66 ? -1.203 54.344 10 1 96.81 66 VAL B C 1
ATOM 3109 O O . VAL B 1 66 ? -2.338 54.844 9.961 1 96.81 66 VAL B O 1
ATOM 3112 N N . GLY B 1 67 ? -0.148 55.031 9.633 1 95.38 67 GLY B N 1
ATOM 3113 C CA . GLY B 1 67 ? -0.277 56.312 8.914 1 95.38 67 GLY B CA 1
ATOM 3114 C C . GLY B 1 67 ? -0.459 57.5 9.836 1 95.38 67 GLY B C 1
ATOM 3115 O O . GLY B 1 67 ? -1.006 58.531 9.422 1 95.38 67 GLY B O 1
ATOM 3116 N N . ALA B 1 68 ? -0.03 57.375 11.008 1 96.06 68 ALA B N 1
ATOM 3117 C CA . ALA B 1 68 ? -0.094 58.5 11.938 1 96.06 68 ALA B CA 1
ATOM 3118 C C . ALA B 1 68 ? 0.949 59.562 11.594 1 96.06 68 ALA B C 1
ATOM 3120 O O . ALA B 1 68 ? 1.926 59.281 10.898 1 96.06 68 ALA B O 1
ATOM 3121 N N . ASP B 1 69 ? 0.67 60.781 12.031 1 96.25 69 ASP B N 1
ATOM 3122 C CA . ASP B 1 69 ? 1.656 61.844 11.883 1 96.25 69 ASP B CA 1
ATOM 3123 C C . ASP B 1 69 ? 2.701 61.812 12.992 1 96.25 69 ASP B C 1
ATOM 3125 O O . ASP B 1 69 ? 2.686 62.625 13.914 1 96.25 69 ASP B O 1
ATOM 3129 N N . VAL B 1 70 ? 3.631 61 12.82 1 97.19 70 VAL B N 1
ATOM 3130 C CA . VAL B 1 70 ? 4.641 60.719 13.836 1 97.19 70 VAL B CA 1
ATOM 3131 C C . VAL B 1 70 ? 5.492 61.969 14.062 1 97.19 70 VAL B C 1
ATOM 3133 O O . VAL B 1 70 ? 5.902 62.25 15.188 1 97.19 70 VAL B O 1
ATOM 3136 N N . ARG B 1 71 ? 5.777 62.688 13.008 1 95.81 71 ARG B N 1
ATOM 3137 C CA . ARG B 1 71 ? 6.578 63.875 13.148 1 95.81 71 ARG B CA 1
ATOM 3138 C C . ARG B 1 71 ? 5.926 64.875 14.133 1 95.81 71 ARG B C 1
ATOM 3140 O O . ARG B 1 71 ? 6.598 65.375 15.008 1 95.81 71 ARG B O 1
ATOM 3147 N N . ALA B 1 72 ? 4.641 65.062 13.977 1 96.62 72 ALA B N 1
ATOM 3148 C CA . ALA B 1 72 ? 3.895 65.938 14.836 1 96.62 72 ALA B CA 1
ATOM 3149 C C . ALA B 1 72 ? 3.818 65.438 16.266 1 96.62 72 ALA B C 1
ATOM 3151 O O . ALA B 1 72 ? 3.729 66.188 17.219 1 96.62 72 ALA B O 1
ATOM 3152 N N . LEU B 1 73 ? 3.908 64.125 16.406 1 96.69 73 LEU B N 1
ATOM 3153 C CA . LEU B 1 73 ? 3.686 63.531 17.703 1 96.69 73 LEU B CA 1
ATOM 3154 C C . LEU B 1 73 ? 5.008 63.125 18.344 1 96.69 73 LEU B C 1
ATOM 3156 O O . LEU B 1 73 ? 5.02 62.531 19.422 1 96.69 73 LEU B O 1
ATOM 3160 N N . ALA B 1 74 ? 6.098 63.406 17.781 1 96.81 74 ALA B N 1
ATOM 3161 C CA . ALA B 1 74 ? 7.418 62.906 18.141 1 96.81 74 ALA B CA 1
ATOM 3162 C C . ALA B 1 74 ? 7.75 63.25 19.594 1 96.81 74 ALA B C 1
ATOM 3164 O O . ALA B 1 74 ? 8.148 62.375 20.359 1 96.81 74 ALA B O 1
ATOM 3165 N N . ALA B 1 75 ? 7.539 64.5 19.953 1 95 75 ALA B N 1
ATOM 3166 C CA . ALA B 1 75 ? 7.852 64.938 21.312 1 95 75 ALA B CA 1
ATOM 3167 C C . ALA B 1 75 ? 6.988 64.188 22.328 1 95 75 ALA B C 1
ATOM 3169 O O . ALA B 1 75 ? 7.48 63.781 23.391 1 95 75 ALA B O 1
ATOM 3170 N N . ALA B 1 76 ? 5.754 64.062 21.984 1 95.88 76 ALA B N 1
ATOM 3171 C CA . ALA B 1 76 ? 4.832 63.438 22.906 1 95.88 76 ALA B CA 1
ATOM 3172 C C . ALA B 1 76 ? 5.168 61.938 23.031 1 95.88 76 ALA B C 1
ATOM 3174 O O . ALA B 1 76 ? 5.145 61.406 24.141 1 95.88 76 ALA B O 1
ATOM 3175 N N . ILE B 1 77 ? 5.508 61.25 21.984 1 96.62 77 ILE B N 1
ATOM 3176 C CA . ILE B 1 77 ? 5.793 59.844 21.984 1 96.62 77 ILE B CA 1
ATOM 3177 C C . ILE B 1 77 ? 7.02 59.531 22.844 1 96.62 77 ILE B C 1
ATOM 3179 O O . ILE B 1 77 ? 7.039 58.562 23.609 1 96.62 77 ILE B O 1
ATOM 3183 N N . LEU B 1 78 ? 8 60.375 22.781 1 94.62 78 LEU B N 1
ATOM 3184 C CA . LEU B 1 78 ? 9.25 60.094 23.469 1 94.62 78 LEU B CA 1
ATOM 3185 C C . LEU B 1 78 ? 9.227 60.688 24.875 1 94.62 78 LEU B C 1
ATOM 3187 O O . LEU B 1 78 ? 10.047 60.312 25.719 1 94.62 78 LEU B O 1
ATOM 3191 N N . GLY B 1 79 ? 8.203 61.562 25.109 1 92.94 79 GLY B N 1
ATOM 3192 C CA . GLY B 1 79 ? 8.305 62.281 26.375 1 92.94 79 GLY B CA 1
ATOM 3193 C C . GLY B 1 79 ? 7.109 62.062 27.281 1 92.94 79 GLY B C 1
ATOM 3194 O O . GLY B 1 79 ? 7.238 62.094 28.516 1 92.94 79 GLY B O 1
ATOM 3195 N N . ALA B 1 80 ? 5.957 61.938 26.781 1 93.5 80 ALA B N 1
ATOM 3196 C CA . ALA B 1 80 ? 4.738 61.844 27.578 1 93.5 80 ALA B CA 1
ATOM 3197 C C . ALA B 1 80 ? 4.516 60.438 28.078 1 93.5 80 ALA B C 1
ATOM 3199 O O . ALA B 1 80 ? 5.234 59.5 27.672 1 93.5 80 ALA B O 1
ATOM 3200 N N . ARG B 1 81 ? 3.574 60.281 29.109 1 95.31 81 ARG B N 1
ATOM 3201 C CA . ARG B 1 81 ? 3.162 58.938 29.531 1 95.31 81 ARG B CA 1
ATOM 3202 C C . ARG B 1 81 ? 2.518 58.188 28.375 1 95.31 81 ARG B C 1
ATOM 3204 O O . ARG B 1 81 ? 1.642 58.719 27.688 1 95.31 81 ARG B O 1
ATOM 3211 N N . LEU B 1 82 ? 2.959 57 28.188 1 94.25 82 LEU B N 1
ATOM 3212 C CA . LEU B 1 82 ? 2.553 56.188 27.047 1 94.25 82 LEU B CA 1
ATOM 3213 C C . LEU B 1 82 ? 1.035 56.062 26.969 1 94.25 82 LEU B C 1
ATOM 3215 O O . LEU B 1 82 ? 0.447 56.188 25.891 1 94.25 82 LEU B O 1
ATOM 3219 N N . ARG B 1 83 ? 0.411 55.812 28.094 1 92.12 83 ARG B N 1
ATOM 3220 C CA . ARG B 1 83 ? -1.033 55.594 28.156 1 92.12 83 ARG B CA 1
ATOM 3221 C C . ARG B 1 83 ? -1.776 56.812 27.578 1 92.12 83 ARG B C 1
ATOM 3223 O O . ARG B 1 83 ? -2.883 56.656 27.047 1 92.12 83 ARG B O 1
ATOM 3230 N N . HIS B 1 84 ? -1.119 58 27.547 1 93.5 84 HIS B N 1
ATOM 3231 C CA . HIS B 1 84 ? -1.767 59.219 27.109 1 93.5 84 HIS B CA 1
ATOM 3232 C C . HIS B 1 84 ? -1.483 59.469 25.625 1 93.5 84 HIS B C 1
ATOM 3234 O O . HIS B 1 84 ? -2.254 60.156 24.953 1 93.5 84 HIS B O 1
ATOM 3240 N N . VAL B 1 85 ? -0.402 58.969 25.219 1 95.88 85 VAL B N 1
ATOM 3241 C CA . VAL B 1 85 ? 0.021 59.281 23.859 1 95.88 85 VAL B CA 1
ATOM 3242 C C . VAL B 1 85 ? -0.519 58.25 22.891 1 95.88 85 VAL B C 1
ATOM 3244 O O . VAL B 1 85 ? -0.788 58.531 21.719 1 95.88 85 VAL B O 1
ATOM 3247 N N . ILE B 1 86 ? -0.756 57.031 23.328 1 97.12 86 ILE B N 1
ATOM 3248 C CA . ILE B 1 86 ? -1.134 55.875 22.484 1 97.12 86 ILE B CA 1
ATOM 3249 C C . ILE B 1 86 ? -2.416 56.219 21.719 1 97.12 86 ILE B C 1
ATOM 3251 O O . ILE B 1 86 ? -2.486 56.031 20.5 1 97.12 86 ILE B O 1
ATOM 3255 N N . PRO B 1 87 ? -3.426 56.812 22.312 1 95.56 87 PRO B N 1
ATOM 3256 C CA . PRO B 1 87 ? -4.66 57.125 21.594 1 95.56 87 PRO B CA 1
ATOM 3257 C C . PRO B 1 87 ? -4.457 58.156 20.484 1 95.56 87 PRO B C 1
ATOM 3259 O O . PRO B 1 87 ? -5.242 58.188 19.531 1 95.56 87 PRO B O 1
ATOM 3262 N N . SER B 1 88 ? -3.436 58.938 20.609 1 95.62 88 SER B N 1
ATOM 3263 C CA . SER B 1 88 ? -3.146 59.938 19.578 1 95.62 88 SER B CA 1
ATOM 3264 C C . SER B 1 88 ? -2.457 59.312 18.375 1 95.62 88 SER B C 1
ATOM 3266 O O . SER B 1 88 ? -2.504 59.844 17.266 1 95.62 88 SER B O 1
ATOM 3268 N N . VAL B 1 89 ? -1.799 58.25 18.594 1 96.56 89 VAL B N 1
ATOM 3269 C CA . VAL B 1 89 ? -1.057 57.562 17.547 1 96.56 89 VAL B CA 1
ATOM 3270 C C . VAL B 1 89 ? -1.958 56.531 16.844 1 96.56 89 VAL B C 1
ATOM 3272 O O . VAL B 1 89 ? -1.975 56.438 15.625 1 96.56 89 VAL B O 1
ATOM 3275 N N . VAL B 1 90 ? -2.664 55.719 17.594 1 96.19 90 VAL B N 1
ATOM 3276 C CA . VAL B 1 90 ? -3.561 54.688 17.109 1 96.19 90 VAL B CA 1
ATOM 3277 C C . VAL B 1 90 ? -5.004 55.031 17.469 1 96.19 90 VAL B C 1
ATOM 3279 O O . VAL B 1 90 ? -5.383 55 18.656 1 96.19 90 VAL B O 1
ATOM 3282 N N . ALA B 1 91 ? -5.734 55.25 16.391 1 90 91 ALA B N 1
ATOM 3283 C CA . ALA B 1 91 ? -7.148 55.531 16.609 1 90 91 ALA B CA 1
ATOM 3284 C C . ALA B 1 91 ? -7.863 54.312 17.188 1 90 91 ALA B C 1
ATOM 3286 O O . ALA B 1 91 ? -7.691 53.188 16.703 1 90 91 ALA B O 1
ATOM 3287 N N . ALA B 1 92 ? -8.695 54.5 18.297 1 89 92 ALA B N 1
ATOM 3288 C CA . ALA B 1 92 ? -9.414 53.406 18.953 1 89 92 ALA B CA 1
ATOM 3289 C C . ALA B 1 92 ? -8.461 52.281 19.375 1 89 92 ALA B C 1
ATOM 3291 O O . ALA B 1 92 ? -8.695 51.125 19.078 1 89 92 ALA B O 1
ATOM 3292 N N . ALA B 1 93 ? -7.418 52.688 19.969 1 92.56 93 ALA B N 1
ATOM 3293 C CA . ALA B 1 93 ? -6.387 51.75 20.406 1 92.56 93 ALA B CA 1
ATOM 3294 C C . ALA B 1 93 ? -6.977 50.656 21.297 1 92.56 93 ALA B C 1
ATOM 3296 O O . ALA B 1 93 ? -7.688 50.938 22.266 1 92.56 93 ALA B O 1
ATOM 3297 N N . PRO B 1 94 ? -6.742 49.469 20.969 1 93.31 94 PRO B N 1
ATOM 3298 C CA . PRO B 1 94 ? -7.246 48.375 21.812 1 93.31 94 PRO B CA 1
ATOM 3299 C C . PRO B 1 94 ? -6.641 48.375 23.203 1 93.31 94 PRO B C 1
ATOM 3301 O O . PRO B 1 94 ? -5.523 48.875 23.406 1 93.31 94 PRO B O 1
ATOM 3304 N N . ALA B 1 95 ? -7.457 47.781 24.125 1 88.94 95 ALA B N 1
ATOM 3305 C CA . ALA B 1 95 ? -6.965 47.656 25.484 1 88.94 95 ALA B CA 1
ATOM 3306 C C . ALA B 1 95 ? -5.73 46.75 25.531 1 88.94 95 ALA B C 1
ATOM 3308 O O . ALA B 1 95 ? -5.66 45.75 24.812 1 88.94 95 ALA B O 1
ATOM 3309 N N . GLY B 1 96 ? -4.777 47.156 26.266 1 90.06 96 GLY B N 1
ATOM 3310 C CA . GLY B 1 96 ? -3.615 46.312 26.5 1 90.06 96 GLY B CA 1
ATOM 3311 C C . GLY B 1 96 ? -2.467 46.625 25.547 1 90.06 96 GLY B C 1
ATOM 3312 O O . GLY B 1 96 ? -1.379 46.062 25.688 1 90.06 96 GLY B O 1
ATOM 3313 N N . LEU B 1 97 ? -2.67 47.531 24.656 1 94.88 97 LEU B N 1
ATOM 3314 C CA . LEU B 1 97 ? -1.634 47.844 23.672 1 94.88 97 LEU B CA 1
ATOM 3315 C C . LEU B 1 97 ? -0.356 48.312 24.375 1 94.88 97 LEU B C 1
ATOM 3317 O O . LEU B 1 97 ? 0.742 47.875 24 1 94.88 97 LEU B O 1
ATOM 3321 N N . GLU B 1 98 ? -0.489 49.094 25.344 1 94.38 98 GLU B N 1
ATOM 3322 C CA . GLU B 1 98 ? 0.675 49.594 26.078 1 94.38 98 GLU B CA 1
ATOM 3323 C C . GLU B 1 98 ? 1.516 48.438 26.625 1 94.38 98 GLU B C 1
ATOM 3325 O O . GLU B 1 98 ? 2.734 48.406 26.438 1 94.38 98 GLU B O 1
ATOM 3330 N N . ARG B 1 99 ? 0.862 47.531 27.266 1 92.12 99 ARG B N 1
ATOM 3331 C CA . ARG B 1 99 ? 1.554 46.375 27.859 1 92.12 99 ARG B CA 1
ATOM 3332 C C . ARG B 1 99 ? 2.242 45.531 26.797 1 92.12 99 ARG B C 1
ATOM 3334 O O . ARG B 1 99 ? 3.381 45.094 26.984 1 92.12 99 ARG B O 1
ATOM 3341 N N . VAL B 1 100 ? 1.583 45.344 25.703 1 94.94 100 VAL B N 1
ATOM 3342 C CA . VAL B 1 100 ? 2.094 44.469 24.656 1 94.94 100 VAL B CA 1
ATOM 3343 C C . VAL B 1 100 ? 3.293 45.125 23.984 1 94.94 100 VAL B C 1
ATOM 3345 O O . VAL B 1 100 ? 4.266 44.469 23.625 1 94.94 100 VAL B O 1
ATOM 3348 N N . LEU B 1 101 ? 3.295 46.406 23.844 1 95.69 101 LEU B N 1
ATOM 3349 C CA . LEU B 1 101 ? 4.402 47.125 23.219 1 95.69 101 LEU B CA 1
ATOM 3350 C C . LEU B 1 101 ? 5.703 46.875 23.984 1 95.69 101 LEU B C 1
ATOM 3352 O O . LEU B 1 101 ? 6.773 46.781 23.375 1 95.69 101 LEU B O 1
ATOM 3356 N N . GLY B 1 102 ? 5.574 46.688 25.172 1 93.88 102 GLY B N 1
ATOM 3357 C CA . GLY B 1 102 ? 6.746 46.469 26 1 93.88 102 GLY B CA 1
ATOM 3358 C C . GLY B 1 102 ? 7.301 45.062 25.875 1 93.88 102 GLY B C 1
ATOM 3359 O O . GLY B 1 102 ? 8.391 44.75 26.375 1 93.88 102 GLY B O 1
ATOM 3360 N N . ARG B 1 103 ? 6.629 44.25 25.156 1 94.44 103 ARG B N 1
ATOM 3361 C CA . ARG B 1 103 ? 7.004 42.844 25.094 1 94.44 103 ARG B CA 1
ATOM 3362 C C . ARG B 1 103 ? 7.359 42.438 23.656 1 94.44 103 ARG B C 1
ATOM 3364 O O . ARG B 1 103 ? 7.445 41.25 23.344 1 94.44 103 ARG B O 1
ATOM 3371 N N . LEU B 1 104 ? 7.582 43.406 22.781 1 96.38 104 LEU B N 1
ATOM 3372 C CA . LEU B 1 104 ? 7.746 43.125 21.359 1 96.38 104 LEU B CA 1
ATOM 3373 C C . LEU B 1 104 ? 9.219 42.938 21 1 96.38 104 LEU B C 1
ATOM 3375 O O . LEU B 1 104 ? 9.555 42.594 19.859 1 96.38 104 LEU B O 1
ATOM 3379 N N . GLY B 1 105 ? 10.133 43.156 21.969 1 94.75 105 GLY B N 1
ATOM 3380 C CA . GLY B 1 105 ? 11.555 43.062 21.688 1 94.75 105 GLY B CA 1
ATOM 3381 C C . GLY B 1 105 ? 12.172 44.375 21.219 1 94.75 105 GLY B C 1
ATOM 3382 O O . GLY B 1 105 ? 11.531 45.438 21.297 1 94.75 105 GLY B O 1
ATOM 3383 N N . GLU B 1 106 ? 13.375 44.281 20.641 1 95.94 106 GLU B N 1
ATOM 3384 C CA . GLU B 1 106 ? 14.164 45.5 20.375 1 95.94 106 GLU B CA 1
ATOM 3385 C C . GLU B 1 106 ? 14.039 45.938 18.922 1 95.94 106 GLU B C 1
ATOM 3387 O O . GLU B 1 106 ? 14.352 47.062 18.594 1 95.94 106 GLU B O 1
ATOM 3392 N N . ILE B 1 107 ? 13.609 44.969 18.172 1 97 107 ILE B N 1
ATOM 3393 C CA . ILE B 1 107 ? 13.633 45.219 16.734 1 97 107 ILE B CA 1
ATOM 3394 C C . ILE B 1 107 ? 12.219 45.469 16.234 1 97 107 ILE B C 1
ATOM 3396 O O . ILE B 1 107 ? 11.281 44.75 16.625 1 97 107 ILE B O 1
ATOM 3400 N N . ALA B 1 108 ? 12.055 46.5 15.406 1 97.88 108 ALA B N 1
ATOM 3401 C CA . ALA B 1 108 ? 10.75 46.844 14.844 1 97.88 108 ALA B CA 1
ATOM 3402 C C . ALA B 1 108 ? 10.219 45.719 13.969 1 97.88 108 ALA B C 1
ATOM 3404 O O . ALA B 1 108 ? 10.992 44.969 13.375 1 97.88 108 ALA B O 1
ATOM 3405 N N . TRP B 1 109 ? 8.898 45.656 13.945 1 97.69 109 TRP B N 1
ATOM 3406 C CA . TRP B 1 109 ? 8.211 44.75 13.055 1 97.69 109 TRP B CA 1
ATOM 3407 C C . TRP B 1 109 ? 7.891 45.406 11.719 1 97.69 109 TRP B C 1
ATOM 3409 O O . TRP B 1 109 ? 8.102 46.594 11.555 1 97.69 109 TRP B O 1
ATOM 3419 N N . ASP B 1 110 ? 7.52 44.625 10.727 1 96.88 110 ASP B N 1
ATOM 3420 C CA . ASP B 1 110 ? 7.02 45.25 9.5 1 96.88 110 ASP B CA 1
ATOM 3421 C C . ASP B 1 110 ? 5.59 45.75 9.688 1 96.88 110 ASP B C 1
ATOM 3423 O O . ASP B 1 110 ? 4.934 45.438 10.672 1 96.88 110 ASP B O 1
ATOM 3427 N N . ALA B 1 111 ? 5.109 46.531 8.758 1 97.56 111 ALA B N 1
ATOM 3428 C CA . ALA B 1 111 ? 3.82 47.219 8.867 1 97.56 111 ALA B CA 1
ATOM 3429 C C . ALA B 1 111 ? 2.68 46.219 8.969 1 97.56 111 ALA B C 1
ATOM 3431 O O . ALA B 1 111 ? 1.747 46.406 9.758 1 97.56 111 ALA B O 1
ATOM 3432 N N . GLU B 1 112 ? 2.785 45.188 8.227 1 96.44 112 GLU B N 1
ATOM 3433 C CA . GLU B 1 112 ? 1.732 44.156 8.211 1 96.44 112 GLU B CA 1
ATOM 3434 C C . GLU B 1 112 ? 1.602 43.5 9.57 1 96.44 112 GLU B C 1
ATOM 3436 O O . GLU B 1 112 ? 0.49 43.25 10.055 1 96.44 112 GLU B O 1
ATOM 3441 N N . ALA B 1 113 ? 2.705 43.219 10.125 1 96.56 113 ALA B N 1
ATOM 3442 C CA . ALA B 1 113 ? 2.699 42.562 11.43 1 96.56 113 ALA B CA 1
ATOM 3443 C C . ALA B 1 113 ? 2.1 43.5 12.5 1 96.56 113 ALA B C 1
ATOM 3445 O O . ALA B 1 113 ? 1.337 43.031 13.352 1 96.56 113 ALA B O 1
ATOM 3446 N N . TYR B 1 114 ? 2.414 44.719 12.484 1 97.25 114 TYR B N 1
ATOM 3447 C CA . TYR B 1 114 ? 1.843 45.656 13.43 1 97.25 114 TYR B CA 1
ATOM 3448 C C . TYR B 1 114 ? 0.327 45.75 13.281 1 97.25 114 TYR B C 1
ATOM 3450 O O . TYR B 1 114 ? -0.4 45.75 14.281 1 97.25 114 TYR B O 1
ATOM 3458 N N . ARG B 1 115 ? -0.095 45.781 12.055 1 96.19 115 ARG B N 1
ATOM 3459 C CA . ARG B 1 115 ? -1.533 45.844 11.812 1 96.19 115 ARG B CA 1
ATOM 3460 C C . ARG B 1 115 ? -2.227 44.594 12.297 1 96.19 115 ARG B C 1
ATOM 3462 O O . ARG B 1 115 ? -3.32 44.656 12.867 1 96.19 115 ARG B O 1
ATOM 3469 N N . LEU B 1 116 ? -1.563 43.5 12.055 1 95.31 116 LEU B N 1
ATOM 3470 C CA . LEU B 1 116 ? -2.096 42.219 12.523 1 95.31 116 LEU B CA 1
ATOM 3471 C C . LEU B 1 116 ? -2.199 42.188 14.047 1 95.31 116 LEU B C 1
ATOM 3473 O O . LEU B 1 116 ? -3.184 41.688 14.594 1 95.31 116 LEU B O 1
ATOM 3477 N N . LEU B 1 117 ? -1.221 42.719 14.688 1 95.5 117 LEU B N 1
ATOM 3478 C CA . LEU B 1 117 ? -1.222 42.812 16.141 1 95.5 117 LEU B CA 1
ATOM 3479 C C . LEU B 1 117 ? -2.422 43.625 16.625 1 95.5 117 LEU B C 1
ATOM 3481 O O . LEU B 1 117 ? -3.135 43.188 17.547 1 95.5 117 LEU B O 1
ATOM 3485 N N . LEU B 1 118 ? -2.67 44.75 15.984 1 95.81 118 LEU B N 1
ATOM 3486 C CA . LEU B 1 118 ? -3.783 45.594 16.391 1 95.81 118 LEU B CA 1
ATOM 3487 C C . LEU B 1 118 ? -5.113 44.875 16.188 1 95.81 118 LEU B C 1
ATOM 3489 O O . LEU B 1 118 ? -6 44.938 17.031 1 95.81 118 LEU B O 1
ATOM 3493 N N . THR B 1 119 ? -5.199 44.188 15.102 1 93.69 119 THR B N 1
ATOM 3494 C CA . THR B 1 119 ? -6.41 43.438 14.797 1 93.69 119 THR B CA 1
ATOM 3495 C C . THR B 1 119 ? -6.656 42.375 15.852 1 93.69 119 THR B C 1
ATOM 3497 O O . THR B 1 119 ? -7.785 42.188 16.312 1 93.69 119 THR B O 1
ATOM 3500 N N . LEU B 1 120 ? -5.641 41.688 16.266 1 91.38 120 LEU B N 1
ATOM 3501 C CA . LEU B 1 120 ? -5.758 40.594 17.25 1 91.38 120 LEU B CA 1
ATOM 3502 C C . LEU B 1 120 ? -6.113 41.156 18.625 1 91.38 120 LEU B C 1
ATOM 3504 O O . LEU B 1 120 ? -6.922 40.562 19.344 1 91.38 120 LEU B O 1
ATOM 3508 N N . LEU B 1 121 ? -5.543 42.281 18.938 1 92.62 121 LEU B N 1
ATOM 3509 C CA . LEU B 1 121 ? -5.781 42.875 20.25 1 92.62 121 LEU B CA 1
ATOM 3510 C C . LEU B 1 121 ? -7.219 43.375 20.359 1 92.62 121 LEU B C 1
ATOM 3512 O O . LEU B 1 121 ? -7.719 43.594 21.469 1 92.62 121 LEU B O 1
ATOM 3516 N N . ALA B 1 122 ? -7.812 43.594 19.172 1 91.38 122 ALA B N 1
ATOM 3517 C CA . ALA B 1 122 ? -9.195 44.062 19.172 1 91.38 122 ALA B CA 1
ATOM 3518 C C . ALA B 1 122 ? -10.164 42.938 19.453 1 91.38 122 ALA B C 1
ATOM 3520 O O . ALA B 1 122 ? -11.336 43.156 19.766 1 91.38 122 ALA B O 1
ATOM 3521 N N . ARG B 1 123 ? -9.688 41.75 19.406 1 88.44 123 ARG B N 1
ATOM 3522 C CA . ARG B 1 123 ? -10.492 40.562 19.688 1 88.44 123 ARG B CA 1
ATOM 3523 C C . ARG B 1 123 ? -10.25 40.062 21.109 1 88.44 123 ARG B C 1
ATOM 3525 O O . ARG B 1 123 ? -9.102 40 21.562 1 88.44 123 ARG B O 1
ATOM 3532 N N . PRO B 1 124 ? -11.281 39.719 21.766 1 84.31 124 PRO B N 1
ATOM 3533 C CA . PRO B 1 124 ? -11.141 39.406 23.188 1 84.31 124 PRO B CA 1
ATOM 3534 C C . PRO B 1 124 ? -10.203 38.219 23.438 1 84.31 124 PRO B C 1
ATOM 3536 O O . PRO B 1 124 ? -9.281 38.312 24.266 1 84.31 124 PRO B O 1
ATOM 3539 N N . ALA B 1 125 ? -10.328 37.156 22.734 1 80.31 125 ALA B N 1
ATOM 3540 C CA . ALA B 1 125 ? -9.594 35.938 23.062 1 80.31 125 ALA B CA 1
ATOM 3541 C C . ALA B 1 125 ? -8.109 36.094 22.734 1 80.31 125 ALA B C 1
ATOM 3543 O O . ALA B 1 125 ? -7.25 35.906 23.594 1 80.31 125 ALA B O 1
ATOM 3544 N N . PRO B 1 126 ? -7.773 36.531 21.531 1 82.62 126 PRO B N 1
ATOM 3545 C CA . PRO B 1 126 ? -6.352 36.75 21.25 1 82.62 126 PRO B CA 1
ATOM 3546 C C . PRO B 1 126 ? -5.727 37.812 22.125 1 82.62 126 PRO B C 1
ATOM 3548 O O . PRO B 1 126 ? -4.562 37.719 22.516 1 82.62 126 PRO B O 1
ATOM 3551 N N . ALA B 1 127 ? -6.48 38.812 22.469 1 87.56 127 ALA B N 1
ATOM 3552 C CA . ALA B 1 127 ? -5.977 39.906 23.297 1 87.56 127 ALA B CA 1
ATOM 3553 C C . ALA B 1 127 ? -5.531 39.375 24.656 1 87.56 127 ALA B C 1
ATOM 3555 O O . ALA B 1 127 ? -4.469 39.75 25.156 1 87.56 127 ALA B O 1
ATOM 3556 N N . LYS B 1 128 ? -6.395 38.625 25.172 1 82.31 128 LYS B N 1
ATOM 3557 C CA . LYS B 1 128 ? -6.059 38.031 26.469 1 82.31 128 LYS B CA 1
ATOM 3558 C C . LYS B 1 128 ? -4.758 37.25 26.406 1 82.31 128 LYS B C 1
ATOM 3560 O O . LYS B 1 128 ? -3.904 37.375 27.281 1 82.31 128 LYS B O 1
ATOM 3565 N N . ALA B 1 129 ? -4.57 36.5 25.375 1 78.62 129 ALA B N 1
ATOM 3566 C CA . ALA B 1 129 ? -3.373 35.688 25.188 1 78.62 129 ALA B CA 1
ATOM 3567 C C . ALA B 1 129 ? -2.133 36.562 25.031 1 78.62 129 ALA B C 1
ATOM 3569 O O . ALA B 1 129 ? -1.092 36.281 25.641 1 78.62 129 ALA B O 1
ATOM 3570 N N . LEU B 1 130 ? -2.215 37.562 24.328 1 85.75 130 LEU B N 1
ATOM 3571 C CA . LEU B 1 130 ? -1.088 38.438 24.047 1 85.75 130 LEU B CA 1
ATOM 3572 C C . LEU B 1 130 ? -0.703 39.25 25.297 1 85.75 130 LEU B C 1
ATOM 3574 O O . LEU B 1 130 ? 0.483 39.469 25.562 1 85.75 130 LEU B O 1
ATOM 3578 N N . ARG B 1 131 ? -1.69 39.531 26.031 1 83.69 131 ARG B N 1
ATOM 3579 C CA . ARG B 1 131 ? -1.449 40.344 27.234 1 83.69 131 ARG B CA 1
ATOM 3580 C C . ARG B 1 131 ? -0.699 39.531 28.281 1 83.69 131 ARG B C 1
ATOM 3582 O O . ARG B 1 131 ? 0.049 40.094 29.094 1 83.69 131 ARG B O 1
ATOM 3589 N N . HIS B 1 132 ? -0.86 38.281 28.172 1 80.06 132 HIS B N 1
ATOM 3590 C CA . HIS B 1 132 ? -0.275 37.469 29.203 1 80.06 132 HIS B CA 1
ATOM 3591 C C . HIS B 1 132 ? 0.99 36.75 28.703 1 80.06 132 HIS B C 1
ATOM 3593 O O . HIS B 1 132 ? 1.658 36.062 29.469 1 80.06 132 HIS B O 1
ATOM 3599 N N . ALA B 1 133 ? 1.293 36.969 27.547 1 82.75 133 ALA B N 1
ATOM 3600 C CA . ALA B 1 133 ? 2.521 36.375 27.031 1 82.75 133 ALA B CA 1
ATOM 3601 C C . ALA B 1 133 ? 3.752 37.094 27.578 1 82.75 133 ALA B C 1
ATOM 3603 O O . ALA B 1 133 ? 3.758 38.312 27.703 1 82.75 133 ALA B O 1
ATOM 3604 N N . PRO B 1 134 ? 4.703 36.25 28 1 84.56 134 PRO B N 1
ATOM 3605 C CA . PRO B 1 134 ? 5.926 36.906 28.469 1 84.56 134 PRO B CA 1
ATOM 3606 C C . PRO B 1 134 ? 6.637 37.688 27.375 1 84.56 134 PRO B C 1
ATOM 3608 O O . PRO B 1 134 ? 7.277 38.688 27.656 1 84.56 134 PRO B O 1
ATOM 3611 N N . ALA B 1 135 ? 6.523 37.156 26.219 1 89.44 135 ALA B N 1
ATOM 3612 C CA . ALA B 1 135 ? 7.078 37.812 25.031 1 89.44 135 ALA B CA 1
ATOM 3613 C C . ALA B 1 135 ? 6.16 37.625 23.828 1 89.44 135 ALA B C 1
ATOM 3615 O O . ALA B 1 135 ? 5.496 36.594 23.703 1 89.44 135 ALA B O 1
ATOM 3616 N N . VAL B 1 136 ? 6.117 38.688 23.078 1 91.12 136 VAL B N 1
ATOM 3617 C CA . VAL B 1 136 ? 5.285 38.656 21.875 1 91.12 136 VAL B CA 1
ATOM 3618 C C . VAL B 1 136 ? 6.156 38.906 20.641 1 91.12 136 VAL B C 1
ATOM 3620 O O . VAL B 1 136 ? 6.785 39.938 20.5 1 91.12 136 VAL B O 1
ATOM 3623 N N . ASP B 1 137 ? 6.242 37.875 19.828 1 91.38 137 ASP B N 1
ATOM 3624 C CA . ASP B 1 137 ? 6.98 38.031 18.578 1 91.38 137 ASP B CA 1
ATOM 3625 C C . ASP B 1 137 ? 6.055 37.906 17.375 1 91.38 137 ASP B C 1
ATOM 3627 O O . ASP B 1 137 ? 4.863 37.625 17.531 1 91.38 137 ASP B O 1
ATOM 3631 N N . VAL B 1 138 ? 6.613 38.219 16.234 1 92.19 138 VAL B N 1
ATOM 3632 C CA . VAL B 1 138 ? 5.836 38.25 15 1 92.19 138 VAL B CA 1
ATOM 3633 C C . VAL B 1 138 ? 5.254 36.875 14.719 1 92.19 138 VAL B C 1
ATOM 3635 O O . VAL B 1 138 ? 4.113 36.75 14.273 1 92.19 138 VAL B O 1
ATOM 3638 N N . GLU B 1 139 ? 6.008 35.906 15 1 87.12 139 GLU B N 1
ATOM 3639 C CA . GLU B 1 139 ? 5.574 34.531 14.719 1 87.12 139 GLU B CA 1
ATOM 3640 C C . GLU B 1 139 ? 4.355 34.156 15.547 1 87.12 139 GLU B C 1
ATOM 3642 O O . GLU B 1 139 ? 3.42 33.531 15.047 1 87.12 139 GLU B O 1
ATOM 3647 N N . LEU B 1 140 ? 4.402 34.531 16.766 1 85.56 140 LEU B N 1
ATOM 3648 C CA . LEU B 1 140 ? 3.254 34.281 17.625 1 85.56 140 LEU B CA 1
ATOM 3649 C C . LEU B 1 140 ? 2.008 34.969 17.094 1 85.56 140 LEU B C 1
ATOM 3651 O O . LEU B 1 140 ? 0.931 34.375 17.047 1 85.56 140 LEU B O 1
ATOM 3655 N N . VAL B 1 141 ? 2.125 36.188 16.703 1 90 141 VAL B N 1
ATOM 3656 C CA . VAL B 1 141 ? 1.011 36.969 16.188 1 90 141 VAL B CA 1
ATOM 3657 C C . VAL B 1 141 ? 0.45 36.312 14.922 1 90 141 VAL B C 1
ATOM 3659 O O . VAL B 1 141 ? -0.767 36.188 14.773 1 90 141 VAL B O 1
ATOM 3662 N N . ARG B 1 142 ? 1.316 35.906 14.133 1 89.12 142 ARG B N 1
ATOM 3663 C CA . ARG B 1 142 ? 0.88 35.25 12.898 1 89.12 142 ARG B CA 1
ATOM 3664 C C . ARG B 1 142 ? 0.171 33.938 13.195 1 89.12 142 ARG B C 1
ATOM 3666 O O . ARG B 1 142 ? -0.849 33.625 12.578 1 89.12 142 ARG B O 1
ATOM 3673 N N . ARG B 1 143 ? 0.643 33.188 14.109 1 86.81 143 ARG B N 1
ATOM 3674 C CA . ARG B 1 143 ? 0.019 31.938 14.492 1 86.81 143 ARG B CA 1
ATOM 3675 C C . ARG B 1 143 ? -1.372 32.156 15.07 1 86.81 143 ARG B C 1
ATOM 3677 O O . ARG B 1 143 ? -2.326 31.469 14.695 1 86.81 143 ARG B O 1
ATOM 3684 N N . LEU B 1 144 ? -1.47 33.156 15.906 1 87.12 144 LEU B N 1
ATOM 3685 C CA . LEU B 1 144 ? -2.756 33.438 16.531 1 87.12 144 LEU B CA 1
ATOM 3686 C C . LEU B 1 144 ? -3.777 33.875 15.492 1 87.12 144 LEU B C 1
ATOM 3688 O O . LEU B 1 144 ? -4.965 33.562 15.602 1 87.12 144 LEU B O 1
ATOM 3692 N N . ALA B 1 145 ? -3.268 34.562 14.5 1 88.75 145 ALA B N 1
ATOM 3693 C CA . ALA B 1 145 ? -4.148 35.062 13.445 1 88.75 145 ALA B CA 1
ATOM 3694 C C . ALA B 1 145 ? -4.656 33.938 12.562 1 88.75 145 ALA B C 1
ATOM 3696 O O . ALA B 1 145 ? -5.754 34 12.008 1 88.75 145 ALA B O 1
ATOM 3697 N N . GLU B 1 146 ? -3.91 32.906 12.453 1 89.19 146 GLU B N 1
ATOM 3698 C CA . GLU B 1 146 ? -4.195 31.875 11.469 1 89.19 146 GLU B CA 1
ATOM 3699 C C . GLU B 1 146 ? -4.855 30.656 12.133 1 89.19 146 GLU B C 1
ATOM 3701 O O . GLU B 1 146 ? -5.336 29.766 11.445 1 89.19 146 GLU B O 1
ATOM 3706 N N . LEU B 1 147 ? -4.918 30.688 13.445 1 89.75 147 LEU B N 1
ATOM 3707 C CA . LEU B 1 147 ? -5.582 29.594 14.133 1 89.75 147 LEU B CA 1
ATOM 3708 C C . LEU B 1 147 ? -7.055 29.516 13.742 1 89.75 147 LEU B C 1
ATOM 3710 O O . LEU B 1 147 ? -7.715 30.531 13.586 1 89.75 147 LEU B O 1
ATOM 3714 N N . PRO B 1 148 ? -7.559 28.297 13.641 1 90.94 148 PRO B N 1
ATOM 3715 C CA . PRO B 1 148 ? -9.008 28.188 13.469 1 90.94 148 PRO B CA 1
ATOM 3716 C C . PRO B 1 148 ? -9.789 28.922 14.539 1 9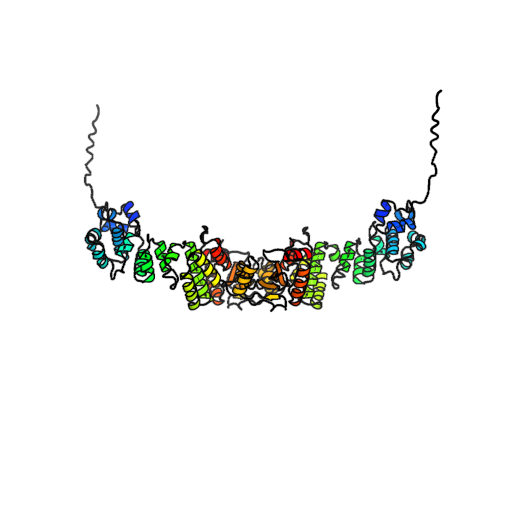0.94 148 PRO B C 1
ATOM 3718 O O . PRO B 1 148 ? -9.391 28.938 15.711 1 90.94 148 PRO B O 1
ATOM 3721 N N . ALA B 1 149 ? -10.891 29.469 14.188 1 86.19 149 ALA B N 1
ATOM 3722 C CA . ALA B 1 149 ? -11.641 30.391 15.023 1 86.19 149 ALA B CA 1
ATOM 3723 C C . ALA B 1 149 ? -11.969 29.781 16.375 1 86.19 149 ALA B C 1
ATOM 3725 O O . ALA B 1 149 ? -11.781 30.422 17.422 1 86.19 149 ALA B O 1
ATOM 3726 N N . PRO B 1 150 ? -12.344 28.531 16.453 1 90.06 150 PRO B N 1
ATOM 3727 C CA . PRO B 1 150 ? -12.688 27.969 17.766 1 90.06 150 PRO B CA 1
ATOM 3728 C C . PRO B 1 150 ? -11.469 27.812 18.672 1 90.06 150 PRO B C 1
ATOM 3730 O O . PRO B 1 150 ? -11.617 27.594 19.875 1 90.06 150 PRO B O 1
ATOM 3733 N N . MET B 1 151 ? -10.297 27.953 18.078 1 90.88 151 MET B N 1
ATOM 3734 C CA . MET B 1 151 ? -9.086 27.766 18.875 1 90.88 151 MET B CA 1
ATOM 3735 C C . MET B 1 151 ? -8.484 29.094 19.281 1 90.88 151 MET B C 1
ATOM 3737 O O . MET B 1 151 ? -7.363 29.156 19.781 1 90.88 151 MET B O 1
ATOM 3741 N N . GLU B 1 152 ? -9.109 30.094 19.094 1 81.19 152 GLU B N 1
ATOM 3742 C CA . GLU B 1 152 ? -8.57 31.438 19.281 1 81.19 152 GLU B CA 1
ATOM 3743 C C . GLU B 1 152 ? -8.133 31.656 20.719 1 81.19 152 GLU B C 1
ATOM 3745 O O . GLU B 1 152 ? -7.223 32.438 20.984 1 81.19 152 GLU B O 1
ATOM 3750 N N . GLU B 1 153 ? -8.773 30.891 21.578 1 77.38 153 GLU B N 1
ATOM 3751 C CA . GLU B 1 153 ? -8.453 31.094 22.984 1 77.38 153 GLU B CA 1
ATOM 3752 C C . GLU B 1 153 ? -7.355 30.141 23.438 1 77.38 153 GLU B C 1
ATOM 3754 O O . GLU B 1 153 ? -6.91 30.203 24.594 1 77.38 153 GLU B O 1
ATOM 3759 N N . ALA B 1 154 ? -6.934 29.297 22.547 1 81.94 154 ALA B N 1
ATOM 3760 C CA . ALA B 1 154 ? -5.938 28.297 22.922 1 81.94 154 ALA B CA 1
ATOM 3761 C C . ALA B 1 154 ? -4.527 28.875 22.875 1 81.94 154 ALA B C 1
ATOM 3763 O O . ALA B 1 154 ? -3.641 28.312 22.234 1 81.94 154 ALA B O 1
ATOM 3764 N N . VAL B 1 155 ? -4.312 29.859 23.625 1 73.81 155 VAL B N 1
ATOM 3765 C CA . VAL B 1 155 ? -3.088 30.656 23.594 1 73.81 155 VAL B CA 1
ATOM 3766 C C . VAL B 1 155 ? -1.901 29.797 24.031 1 73.81 155 VAL B C 1
ATOM 3768 O O . VAL B 1 155 ? -0.824 29.875 23.422 1 73.81 155 VAL B O 1
ATOM 3771 N N . ARG B 1 156 ? -2.162 29.141 25.062 1 79.62 156 ARG B N 1
ATOM 3772 C CA . ARG B 1 156 ? -1.076 28.297 25.547 1 79.62 156 ARG B CA 1
ATOM 3773 C C . ARG B 1 156 ? -0.576 27.344 24.453 1 79.62 156 ARG B C 1
ATOM 3775 O O . ARG B 1 156 ? 0.632 27.219 24.25 1 79.62 156 ARG B O 1
ATOM 3782 N N . LEU B 1 157 ? -1.509 26.781 23.766 1 86.5 157 LEU B N 1
ATOM 3783 C CA . LEU B 1 157 ? -1.144 25.875 22.688 1 86.5 157 LEU B CA 1
ATOM 3784 C C . LEU B 1 157 ? -0.426 26.625 21.578 1 86.5 157 LEU B C 1
ATOM 3786 O O . LEU B 1 157 ? 0.569 26.141 21.031 1 86.5 157 LEU B O 1
ATOM 3790 N N . ALA B 1 158 ? -0.886 27.781 21.297 1 82.88 158 ALA B N 1
ATOM 3791 C CA . ALA B 1 158 ? -0.299 28.594 20.234 1 82.88 158 ALA B CA 1
ATOM 3792 C C . ALA B 1 158 ? 1.157 28.922 20.531 1 82.88 158 ALA B C 1
ATOM 3794 O O . ALA B 1 158 ? 1.986 29.016 19.625 1 82.88 158 ALA B O 1
ATOM 3795 N N . ARG B 1 159 ? 1.42 29.094 21.734 1 80.75 159 ARG B N 1
ATOM 3796 C CA . ARG B 1 159 ? 2.773 29.453 22.141 1 80.75 159 ARG B CA 1
ATOM 3797 C C . ARG B 1 159 ? 3.699 28.234 22.094 1 80.75 159 ARG B C 1
ATOM 3799 O O . ARG B 1 159 ? 4.898 28.375 21.844 1 80.75 159 ARG B O 1
ATOM 3806 N N . GLU B 1 160 ? 3.115 27.141 22.391 1 83.56 160 GLU B N 1
ATOM 3807 C CA . GLU B 1 160 ? 3.924 25.922 22.5 1 83.56 160 GLU B CA 1
ATOM 3808 C C . GLU B 1 160 ? 4.156 25.297 21.125 1 83.56 160 GLU B C 1
ATOM 3810 O O . GLU B 1 160 ? 5.129 24.562 20.922 1 83.56 160 GLU B O 1
ATOM 3815 N N . LEU B 1 161 ? 3.344 25.594 20.203 1 85.81 161 LEU B N 1
ATOM 3816 C CA . LEU B 1 161 ? 3.434 25 18.875 1 85.81 161 LEU B CA 1
ATOM 3817 C C . LEU B 1 161 ? 4.645 25.531 18.109 1 85.81 161 LEU B C 1
ATOM 3819 O O . LEU B 1 161 ? 4.879 26.734 18.094 1 85.81 161 LEU B O 1
ATOM 3823 N N . THR B 1 162 ? 5.379 24.594 17.594 1 81.94 162 THR B N 1
ATOM 3824 C CA . THR B 1 162 ? 6.391 24.984 16.609 1 81.94 162 THR B CA 1
ATOM 3825 C C . THR B 1 162 ? 5.742 25.469 15.32 1 81.94 162 THR B C 1
ATOM 3827 O O . THR B 1 162 ? 4.555 25.219 15.094 1 81.94 162 THR B O 1
ATOM 3830 N N . PRO B 1 163 ? 6.496 26.156 14.531 1 81.25 163 PRO B N 1
ATOM 3831 C CA . PRO B 1 163 ? 5.949 26.578 13.234 1 81.25 163 PRO B CA 1
ATOM 3832 C C . PRO B 1 163 ? 5.441 25.391 12.406 1 81.25 163 PRO B C 1
ATOM 3834 O O . PRO B 1 163 ? 4.395 25.5 11.766 1 81.25 163 PRO B O 1
ATOM 3837 N N . GLU B 1 164 ? 6.18 24.344 12.469 1 84 164 GLU B N 1
ATOM 3838 C CA . GLU B 1 164 ? 5.781 23.141 11.727 1 84 164 GLU B CA 1
ATOM 3839 C C . GLU B 1 164 ? 4.496 22.547 12.289 1 84 164 GLU B C 1
ATOM 3841 O O . GLU B 1 164 ? 3.611 22.141 11.539 1 84 164 GLU B O 1
ATOM 3846 N N . GLY B 1 165 ? 4.516 22.5 13.602 1 87.44 165 GLY B N 1
ATOM 3847 C CA . GLY B 1 165 ? 3.312 22 14.242 1 87.44 165 GLY B CA 1
ATOM 3848 C C . GLY B 1 165 ? 2.078 22.812 13.922 1 87.44 165 GLY B C 1
ATOM 3849 O O . GLY B 1 165 ? 1.002 22.266 13.688 1 87.44 165 GLY B O 1
ATOM 3850 N N . PHE B 1 166 ? 2.287 24.047 13.836 1 89.19 166 PHE B N 1
ATOM 3851 C CA . PHE B 1 166 ? 1.193 24.953 13.5 1 89.19 166 PHE B CA 1
ATOM 3852 C C . PHE B 1 166 ? 0.732 24.719 12.062 1 89.19 166 PHE B C 1
ATOM 3854 O O . PHE B 1 166 ? -0.47 24.672 11.797 1 89.19 166 PHE B O 1
ATOM 3861 N N . ALA B 1 167 ? 1.681 24.609 11.227 1 88.31 167 ALA B N 1
ATOM 3862 C CA . ALA B 1 167 ? 1.354 24.422 9.812 1 88.31 167 ALA B CA 1
ATOM 3863 C C . ALA B 1 167 ? 0.551 23.141 9.609 1 88.31 167 ALA B C 1
ATOM 3865 O O . ALA B 1 167 ? -0.423 23.125 8.859 1 88.31 167 ALA B O 1
ATOM 3866 N N . VAL B 1 168 ? 0.925 22.141 10.281 1 91.12 168 VAL B N 1
ATOM 3867 C CA . VAL B 1 168 ? 0.246 20.844 10.141 1 91.12 168 VAL B CA 1
ATOM 3868 C C . VAL B 1 168 ? -1.155 20.938 10.742 1 91.12 168 VAL B C 1
ATOM 3870 O O . VAL B 1 168 ? -2.104 20.359 10.211 1 91.12 168 VAL B O 1
ATOM 3873 N N . LEU B 1 169 ? -1.237 21.609 11.805 1 93.12 169 LEU B N 1
ATOM 3874 C CA . LEU B 1 169 ? -2.539 21.828 12.422 1 93.12 169 LEU B CA 1
ATOM 3875 C C . LEU B 1 169 ? -3.488 22.531 11.461 1 93.12 169 LEU B C 1
ATOM 3877 O O . LEU B 1 169 ? -4.629 22.109 11.281 1 93.12 169 LEU B O 1
ATOM 3881 N N . CYS B 1 170 ? -3.004 23.531 10.852 1 92.62 170 CYS B N 1
ATOM 3882 C CA . CYS B 1 170 ? -3.822 24.297 9.906 1 92.62 170 CYS B CA 1
ATOM 3883 C C . CYS B 1 170 ? -4.199 23.438 8.703 1 92.62 170 CYS B C 1
ATOM 3885 O O . CYS B 1 170 ? -5.332 23.5 8.227 1 92.62 170 CYS B O 1
ATOM 3887 N N . GLU B 1 171 ? -3.25 22.688 8.305 1 91.81 171 GLU B N 1
ATOM 3888 C CA . GLU B 1 171 ? -3.525 21.812 7.176 1 91.81 171 GLU B CA 1
ATOM 3889 C C . GLU B 1 171 ? -4.59 20.781 7.535 1 91.81 171 GLU B C 1
ATOM 3891 O O . GLU B 1 171 ? -5.465 20.469 6.719 1 91.81 171 GLU B O 1
ATOM 3896 N N . ALA B 1 172 ? -4.496 20.281 8.664 1 94.94 172 ALA B N 1
ATOM 3897 C CA . ALA B 1 172 ? -5.48 19.297 9.133 1 94.94 172 ALA B CA 1
ATOM 3898 C C . ALA B 1 172 ? -6.871 19.922 9.211 1 94.94 172 ALA B C 1
ATOM 3900 O O . ALA B 1 172 ? -7.859 19.312 8.805 1 94.94 172 ALA B O 1
ATOM 3901 N N . TYR B 1 173 ? -6.934 21.109 9.711 1 96.44 173 TYR B N 1
ATOM 3902 C CA . TYR B 1 173 ? -8.211 21.828 9.781 1 96.44 173 TYR B CA 1
ATOM 3903 C C . TYR B 1 173 ? -8.812 22 8.398 1 96.44 173 TYR B C 1
ATOM 3905 O O . TYR B 1 173 ? -10.008 21.75 8.195 1 96.44 173 TYR B O 1
ATOM 3913 N N . GLU B 1 174 ? -7.977 22.391 7.512 1 93.38 174 GLU B N 1
ATOM 3914 C CA . GLU B 1 174 ? -8.461 22.594 6.152 1 93.38 174 GLU B CA 1
ATOM 3915 C C . GLU B 1 174 ? -8.906 21.281 5.512 1 93.38 174 GLU B C 1
ATOM 3917 O O . GLU B 1 174 ? -9.883 21.266 4.754 1 93.38 174 GLU B O 1
ATOM 3922 N N . ALA B 1 175 ? -8.188 20.297 5.777 1 93.94 175 ALA B N 1
ATOM 3923 C CA . ALA B 1 175 ? -8.562 18.969 5.266 1 93.94 175 ALA B CA 1
ATOM 3924 C C . ALA B 1 175 ? -9.945 18.562 5.777 1 93.94 175 ALA B C 1
ATOM 3926 O O . ALA B 1 175 ? -10.781 18.078 5.004 1 93.94 175 ALA B O 1
ATOM 3927 N N . LEU B 1 176 ? -10.172 18.781 7.031 1 95.69 176 LEU B N 1
ATOM 3928 C CA . LEU B 1 176 ? -11.469 18.453 7.621 1 95.69 176 LEU B CA 1
ATOM 3929 C C . LEU B 1 176 ? -12.57 19.328 7.023 1 95.69 176 LEU B C 1
ATOM 3931 O O . LEU B 1 176 ? -13.664 18.844 6.73 1 95.69 176 LEU B O 1
ATOM 3935 N N . ARG B 1 177 ? -12.258 20.531 6.879 1 94.81 177 ARG B N 1
ATOM 3936 C CA . ARG B 1 177 ? -13.219 21.484 6.309 1 94.81 177 ARG B CA 1
ATOM 3937 C C . ARG B 1 177 ? -13.633 21.062 4.902 1 94.81 177 ARG B C 1
ATOM 3939 O O . ARG B 1 177 ? -14.812 21.094 4.559 1 94.81 177 ARG B O 1
ATOM 3946 N N . PHE B 1 178 ? -12.688 20.641 4.172 1 89.25 178 PHE B N 1
ATOM 3947 C CA . PHE B 1 178 ? -12.945 20.25 2.797 1 89.25 178 PHE B CA 1
ATOM 3948 C C . PHE B 1 178 ? -13.727 18.938 2.754 1 89.25 178 PHE B C 1
ATOM 3950 O O . PHE B 1 178 ? -14.688 18.797 1.995 1 89.25 178 PHE B O 1
ATOM 3957 N N . ARG B 1 179 ? -13.336 18.062 3.555 1 90.12 179 ARG B N 1
ATOM 3958 C CA . ARG B 1 179 ? -13.906 16.719 3.525 1 90.12 179 ARG B CA 1
ATOM 3959 C C . ARG B 1 179 ? -15.297 16.703 4.16 1 90.12 179 ARG B C 1
ATOM 3961 O O . ARG B 1 179 ? -16.219 16.094 3.617 1 90.12 179 ARG B O 1
ATOM 3968 N N . ASP B 1 180 ? -15.422 17.375 5.359 1 94.06 180 ASP B N 1
ATOM 3969 C CA . ASP B 1 180 ? -16.625 17.203 6.172 1 94.06 180 ASP B CA 1
ATOM 3970 C C . ASP B 1 180 ? -17.438 18.484 6.238 1 94.06 180 ASP B C 1
ATOM 3972 O O . ASP B 1 180 ? -18.547 18.484 6.766 1 94.06 180 ASP B O 1
ATOM 3976 N N . GLY B 1 181 ? -16.891 19.547 5.777 1 93.81 181 GLY B N 1
ATOM 3977 C CA . GLY B 1 181 ? -17.578 20.828 5.836 1 93.81 181 GLY B CA 1
ATOM 3978 C C . GLY B 1 181 ? -17.125 21.703 6.988 1 93.81 181 GLY B C 1
ATOM 3979 O O . GLY B 1 181 ? -16.438 21.219 7.902 1 93.81 181 GLY B O 1
ATOM 3980 N N . VAL B 1 182 ? -17.516 22.906 6.98 1 95.31 182 VAL B N 1
ATOM 3981 C CA . VAL B 1 182 ? -17.047 23.938 7.906 1 95.31 182 VAL B CA 1
ATOM 3982 C C . VAL B 1 182 ? -17.547 23.625 9.32 1 95.31 182 VAL B C 1
ATOM 3984 O O . VAL B 1 182 ? -16.797 23.75 10.289 1 95.31 182 VAL B O 1
ATOM 3987 N N . ASN B 1 183 ? -18.75 23.219 9.438 1 96.5 183 ASN B N 1
ATOM 3988 C CA . ASN B 1 183 ? -19.312 22.953 10.758 1 96.5 183 ASN B CA 1
ATOM 3989 C C . ASN B 1 183 ? -18.562 21.812 11.469 1 96.5 183 ASN B C 1
ATOM 3991 O O . ASN B 1 183 ? -18.25 21.922 12.656 1 96.5 183 ASN B O 1
ATOM 3995 N N . ALA B 1 184 ? -18.281 20.844 10.727 1 95.62 184 ALA B N 1
ATOM 3996 C CA . ALA B 1 184 ? -17.562 19.719 11.297 1 95.62 184 ALA B CA 1
ATOM 3997 C C . ALA B 1 184 ? -16.141 20.109 11.695 1 95.62 184 ALA B C 1
ATOM 3999 O O . ALA B 1 184 ? -15.656 19.734 12.758 1 95.62 184 ALA B O 1
ATOM 4000 N N . ALA B 1 185 ? -15.523 20.859 10.859 1 97.12 185 ALA B N 1
ATOM 4001 C CA . ALA B 1 185 ? -14.164 21.312 11.141 1 97.12 185 ALA B CA 1
ATOM 4002 C C . ALA B 1 185 ? -14.125 22.203 12.375 1 97.12 185 ALA B C 1
ATOM 4004 O O . ALA B 1 185 ? -13.227 22.078 13.211 1 97.12 185 ALA B O 1
ATOM 4005 N N . GLU B 1 186 ? -15.117 23.016 12.508 1 96.38 186 GLU B N 1
ATOM 4006 C CA . GLU B 1 186 ? -15.18 23.906 13.664 1 96.38 186 GLU B CA 1
ATOM 4007 C C . GLU B 1 186 ? -15.438 23.141 14.953 1 96.38 186 GLU B C 1
ATOM 4009 O O . GLU B 1 186 ? -14.875 23.453 16 1 96.38 186 GLU B O 1
ATOM 4014 N N . ALA B 1 187 ? -16.297 22.203 14.797 1 96.88 187 ALA B N 1
ATOM 4015 C CA . ALA B 1 187 ? -16.562 21.375 15.961 1 96.88 187 ALA B CA 1
ATOM 4016 C C . ALA B 1 187 ? -15.289 20.641 16.406 1 96.88 187 ALA B C 1
ATOM 4018 O O . ALA B 1 187 ? -14.992 20.578 17.609 1 96.88 187 ALA B O 1
ATOM 4019 N N . ALA B 1 188 ? -14.539 20.125 15.484 1 97.25 188 ALA B N 1
ATOM 4020 C CA . ALA B 1 188 ? -13.281 19.453 15.805 1 97.25 188 ALA B CA 1
ATOM 4021 C C . ALA B 1 188 ? -12.297 20.422 16.453 1 97.25 188 ALA B C 1
ATOM 4023 O O . ALA B 1 188 ? -11.688 20.109 17.469 1 97.25 188 ALA B O 1
ATOM 4024 N N . ALA B 1 189 ? -12.203 21.562 15.883 1 96.69 189 ALA B N 1
ATOM 4025 C CA . ALA B 1 189 ? -11.266 22.562 16.375 1 96.69 189 ALA B CA 1
ATOM 4026 C C . ALA B 1 189 ? -11.617 22.984 17.797 1 96.69 189 ALA B C 1
ATOM 4028 O O . ALA B 1 189 ? -10.727 23.281 18.609 1 96.69 189 ALA B O 1
ATOM 4029 N N . ALA B 1 190 ? -12.867 23.078 18.047 1 95.31 190 ALA B N 1
ATOM 4030 C CA . ALA B 1 190 ? -13.289 23.391 19.406 1 95.31 190 ALA B CA 1
ATOM 4031 C C . ALA B 1 190 ? -12.789 22.328 20.391 1 95.31 190 ALA B C 1
ATOM 4033 O O . ALA B 1 190 ? -12.383 22.656 21.516 1 95.31 190 ALA B O 1
ATOM 4034 N N . GLY B 1 191 ? -12.836 21.125 19.969 1 95.81 191 GLY B N 1
ATOM 4035 C CA . GLY B 1 191 ? -12.281 20.047 20.766 1 95.81 191 GLY B CA 1
ATOM 4036 C C . GLY B 1 191 ? -10.773 20.141 20.922 1 95.81 191 GLY B C 1
ATOM 4037 O O . GLY B 1 191 ? -10.234 19.891 22 1 95.81 191 GLY B O 1
ATOM 4038 N N . TRP B 1 192 ? -10.094 20.531 19.859 1 96.62 192 TRP B N 1
ATOM 4039 C CA . TRP B 1 192 ? -8.641 20.688 19.859 1 96.62 192 TRP B CA 1
ATOM 4040 C C . TRP B 1 192 ? -8.211 21.75 20.875 1 96.62 192 TRP B C 1
ATOM 4042 O O . TRP B 1 192 ? -7.195 21.578 21.547 1 96.62 192 TRP B O 1
ATOM 4052 N N . ALA B 1 193 ? -8.992 22.75 20.969 1 91.62 193 ALA B N 1
ATOM 4053 C CA . ALA B 1 193 ? -8.68 23.891 21.828 1 91.62 193 ALA B CA 1
ATOM 4054 C C . ALA B 1 193 ? -8.602 23.469 23.297 1 91.62 193 ALA B C 1
ATOM 4056 O O . ALA B 1 193 ? -7.965 24.125 24.109 1 91.62 193 ALA B O 1
ATOM 4057 N N . ARG B 1 194 ? -9.203 22.391 23.594 1 92 194 ARG B N 1
ATOM 4058 C CA . ARG B 1 194 ? -9.305 21.953 24.984 1 92 194 ARG B CA 1
ATOM 4059 C C . ARG B 1 194 ? -8.156 21.016 25.344 1 92 194 ARG B C 1
ATOM 4061 O O . ARG B 1 194 ? -8.047 20.578 26.484 1 92 194 ARG B O 1
ATOM 4068 N N . ALA B 1 195 ? -7.336 20.766 24.375 1 93.88 195 ALA B N 1
ATOM 4069 C CA . ALA B 1 195 ? -6.219 19.859 24.641 1 93.88 195 ALA B CA 1
ATOM 4070 C C . ALA B 1 195 ? -5.277 20.469 25.688 1 93.88 195 ALA B C 1
ATOM 4072 O O . ALA B 1 195 ? -4.973 21.656 25.641 1 93.88 195 ALA B O 1
ATOM 4073 N N . GLY B 1 196 ? -4.836 19.656 26.562 1 89.94 196 GLY B N 1
ATOM 4074 C CA . GLY B 1 196 ? -3.996 20.125 27.656 1 89.94 196 GLY B CA 1
ATOM 4075 C C . GLY B 1 196 ? -2.529 20.219 27.281 1 89.94 196 GLY B C 1
ATOM 4076 O O . GLY B 1 196 ? -1.722 20.75 28.047 1 89.94 196 GLY B O 1
ATOM 4077 N N . SER B 1 197 ? -2.193 19.625 26.234 1 91.12 197 SER B N 1
ATOM 4078 C CA . SER B 1 197 ? -0.818 19.641 25.75 1 91.12 197 SER B CA 1
ATOM 4079 C C . SER B 1 197 ? -0.772 19.562 24.219 1 91.12 197 SER B C 1
ATOM 4081 O O . SER B 1 197 ? -1.778 19.25 23.578 1 91.12 197 SER B O 1
ATOM 4083 N N . VAL B 1 198 ? 0.321 19.859 23.719 1 89.88 198 VAL B N 1
ATOM 4084 C CA . VAL B 1 198 ? 0.504 19.766 22.281 1 89.88 198 VAL B CA 1
ATOM 4085 C C . VAL B 1 198 ? 0.374 18.312 21.844 1 89.88 198 VAL B C 1
ATOM 4087 O O . VAL B 1 198 ? -0.197 18.031 20.781 1 89.88 198 VAL B O 1
ATOM 4090 N N . ARG B 1 199 ? 0.955 17.422 22.641 1 89.88 199 ARG B N 1
ATOM 4091 C CA . ARG B 1 199 ? 0.834 16 22.328 1 89.88 199 ARG B CA 1
ATOM 4092 C C . ARG B 1 199 ? -0.629 15.578 22.266 1 89.88 199 ARG B C 1
ATOM 4094 O O . ARG B 1 199 ? -1.045 14.906 21.312 1 89.88 199 ARG B O 1
ATOM 4101 N N . ALA B 1 200 ? -1.386 15.969 23.219 1 93 200 ALA B N 1
ATOM 4102 C CA . ALA B 1 200 ? -2.812 15.656 23.266 1 93 200 ALA B CA 1
ATOM 4103 C C . ALA B 1 200 ? -3.541 16.297 22.078 1 93 200 ALA B C 1
ATOM 4105 O O . ALA B 1 200 ? -4.477 15.711 21.531 1 93 200 ALA B O 1
ATOM 4106 N N . LEU B 1 201 ? -3.117 17.484 21.766 1 94.25 201 LEU B N 1
ATOM 4107 C CA . LEU B 1 201 ? -3.682 18.172 20.609 1 94.25 201 LEU B CA 1
ATOM 4108 C C . LEU B 1 201 ? -3.502 17.359 19.328 1 94.25 201 LEU B C 1
ATOM 4110 O O . LEU B 1 201 ? -4.473 17.094 18.625 1 94.25 201 LEU B O 1
ATOM 4114 N N . PHE B 1 202 ? -2.311 16.922 19.125 1 93.5 202 PHE B N 1
ATOM 4115 C CA . PHE B 1 202 ? -2.031 16.219 17.875 1 93.5 202 PHE B CA 1
ATOM 4116 C C . PHE B 1 202 ? -2.709 14.852 17.859 1 93.5 202 PHE B C 1
ATOM 4118 O O . PHE B 1 202 ? -3.131 14.367 16.812 1 93.5 202 PHE B O 1
ATOM 4125 N N . GLU B 1 203 ? -2.854 14.25 18.922 1 91.75 203 GLU B N 1
ATOM 4126 C CA . GLU B 1 203 ? -3.617 13.008 19 1 91.75 203 GLU B CA 1
ATOM 4127 C C . GLU B 1 203 ? -5.078 13.234 18.625 1 91.75 203 GLU B C 1
ATOM 4129 O O . GLU B 1 203 ? -5.668 12.43 17.891 1 91.75 203 GLU B O 1
ATOM 4134 N N . ALA B 1 204 ? -5.605 14.266 19.125 1 94.75 204 ALA B N 1
ATOM 4135 C CA . ALA B 1 204 ? -6.992 14.602 18.797 1 94.75 204 ALA B CA 1
ATOM 4136 C C . ALA B 1 204 ? -7.148 14.922 17.312 1 94.75 204 ALA B C 1
ATOM 4138 O O . ALA B 1 204 ? -8.117 14.492 16.688 1 94.75 204 ALA B O 1
ATOM 4139 N N . VAL B 1 205 ? -6.203 15.664 16.844 1 96.19 205 VAL B N 1
ATOM 4140 C CA . VAL B 1 205 ? -6.23 16.031 15.422 1 96.19 205 VAL B CA 1
ATOM 4141 C C . VAL B 1 205 ? -6.18 14.773 14.562 1 96.19 205 VAL B C 1
ATOM 4143 O O . VAL B 1 205 ? -6.977 14.617 13.633 1 96.19 205 VAL B O 1
ATOM 4146 N N . ARG B 1 206 ? -5.312 13.914 14.859 1 93.62 206 ARG B N 1
ATOM 4147 C CA . ARG B 1 206 ? -5.172 12.664 14.117 1 93.62 206 ARG B CA 1
ATOM 4148 C C . ARG B 1 206 ? -6.461 11.859 14.156 1 93.62 206 ARG B C 1
ATOM 4150 O O . ARG B 1 206 ? -6.887 11.305 13.141 1 93.62 206 ARG B O 1
ATOM 4157 N N . ASP B 1 207 ? -6.973 11.758 15.273 1 93.5 207 ASP B N 1
ATOM 4158 C CA . ASP B 1 207 ? -8.211 11 15.445 1 93.5 207 ASP B CA 1
ATOM 4159 C C . ASP B 1 207 ? -9.328 11.578 14.578 1 93.5 207 ASP B C 1
ATOM 4161 O O . ASP B 1 207 ? -10.062 10.836 13.93 1 93.5 207 ASP B O 1
ATOM 4165 N N . ASP B 1 208 ? -9.438 12.844 14.594 1 95.69 208 ASP B N 1
ATOM 4166 C CA . ASP B 1 208 ? -10.5 13.492 13.828 1 95.69 208 ASP B CA 1
ATOM 4167 C C . ASP B 1 208 ? -10.242 13.375 12.328 1 95.69 208 ASP B C 1
ATOM 4169 O O . ASP B 1 208 ? -11.18 13.273 11.539 1 95.69 208 ASP B O 1
ATOM 4173 N N . LEU B 1 209 ? -9.008 13.375 11.969 1 95.38 209 LEU B N 1
ATOM 4174 C CA . LEU B 1 209 ? -8.648 13.297 10.562 1 95.38 209 LEU B CA 1
ATOM 4175 C C . LEU B 1 209 ? -8.906 11.898 10.008 1 95.38 209 LEU B C 1
ATOM 4177 O O . LEU B 1 209 ? -9.203 11.742 8.82 1 95.38 209 LEU B O 1
ATOM 4181 N N . THR B 1 210 ? -8.75 10.938 10.805 1 94.62 210 THR B N 1
ATOM 4182 C CA . THR B 1 210 ? -8.938 9.555 10.367 1 94.62 210 THR B CA 1
ATOM 4183 C C . THR B 1 210 ? -10.414 9.18 10.391 1 94.62 210 THR B C 1
ATOM 4185 O O . THR B 1 210 ? -11.055 9.195 11.453 1 94.62 210 THR B O 1
ATOM 4188 N N . PRO B 1 211 ? -10.922 8.797 9.312 1 94.56 211 PRO B N 1
ATOM 4189 C CA . PRO B 1 211 ? -12.328 8.383 9.281 1 94.56 211 PRO B CA 1
ATOM 4190 C C . PRO B 1 211 ? -12.555 7.023 9.938 1 94.56 211 PRO B C 1
ATOM 4192 O O . PRO B 1 211 ? -11.586 6.332 10.289 1 94.56 211 PRO B O 1
ATOM 4195 N N . GLU B 1 212 ? -13.883 6.816 10.117 1 95.62 212 GLU B N 1
ATOM 4196 C CA . GLU B 1 212 ? -14.25 5.461 10.523 1 95.62 212 GLU B CA 1
ATOM 4197 C C . GLU B 1 212 ? -13.82 4.438 9.477 1 95.62 212 GLU B C 1
ATOM 4199 O O . GLU B 1 212 ? -13.727 4.758 8.289 1 95.62 212 GLU B O 1
ATOM 4204 N N . PRO B 1 213 ? -13.547 3.227 9.953 1 95.94 213 PRO B N 1
ATOM 4205 C CA . PRO B 1 213 ? -13.18 2.168 9.008 1 95.94 213 PRO B CA 1
ATOM 4206 C C . PRO B 1 213 ? -14.25 1.936 7.941 1 95.94 213 PRO B C 1
ATOM 4208 O O . PRO B 1 213 ? -15.445 2.08 8.219 1 95.94 213 PRO B O 1
ATOM 4211 N N . CYS B 1 214 ? -13.781 1.539 6.711 1 93.88 214 CYS B N 1
ATOM 4212 C CA . CYS B 1 214 ? -14.711 1.103 5.68 1 93.88 214 CYS B CA 1
ATOM 4213 C C . CYS B 1 214 ? -15.406 -0.191 6.086 1 93.88 214 CYS B C 1
ATOM 4215 O O . CYS B 1 214 ? -14.922 -0.918 6.953 1 93.88 214 CYS B O 1
ATOM 4217 N N . ALA B 1 215 ? -16.484 -0.431 5.438 1 94.44 215 ALA B N 1
ATOM 4218 C CA . ALA B 1 215 ? -17.219 -1.665 5.711 1 94.44 215 ALA B CA 1
ATOM 4219 C C . ALA B 1 215 ? -16.344 -2.889 5.441 1 94.44 215 ALA B C 1
ATOM 4221 O O . ALA B 1 215 ? -15.664 -2.965 4.414 1 94.44 215 ALA B O 1
ATOM 4222 N N . PRO B 1 216 ? -16.375 -3.768 6.402 1 95.38 216 PRO B N 1
ATOM 4223 C CA . PRO B 1 216 ? -15.609 -4.992 6.148 1 95.38 216 PRO B CA 1
ATOM 4224 C C . PRO B 1 216 ? -16.172 -5.809 4.988 1 95.38 216 PRO B C 1
ATOM 4226 O O . PRO B 1 216 ? -17.359 -5.664 4.645 1 95.38 216 PRO B O 1
ATOM 4229 N N . PRO B 1 217 ? -15.344 -6.613 4.418 1 94.12 217 PRO B N 1
ATOM 4230 C CA . PRO B 1 217 ? -15.797 -7.383 3.26 1 94.12 217 PRO B CA 1
ATOM 4231 C C . PRO B 1 217 ? -16.812 -8.461 3.629 1 94.12 217 PRO B C 1
ATOM 4233 O O . PRO B 1 217 ? -17.531 -8.969 2.76 1 94.12 217 PRO B O 1
ATOM 4236 N N . HIS B 1 218 ? -16.844 -8.883 4.828 1 96.06 218 HIS B N 1
ATOM 4237 C CA . HIS B 1 218 ? -17.734 -9.922 5.328 1 96.06 218 HIS B CA 1
ATOM 4238 C C . HIS B 1 218 ? -18.172 -9.633 6.758 1 96.06 218 HIS B C 1
ATOM 4240 O O . HIS B 1 218 ? -17.391 -9.148 7.57 1 96.06 218 HIS B O 1
ATOM 4246 N N . PRO B 1 219 ? -19.422 -9.992 7.066 1 96.56 219 PRO B N 1
ATOM 4247 C CA . PRO B 1 219 ? -19.906 -9.703 8.414 1 96.56 219 PRO B CA 1
ATOM 4248 C C . PRO B 1 219 ? -19.266 -10.594 9.477 1 96.56 219 PRO B C 1
ATOM 4250 O O . PRO B 1 219 ? -19.391 -10.328 10.68 1 96.56 219 PRO B O 1
ATOM 4253 N N . GLY B 1 220 ? -18.578 -11.523 9.078 1 95.94 220 GLY B N 1
ATOM 4254 C CA . GLY B 1 220 ? -17.938 -12.438 10.008 1 95.94 220 GLY B CA 1
ATOM 4255 C C . GLY B 1 220 ? -18.703 -13.734 10.188 1 95.94 220 GLY B C 1
ATOM 4256 O O . GLY B 1 220 ? -19.562 -14.078 9.375 1 95.94 220 GLY B O 1
ATOM 4257 N N . THR B 1 221 ? -18.172 -14.562 11.062 1 96.25 221 THR B N 1
ATOM 4258 C CA . THR B 1 221 ? -18.797 -15.812 11.469 1 96.25 221 THR B CA 1
ATOM 4259 C C . THR B 1 221 ? -19.156 -15.781 12.953 1 96.25 221 THR B C 1
ATOM 4261 O O . THR B 1 221 ? -19.125 -14.727 13.578 1 96.25 221 THR B O 1
ATOM 4264 N N . ALA B 1 222 ? -19.578 -16.906 13.461 1 94.69 222 ALA B N 1
ATOM 4265 C CA . ALA B 1 222 ? -19.922 -16.984 14.875 1 94.69 222 ALA B CA 1
ATOM 4266 C C . ALA B 1 222 ? -18.688 -16.719 15.742 1 94.69 222 ALA B C 1
ATOM 4268 O O . ALA B 1 222 ? -18.812 -16.188 16.859 1 94.69 222 ALA B O 1
ATOM 4269 N N . ARG B 1 223 ? -17.516 -16.969 15.219 1 96.12 223 ARG B N 1
ATOM 4270 C CA . ARG B 1 223 ? -16.312 -16.875 16.031 1 96.12 223 ARG B CA 1
ATOM 4271 C C . ARG B 1 223 ? -15.422 -15.727 15.547 1 96.12 223 ARG B C 1
ATOM 4273 O O . ARG B 1 223 ? -14.43 -15.391 16.188 1 96.12 223 ARG B O 1
ATOM 4280 N N . LEU B 1 224 ? -15.766 -15.18 14.43 1 97.06 224 LEU B N 1
ATOM 4281 C CA . LEU B 1 224 ? -15.008 -14.07 13.867 1 97.06 224 LEU B CA 1
ATOM 4282 C C . LEU B 1 224 ? -15.891 -12.836 13.711 1 97.06 224 LEU B C 1
ATOM 4284 O O . LEU B 1 224 ? -16.828 -12.836 12.914 1 97.06 224 LEU B O 1
ATOM 4288 N N . ALA B 1 225 ? -15.594 -11.852 14.445 1 97.31 225 ALA B N 1
ATOM 4289 C CA . ALA B 1 225 ? -16.391 -10.625 14.391 1 97.31 225 ALA B CA 1
ATOM 4290 C C . ALA B 1 225 ? -15.555 -9.453 13.891 1 97.31 225 ALA B C 1
ATOM 4292 O O . ALA B 1 225 ? -14.406 -9.281 14.305 1 97.31 225 ALA B O 1
ATOM 4293 N N . PRO B 1 226 ? -16.125 -8.68 13.047 1 98.06 226 PRO B N 1
ATOM 4294 C CA . PRO B 1 226 ? -15.352 -7.531 12.555 1 98.06 226 PRO B CA 1
ATOM 4295 C C . PRO B 1 226 ? -15.18 -6.445 13.609 1 98.06 226 PRO B C 1
ATOM 4297 O O . PRO B 1 226 ? -16.078 -6.223 14.43 1 98.06 226 PRO B O 1
ATOM 4300 N N . LEU B 1 227 ? -14.07 -5.855 13.617 1 97.81 227 LEU B N 1
ATOM 4301 C CA . LEU B 1 227 ? -13.828 -4.602 14.328 1 97.81 227 LEU B CA 1
ATOM 4302 C C . LEU B 1 227 ? -14.109 -3.406 13.422 1 97.81 227 LEU B C 1
ATOM 4304 O O . LEU B 1 227 ? -13.203 -2.902 12.75 1 97.81 227 LEU B O 1
ATOM 4308 N N . ALA B 1 228 ? -15.305 -2.912 13.469 1 96.19 228 ALA B N 1
ATOM 4309 C CA . ALA B 1 228 ? -15.82 -2.094 12.375 1 96.19 228 ALA B CA 1
ATOM 4310 C C . ALA B 1 228 ? -15.82 -0.615 12.75 1 96.19 228 ALA B C 1
ATOM 4312 O O . ALA B 1 228 ? -16.281 0.229 11.977 1 96.19 228 ALA B O 1
ATOM 4313 N N . THR B 1 229 ? -15.359 -0.278 13.93 1 96.88 229 THR B N 1
ATOM 4314 C CA . THR B 1 229 ? -15.305 1.119 14.352 1 96.88 229 THR B CA 1
ATOM 4315 C C . THR B 1 229 ? -13.93 1.451 14.93 1 96.88 229 THR B C 1
ATOM 4317 O O . THR B 1 229 ? -13.211 0.559 15.383 1 96.88 229 THR B O 1
ATOM 4320 N N . LYS B 1 230 ? -13.641 2.738 14.938 1 96.19 230 LYS B N 1
ATOM 4321 C CA . LYS B 1 230 ? -12.406 3.184 15.586 1 96.19 230 LYS B CA 1
ATOM 4322 C C . LYS B 1 230 ? -12.391 2.781 17.062 1 96.19 230 LYS B C 1
ATOM 4324 O O . LYS B 1 230 ? -11.359 2.334 17.578 1 96.19 230 LYS B O 1
ATOM 4329 N N . ALA B 1 231 ? -13.523 2.977 17.703 1 96.31 231 ALA B N 1
ATOM 4330 C CA . ALA B 1 231 ? -13.633 2.631 19.109 1 96.31 231 ALA B CA 1
ATOM 4331 C C . ALA B 1 231 ? -13.328 1.151 19.344 1 96.31 231 ALA B C 1
ATOM 4333 O O . ALA B 1 231 ? -12.586 0.797 20.266 1 96.31 231 ALA B O 1
ATOM 4334 N N . ALA B 1 232 ? -13.891 0.333 18.516 1 97.06 232 ALA B N 1
ATOM 4335 C CA . ALA B 1 232 ? -13.664 -1.106 18.625 1 97.06 232 ALA B CA 1
ATOM 4336 C C . ALA B 1 232 ? -12.195 -1.45 18.422 1 97.06 232 ALA B C 1
ATOM 4338 O O . ALA B 1 232 ? -11.641 -2.303 19.125 1 97.06 232 ALA B O 1
ATOM 4339 N N . LEU B 1 233 ? -11.594 -0.822 17.516 1 97 233 LEU B N 1
ATOM 4340 C CA . LEU B 1 233 ? -10.18 -1.056 17.234 1 97 233 LEU B CA 1
ATOM 4341 C C . LEU B 1 233 ? -9.32 -0.626 18.406 1 97 233 LEU B C 1
ATOM 4343 O O . LEU B 1 233 ? -8.375 -1.329 18.781 1 97 233 LEU B O 1
ATOM 4347 N N . ARG B 1 234 ? -9.609 0.48 19.031 1 95.38 234 ARG B N 1
ATOM 4348 C CA . ARG B 1 234 ? -8.859 0.966 20.188 1 95.38 234 ARG B CA 1
ATOM 4349 C C . ARG B 1 234 ? -9 0.017 21.375 1 95.38 234 ARG B C 1
ATOM 4351 O O . ARG B 1 234 ? -8.023 -0.283 22.062 1 95.38 234 ARG B O 1
ATOM 4358 N N . GLU B 1 235 ? -10.234 -0.364 21.562 1 97.06 235 GLU B N 1
ATOM 4359 C CA . GLU B 1 235 ? -10.477 -1.288 22.672 1 97.06 235 GLU B CA 1
ATOM 4360 C C . GLU B 1 235 ? -9.727 -2.6 22.469 1 97.06 235 GLU B C 1
ATOM 4362 O O . GLU B 1 235 ? -9.125 -3.125 23.406 1 97.06 235 GLU B O 1
ATOM 4367 N N . ALA B 1 236 ? -9.773 -3.092 21.281 1 97.19 236 ALA B N 1
ATOM 4368 C CA . ALA B 1 236 ? -9.031 -4.312 20.969 1 97.19 236 ALA B CA 1
ATOM 4369 C C . ALA B 1 236 ? -7.531 -4.102 21.141 1 97.19 236 ALA B C 1
ATOM 4371 O O . ALA B 1 236 ? -6.828 -4.977 21.656 1 97.19 236 ALA B O 1
ATOM 4372 N N . ALA B 1 237 ? -7.023 -2.98 20.656 1 96.94 237 ALA B N 1
ATOM 4373 C CA . ALA B 1 237 ? -5.605 -2.674 20.812 1 96.94 237 ALA B CA 1
ATOM 4374 C C . ALA B 1 237 ? -5.18 -2.766 22.281 1 96.94 237 ALA B C 1
ATOM 4376 O O . ALA B 1 237 ? -4.117 -3.301 22.594 1 96.94 237 ALA B O 1
ATOM 4377 N N . ARG B 1 238 ? -6.012 -2.219 23.109 1 96.25 238 ARG B N 1
ATOM 4378 C CA . ARG B 1 238 ? -5.738 -2.266 24.531 1 96.25 238 ARG B CA 1
ATOM 4379 C C . ARG B 1 238 ? -5.793 -3.697 25.062 1 96.25 238 ARG B C 1
ATOM 4381 O O . ARG B 1 238 ? -4.898 -4.133 25.781 1 96.25 238 ARG B O 1
ATOM 4388 N N . ARG B 1 239 ? -6.836 -4.406 24.703 1 95.75 239 ARG B N 1
ATOM 4389 C CA . ARG B 1 239 ? -7.047 -5.773 25.172 1 95.75 239 ARG B CA 1
ATOM 4390 C C . ARG B 1 239 ? -5.895 -6.68 24.734 1 95.75 239 ARG B C 1
ATOM 4392 O O . ARG B 1 239 ? -5.441 -7.523 25.516 1 95.75 239 ARG B O 1
ATOM 4399 N N . TYR B 1 240 ? -5.398 -6.438 23.562 1 97.06 240 TYR B N 1
ATOM 4400 C CA . TYR B 1 240 ? -4.402 -7.34 23 1 97.06 240 TYR B CA 1
ATOM 4401 C C . TYR B 1 240 ? -3 -6.754 23.125 1 97.06 240 TYR B C 1
ATOM 4403 O O . TYR B 1 240 ? -2.016 -7.391 22.75 1 97.06 240 TYR B O 1
ATOM 4411 N N . ARG B 1 241 ? -2.932 -5.504 23.594 1 96.31 241 ARG B N 1
ATOM 4412 C CA . ARG B 1 241 ? -1.65 -4.832 23.781 1 96.31 241 ARG B CA 1
ATOM 4413 C C . ARG B 1 241 ? -0.836 -4.836 22.484 1 96.31 241 ARG B C 1
ATOM 4415 O O . ARG B 1 241 ? 0.324 -5.254 22.484 1 96.31 241 ARG B O 1
ATOM 4422 N N . ASN B 1 242 ? -1.433 -4.363 21.469 1 93.88 242 ASN B N 1
ATOM 4423 C CA . ASN B 1 242 ? -0.78 -4.352 20.172 1 93.88 242 ASN B CA 1
ATOM 4424 C C . ASN B 1 242 ? -0.979 -3.016 19.453 1 93.88 242 ASN B C 1
ATOM 4426 O O . ASN B 1 242 ? -1.495 -2.062 20.047 1 93.88 242 ASN B O 1
ATOM 4430 N N . CYS B 1 243 ? -0.49 -2.848 18.203 1 90.31 243 CYS B N 1
ATOM 4431 C CA . CYS B 1 243 ? -0.403 -1.579 17.484 1 90.31 243 CYS B CA 1
ATOM 4432 C C . CYS B 1 243 ? -1.628 -1.364 16.609 1 90.31 243 CYS B C 1
ATOM 4434 O O . CYS B 1 243 ? -1.57 -0.618 15.625 1 90.31 243 CYS B O 1
ATOM 4436 N N . LEU B 1 244 ? -2.74 -1.954 16.922 1 92.69 244 LEU B N 1
ATOM 4437 C CA . LEU B 1 244 ? -3.945 -1.872 16.109 1 92.69 244 LEU B CA 1
ATOM 4438 C C . LEU B 1 244 ? -4.402 -0.425 15.961 1 92.69 244 LEU B C 1
ATOM 4440 O O . LEU B 1 244 ? -4.918 -0.038 14.906 1 92.69 244 LEU B O 1
ATOM 4444 N N . ALA B 1 245 ? -4.164 0.303 16.953 1 87.56 245 ALA B N 1
ATOM 4445 C CA . ALA B 1 245 ? -4.594 1.699 16.922 1 87.56 245 ALA B CA 1
ATOM 4446 C C . ALA B 1 245 ? -3.859 2.469 15.828 1 87.56 245 ALA B C 1
ATOM 4448 O O . ALA B 1 245 ? -4.402 3.424 15.258 1 87.56 245 ALA B O 1
AT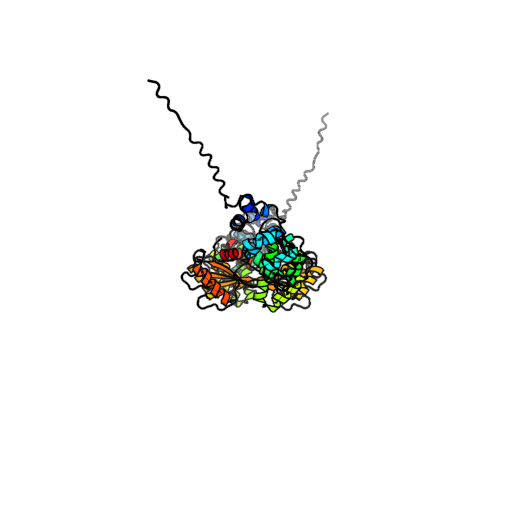OM 4449 N N . ASP B 1 246 ? -2.699 1.992 15.516 1 87.69 246 ASP B N 1
ATOM 4450 C CA . ASP B 1 246 ? -1.882 2.662 14.508 1 87.69 246 ASP B CA 1
ATOM 4451 C C . ASP B 1 246 ? -2.271 2.219 13.102 1 87.69 246 ASP B C 1
ATOM 4453 O O . ASP B 1 246 ? -1.785 2.771 12.109 1 87.69 246 ASP B O 1
ATOM 4457 N N . ARG B 1 247 ? -3.229 1.337 13.023 1 92.69 247 ARG B N 1
ATOM 4458 C CA . ARG B 1 247 ? -3.609 0.788 11.727 1 92.69 247 ARG B CA 1
ATOM 4459 C C . ARG B 1 247 ? -4.941 1.366 11.258 1 92.69 247 ARG B C 1
ATOM 4461 O O . ARG B 1 247 ? -5.492 0.925 10.25 1 92.69 247 ARG B O 1
ATOM 4468 N N . MET B 1 248 ? -5.367 2.301 11.906 1 92.69 248 MET B N 1
ATOM 4469 C CA . MET B 1 248 ? -6.672 2.891 11.609 1 92.69 248 MET B CA 1
ATOM 4470 C C . MET B 1 248 ? -6.703 3.457 10.195 1 92.69 248 MET B C 1
ATOM 4472 O O . MET B 1 248 ? -7.691 3.291 9.477 1 92.69 248 MET B O 1
ATOM 4476 N N . PRO B 1 249 ? -5.637 4.07 9.766 1 92.75 249 PRO B N 1
ATOM 4477 C CA . PRO B 1 249 ? -5.664 4.578 8.398 1 92.75 249 PRO B CA 1
ATOM 4478 C C . PRO B 1 249 ? -5.84 3.467 7.359 1 92.75 249 PRO B C 1
ATOM 4480 O O . PRO B 1 249 ? -6.508 3.664 6.344 1 92.75 249 PRO B O 1
ATOM 4483 N N . HIS B 1 250 ? -5.32 2.322 7.633 1 93.12 250 HIS B N 1
ATOM 4484 C CA . HIS B 1 250 ? -5.477 1.192 6.723 1 93.12 250 HIS B CA 1
ATOM 4485 C C . HIS B 1 250 ? -6.93 0.734 6.656 1 93.12 250 HIS B C 1
ATOM 4487 O O . HIS B 1 250 ? -7.441 0.441 5.574 1 93.12 250 HIS B O 1
ATOM 4493 N N . ALA B 1 251 ? -7.555 0.714 7.762 1 95.19 251 ALA B N 1
ATOM 4494 C CA . ALA B 1 251 ? -8.961 0.336 7.816 1 95.19 251 ALA B CA 1
ATOM 4495 C C . ALA B 1 251 ? -9.836 1.383 7.133 1 95.19 251 ALA B C 1
ATOM 4497 O O . ALA B 1 251 ? -10.766 1.04 6.391 1 95.19 251 ALA B O 1
ATOM 4498 N N . ALA B 1 252 ? -9.469 2.586 7.363 1 94.5 252 ALA B N 1
ATOM 4499 C CA . ALA B 1 252 ? -10.266 3.693 6.84 1 94.5 252 ALA B CA 1
ATOM 4500 C C . ALA B 1 252 ? -10.156 3.781 5.32 1 94.5 252 ALA B C 1
ATOM 4502 O O . ALA B 1 252 ? -11.094 4.219 4.648 1 94.5 252 ALA B O 1
ATOM 4503 N N . SER B 1 253 ? -9.016 3.365 4.805 1 91.12 253 SER B N 1
ATOM 4504 C CA . SER B 1 253 ? -8.805 3.432 3.359 1 91.12 253 SER B CA 1
ATOM 4505 C C . SER B 1 253 ? -9.477 2.26 2.65 1 91.12 253 SER B C 1
ATOM 4507 O O . SER B 1 253 ? -9.625 2.268 1.426 1 91.12 253 SER B O 1
ATOM 4509 N N . GLY B 1 254 ? -9.797 1.266 3.428 1 91.56 254 GLY B N 1
ATOM 4510 C CA . GLY B 1 254 ? -10.375 0.069 2.84 1 91.56 254 GLY B CA 1
ATOM 4511 C C . GLY B 1 254 ? -9.336 -0.944 2.402 1 91.56 254 GLY B C 1
ATOM 4512 O O . GLY B 1 254 ? -9.68 -1.995 1.854 1 91.56 254 GLY B O 1
ATOM 4513 N N . TRP B 1 255 ? -8.188 -0.675 2.693 1 91.81 255 TRP B N 1
ATOM 4514 C CA . TRP B 1 255 ? -7.117 -1.6 2.338 1 91.81 255 TRP B CA 1
ATOM 4515 C C . TRP B 1 255 ? -7.156 -2.846 3.217 1 91.81 255 TRP B C 1
ATOM 4517 O O . TRP B 1 255 ? -6.93 -3.959 2.736 1 91.81 255 TRP B O 1
ATOM 4527 N N . SER B 1 256 ? -7.461 -2.557 4.48 1 95.69 256 SER B N 1
ATOM 4528 C CA . SER B 1 256 ? -7.504 -3.658 5.438 1 95.69 256 SER B CA 1
ATOM 4529 C C . SER B 1 256 ? -8.805 -3.65 6.23 1 95.69 256 SER B C 1
ATOM 4531 O O . SER B 1 256 ? -9.461 -2.611 6.352 1 95.69 256 SER B O 1
ATOM 4533 N N . ALA B 1 257 ? -9.156 -4.746 6.633 1 97.56 257 ALA B N 1
ATOM 4534 C CA . ALA B 1 257 ? -10.211 -4.953 7.629 1 97.56 257 ALA B CA 1
ATOM 4535 C C . ALA B 1 257 ? -9.719 -5.836 8.773 1 97.56 257 ALA B C 1
ATOM 4537 O O . ALA B 1 257 ? -8.828 -6.668 8.578 1 97.56 257 ALA B O 1
ATOM 4538 N N . PHE B 1 258 ? -10.305 -5.641 9.883 1 98.31 258 PHE B N 1
ATOM 4539 C CA . PHE B 1 258 ? -9.836 -6.344 11.07 1 98.31 258 PHE B CA 1
ATOM 4540 C C . PHE B 1 258 ? -10.969 -7.141 11.711 1 98.31 258 PHE B C 1
ATOM 4542 O O . PHE B 1 258 ? -12.109 -6.68 11.758 1 98.31 258 PHE B O 1
ATOM 4549 N N . TYR B 1 259 ? -10.633 -8.297 12.125 1 98.38 259 TYR B N 1
ATOM 4550 C CA . TYR B 1 259 ? -11.562 -9.188 12.805 1 98.38 259 TYR B CA 1
ATOM 4551 C C . TYR B 1 259 ? -10.984 -9.672 14.125 1 98.38 259 TYR B C 1
ATOM 4553 O O . TYR B 1 259 ? -9.766 -9.703 14.305 1 98.38 259 TYR B O 1
ATOM 4561 N N . GLU B 1 260 ? -11.859 -10.008 14.977 1 98.31 260 GLU B N 1
ATOM 4562 C CA . GLU B 1 260 ? -11.484 -10.641 16.234 1 98.31 260 GLU B CA 1
ATOM 4563 C C . GLU B 1 260 ? -12.047 -12.055 16.344 1 98.31 260 GLU B C 1
ATOM 4565 O O . GLU B 1 260 ? -13.242 -12.266 16.141 1 98.31 260 GLU B O 1
ATOM 4570 N N . TRP B 1 261 ? -11.172 -12.977 16.562 1 97.94 261 TRP B N 1
ATOM 4571 C CA . TRP B 1 261 ? -11.523 -14.367 16.844 1 97.94 261 TRP B CA 1
ATOM 4572 C C . TRP B 1 261 ? -11.859 -14.555 18.328 1 97.94 261 TRP B C 1
ATOM 4574 O O . TRP B 1 261 ? -11.039 -14.273 19.203 1 97.94 261 TRP B O 1
ATOM 4584 N N . ALA B 1 262 ? -13.094 -15.047 18.578 1 91.69 262 ALA B N 1
ATOM 4585 C CA . ALA B 1 262 ? -13.594 -15.195 19.938 1 91.69 262 ALA B CA 1
ATOM 4586 C C . ALA B 1 262 ? -13.242 -16.562 20.516 1 91.69 262 ALA B C 1
ATOM 4588 O O . ALA B 1 262 ? -14.109 -17.266 21.031 1 91.69 262 ALA B O 1
ATOM 4589 N N . GLY B 1 263 ? -12.172 -17.125 20.422 1 86.38 263 GLY B N 1
ATOM 4590 C CA . GLY B 1 263 ? -11.734 -18.375 21.047 1 86.38 263 GLY B CA 1
ATOM 4591 C C . GLY B 1 263 ? -10.727 -18.156 22.156 1 86.38 263 GLY B C 1
ATOM 4592 O O . GLY B 1 263 ? -10.234 -17.047 22.344 1 86.38 263 GLY B O 1
ATOM 4593 N N . PRO B 1 264 ? -10.766 -19.203 22.922 1 87.69 264 PRO B N 1
ATOM 4594 C CA . PRO B 1 264 ? -9.562 -19.141 23.75 1 87.69 264 PRO B CA 1
ATOM 4595 C C . PRO B 1 264 ? -8.344 -19.781 23.094 1 87.69 264 PRO B C 1
ATOM 4597 O O . PRO B 1 264 ? -8.406 -20.938 22.656 1 87.69 264 PRO B O 1
ATOM 4600 N N . PRO B 1 265 ? -7.496 -19.031 22.875 1 93.94 265 PRO B N 1
ATOM 4601 C CA . PRO B 1 265 ? -7.332 -17.594 23.172 1 93.94 265 PRO B CA 1
ATOM 4602 C C . PRO B 1 265 ? -7.914 -16.703 22.078 1 93.94 265 PRO B C 1
ATOM 4604 O O . PRO B 1 265 ? -8.164 -17.172 20.953 1 93.94 265 PRO B O 1
ATOM 4607 N N . GLY B 1 266 ? -8.078 -15.445 22.406 1 96.56 266 GLY B N 1
ATOM 4608 C CA . GLY B 1 266 ? -8.477 -14.453 21.406 1 96.56 266 GLY B CA 1
ATOM 4609 C C . GLY B 1 266 ? -7.371 -14.125 20.422 1 96.56 266 GLY B C 1
ATOM 4610 O O . GLY B 1 266 ? -6.188 -14.156 20.781 1 96.56 266 GLY B O 1
ATOM 4611 N N . VAL B 1 267 ? -7.777 -13.836 19.188 1 98.12 267 VAL B N 1
ATOM 4612 C CA . VAL B 1 267 ? -6.84 -13.523 18.109 1 98.12 267 VAL B CA 1
ATOM 4613 C C . VAL B 1 267 ? -7.355 -12.336 17.312 1 98.12 267 VAL B C 1
ATOM 4615 O O . VAL B 1 267 ? -8.547 -12.25 17.016 1 98.12 267 VAL B O 1
ATOM 4618 N N . VAL B 1 268 ? -6.5 -11.445 16.984 1 98.25 268 VAL B N 1
ATOM 4619 C CA . VAL B 1 268 ? -6.848 -10.367 16.047 1 98.25 268 VAL B CA 1
ATOM 4620 C C . VAL B 1 268 ? -6.297 -10.688 14.664 1 98.25 268 VAL B C 1
ATOM 4622 O O . VAL B 1 268 ? -5.145 -11.102 14.531 1 98.25 268 VAL B O 1
ATOM 4625 N N . LEU B 1 269 ? -7.152 -10.5 13.734 1 98.31 269 LEU B N 1
ATOM 4626 C CA . LEU B 1 269 ? -6.781 -10.773 12.352 1 98.31 269 LEU B CA 1
ATOM 4627 C C . LEU B 1 269 ? -6.832 -9.5 11.516 1 98.31 269 LEU B C 1
ATOM 4629 O O . LEU B 1 269 ? -7.754 -8.695 11.656 1 98.31 269 LEU B O 1
ATOM 4633 N N . GLU B 1 270 ? -5.875 -9.352 10.656 1 98.19 270 GLU B N 1
ATOM 4634 C CA . GLU B 1 270 ? -5.922 -8.367 9.578 1 98.19 270 GLU B CA 1
ATOM 4635 C C . GLU B 1 270 ? -6.082 -9.047 8.219 1 98.19 270 GLU B C 1
ATOM 4637 O O . GLU B 1 270 ? -5.289 -9.922 7.859 1 98.19 270 GLU B O 1
ATOM 4642 N N . VAL B 1 271 ? -7.098 -8.734 7.52 1 97.81 271 VAL B N 1
ATOM 4643 C CA . VAL B 1 271 ? -7.234 -9.156 6.129 1 97.81 271 VAL B CA 1
ATOM 4644 C C . VAL B 1 271 ? -7.059 -7.953 5.207 1 97.81 271 VAL B C 1
ATOM 4646 O O . VAL B 1 271 ? -7.52 -6.852 5.512 1 97.81 271 VAL B O 1
ATOM 4649 N N . ALA B 1 272 ? -6.398 -8.18 4.117 1 96.19 272 ALA B N 1
ATOM 4650 C CA . ALA B 1 272 ? -6.07 -7.086 3.209 1 96.19 272 ALA B CA 1
ATOM 4651 C C . ALA B 1 272 ? -6.527 -7.395 1.786 1 96.19 272 ALA B C 1
ATOM 4653 O O . ALA B 1 272 ? -6.668 -8.562 1.413 1 96.19 272 ALA B O 1
ATOM 4654 N N . ARG B 1 273 ? -6.695 -6.332 1.052 1 93.69 273 ARG B N 1
ATOM 4655 C CA . ARG B 1 273 ? -7.047 -6.469 -0.357 1 93.69 273 ARG B CA 1
ATOM 4656 C C . ARG B 1 273 ? -5.906 -7.098 -1.15 1 93.69 273 ARG B C 1
ATOM 4658 O O . ARG B 1 273 ? -4.738 -6.777 -0.925 1 93.69 273 ARG B O 1
ATOM 4665 N N . ASP B 1 274 ? -6.281 -7.996 -1.991 1 94.62 274 ASP B N 1
ATOM 4666 C CA . ASP B 1 274 ? -5.383 -8.656 -2.932 1 94.62 274 ASP B CA 1
ATOM 4667 C C . ASP B 1 274 ? -5.957 -8.648 -4.344 1 94.62 274 ASP B C 1
ATOM 4669 O O . ASP B 1 274 ? -7.129 -8.977 -4.547 1 94.62 274 ASP B O 1
ATOM 4673 N N . HIS B 1 275 ? -5.148 -8.305 -5.297 1 93.38 275 HIS B N 1
ATOM 4674 C CA . HIS B 1 275 ? -5.699 -8.117 -6.637 1 93.38 275 HIS B CA 1
ATOM 4675 C C . HIS B 1 275 ? -6.113 -9.445 -7.254 1 93.38 275 HIS B C 1
ATOM 4677 O O . HIS B 1 275 ? -6.977 -9.484 -8.133 1 93.38 275 HIS B O 1
ATOM 4683 N N . VAL B 1 276 ? -5.535 -10.508 -6.816 1 94.56 276 VAL B N 1
ATOM 4684 C CA . VAL B 1 276 ? -5.863 -11.812 -7.379 1 94.56 276 VAL B CA 1
ATOM 4685 C C . VAL B 1 276 ? -6.996 -12.453 -6.582 1 94.56 276 VAL B C 1
ATOM 4687 O O . VAL B 1 276 ? -7.969 -12.953 -7.156 1 94.56 276 VAL B O 1
ATOM 4690 N N . PHE B 1 277 ? -6.949 -12.312 -5.305 1 94.12 277 PHE B N 1
ATOM 4691 C CA . PHE B 1 277 ? -7.805 -13.141 -4.461 1 94.12 277 PHE B CA 1
ATOM 4692 C C . PHE B 1 277 ? -8.914 -12.312 -3.838 1 94.12 277 PHE B C 1
ATOM 4694 O O . PHE B 1 277 ? -9.781 -12.844 -3.143 1 94.12 277 PHE B O 1
ATOM 4701 N N . GLY B 1 278 ? -8.883 -11.031 -4.035 1 92.62 278 GLY B N 1
ATOM 4702 C CA . GLY B 1 278 ? -9.82 -10.141 -3.373 1 92.62 278 GLY B CA 1
ATOM 4703 C C . GLY B 1 278 ? -9.398 -9.758 -1.969 1 92.62 278 GLY B C 1
ATOM 4704 O O . GLY B 1 278 ? -8.812 -8.688 -1.758 1 92.62 278 GLY B O 1
ATOM 4705 N N . TRP B 1 279 ? -9.641 -10.688 -1.056 1 95.12 279 TRP B N 1
ATOM 4706 C CA . TRP B 1 279 ? -9.188 -10.484 0.317 1 95.12 279 TRP B CA 1
ATOM 4707 C C . TRP B 1 279 ? -8.281 -11.633 0.763 1 95.12 279 TRP B C 1
ATOM 4709 O O . TRP B 1 279 ? -8.547 -12.797 0.449 1 95.12 279 TRP B O 1
ATOM 4719 N N . ARG B 1 280 ? -7.23 -11.297 1.473 1 96.5 280 ARG B N 1
ATOM 4720 C CA . ARG B 1 280 ? -6.246 -12.266 1.949 1 96.5 280 ARG B CA 1
ATOM 4721 C C . ARG B 1 280 ? -5.887 -12 3.408 1 96.5 280 ARG B C 1
ATOM 4723 O O . ARG B 1 280 ? -5.801 -10.852 3.836 1 96.5 280 ARG B O 1
ATOM 4730 N N . LEU B 1 281 ? -5.574 -13.078 4.082 1 98 281 LEU B N 1
ATOM 4731 C CA . LEU B 1 281 ? -5.066 -12.914 5.441 1 98 281 LEU B CA 1
ATOM 4732 C C . LEU B 1 281 ? -3.664 -12.32 5.434 1 98 281 LEU B C 1
ATOM 4734 O O . LEU B 1 281 ? -2.752 -12.875 4.816 1 98 281 LEU B O 1
ATOM 4738 N N . GLU B 1 282 ? -3.529 -11.25 6.066 1 96.94 282 GLU B N 1
ATOM 4739 C CA . GLU B 1 282 ? -2.215 -10.633 6.199 1 96.94 282 GLU B CA 1
ATOM 4740 C C . GLU B 1 282 ? -1.521 -11.086 7.48 1 96.94 282 GLU B C 1
ATOM 4742 O O . GLU B 1 282 ? -0.359 -11.5 7.453 1 96.94 282 GLU B O 1
ATOM 4747 N N . GLU B 1 283 ? -2.283 -11.016 8.539 1 97.06 283 GLU B N 1
ATOM 4748 C CA . GLU B 1 283 ? -1.686 -11.375 9.82 1 97.06 283 GLU B CA 1
ATOM 4749 C C . GLU B 1 283 ? -2.754 -11.781 10.836 1 97.06 283 GLU B C 1
ATOM 4751 O O . GLU B 1 283 ? -3.877 -11.281 10.797 1 97.06 283 GLU B O 1
ATOM 4756 N N . ALA B 1 284 ? -2.363 -12.703 11.703 1 98 284 ALA B N 1
ATOM 4757 C CA . ALA B 1 284 ? -3.117 -13.094 12.891 1 98 284 ALA B CA 1
ATOM 4758 C C . ALA B 1 284 ? -2.201 -13.242 14.102 1 98 284 ALA B C 1
ATOM 4760 O O . ALA B 1 284 ? -1.171 -13.914 14.031 1 98 284 ALA B O 1
ATOM 4761 N N . ARG B 1 285 ? -2.609 -12.562 15.156 1 97.62 285 ARG B N 1
ATOM 4762 C CA . ARG B 1 285 ? -1.74 -12.562 16.328 1 97.62 285 ARG B CA 1
ATOM 4763 C C . ARG B 1 285 ? -2.555 -12.672 17.609 1 97.62 285 ARG B C 1
ATOM 4765 O O . ARG B 1 285 ? -3.658 -12.133 17.703 1 97.62 285 ARG B O 1
ATOM 4772 N N . LEU B 1 286 ? -1.908 -13.328 18.562 1 97.19 286 LEU B N 1
ATOM 4773 C CA . LEU B 1 286 ? -2.393 -13.281 19.938 1 97.19 286 LEU B CA 1
ATOM 4774 C C . LEU B 1 286 ? -1.989 -11.969 20.609 1 97.19 286 LEU B C 1
ATOM 4776 O O . LEU B 1 286 ? -1.394 -11.102 19.984 1 97.19 286 LEU B O 1
ATOM 4780 N N . ALA B 1 287 ? -2.436 -11.867 21.859 1 96.19 287 ALA B N 1
ATOM 4781 C CA . ALA B 1 287 ? -1.979 -10.727 22.656 1 96.19 287 ALA B CA 1
ATOM 4782 C C . ALA B 1 287 ? -0.459 -10.594 22.609 1 96.19 287 ALA B C 1
ATOM 4784 O O . ALA B 1 287 ? 0.252 -11.602 22.516 1 96.19 287 ALA B O 1
ATOM 4785 N N . ASP B 1 288 ? 0.061 -9.32 22.594 1 96.56 288 ASP B N 1
ATOM 4786 C CA . ASP B 1 288 ? 1.483 -8.992 22.562 1 96.56 288 ASP B CA 1
ATOM 4787 C C . ASP B 1 288 ? 2.125 -9.461 21.266 1 96.56 288 ASP B C 1
ATOM 4789 O O . ASP B 1 288 ? 3.318 -9.773 21.234 1 96.56 288 ASP B O 1
ATOM 4793 N N . ASN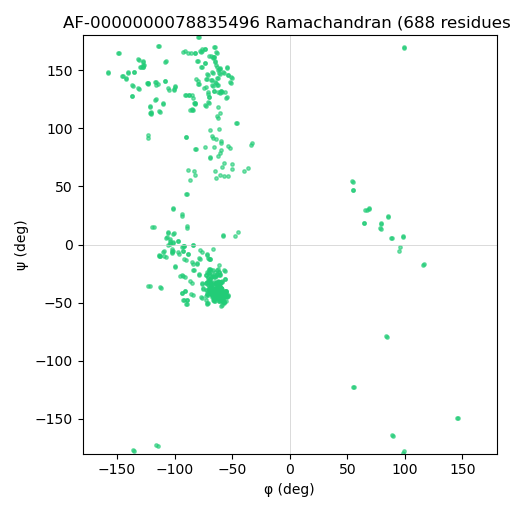 B 1 289 ? 1.332 -9.711 20.297 1 95.62 289 ASN B N 1
ATOM 4794 C CA . ASN B 1 289 ? 1.747 -10.07 18.938 1 95.62 289 ASN B CA 1
ATOM 4795 C C . ASN B 1 289 ? 2.385 -11.453 18.906 1 95.62 289 ASN B C 1
ATOM 4797 O O . ASN B 1 289 ? 3.303 -11.695 18.109 1 95.62 289 ASN B O 1
ATOM 4801 N N . ARG B 1 290 ? 1.958 -12.297 19.75 1 96.38 290 ARG B N 1
ATOM 4802 C CA . ARG B 1 290 ? 2.492 -13.656 19.781 1 96.38 290 ARG B CA 1
ATOM 4803 C C . ARG B 1 290 ? 1.892 -14.508 18.672 1 96.38 290 ARG B C 1
ATOM 4805 O O . ARG B 1 290 ? 0.825 -14.188 18.141 1 96.38 290 ARG B O 1
ATOM 4812 N N . ALA B 1 291 ? 2.52 -15.617 18.469 1 96.94 291 ALA B N 1
ATOM 4813 C CA . ALA B 1 291 ? 2.092 -16.531 17.406 1 96.94 291 ALA B CA 1
ATOM 4814 C C . ALA B 1 291 ? 0.844 -17.312 17.828 1 96.94 291 ALA B C 1
ATOM 4816 O O . ALA B 1 291 ? 0.636 -17.562 19.016 1 96.94 291 ALA B O 1
ATOM 4817 N N . VAL B 1 292 ? 0.089 -17.688 16.844 1 97.19 292 VAL B N 1
ATOM 4818 C CA . VAL B 1 292 ? -1.123 -18.469 17.062 1 97.19 292 VAL B CA 1
ATOM 4819 C C . VAL B 1 292 ? -0.791 -19.969 17.016 1 97.19 292 VAL B C 1
ATOM 4821 O O . VAL B 1 292 ? -0.183 -20.438 16.047 1 97.19 292 VAL B O 1
ATOM 4824 N N . PRO B 1 293 ? -1.186 -20.719 17.984 1 94.94 293 PRO B N 1
ATOM 4825 C CA . PRO B 1 293 ? -0.906 -22.156 17.969 1 94.94 293 PRO B CA 1
ATOM 4826 C C . PRO B 1 293 ? -1.641 -22.891 16.859 1 94.94 293 PRO B C 1
ATOM 4828 O O . PRO B 1 293 ? -2.725 -22.469 16.438 1 94.94 293 PRO B O 1
ATOM 4831 N N . ASP B 1 294 ? -1.188 -24.078 16.5 1 92.81 294 ASP B N 1
ATOM 4832 C CA . ASP B 1 294 ? -1.616 -24.812 15.328 1 92.81 294 ASP B CA 1
ATOM 4833 C C . ASP B 1 294 ? -3.1 -25.172 15.406 1 92.81 294 ASP B C 1
ATOM 4835 O O . ASP B 1 294 ? -3.844 -24.984 14.445 1 92.81 294 ASP B O 1
ATOM 4839 N N . PRO B 1 295 ? -3.541 -25.641 16.469 1 92.56 295 PRO B N 1
ATOM 4840 C CA . PRO B 1 295 ? -4.957 -26.016 16.5 1 92.56 295 PRO B CA 1
ATOM 4841 C C . PRO B 1 295 ? -5.887 -24.828 16.266 1 92.56 295 PRO B C 1
ATOM 4843 O O . PRO B 1 295 ? -6.91 -24.969 15.594 1 92.56 295 PRO B O 1
ATOM 4846 N N . VAL B 1 296 ? -5.574 -23.719 16.812 1 95.06 296 VAL B N 1
ATOM 4847 C CA . VAL B 1 296 ? -6.379 -22.516 16.641 1 95.06 296 VAL B CA 1
ATOM 4848 C C . VAL B 1 296 ? -6.27 -22 15.211 1 95.06 296 VAL B C 1
ATOM 4850 O O . VAL B 1 296 ? -7.258 -21.562 14.625 1 95.06 296 VAL B O 1
ATOM 4853 N N . ARG B 1 297 ? -5.133 -22.188 14.664 1 95.5 297 ARG B N 1
ATOM 4854 C CA . ARG B 1 297 ? -4.887 -21.781 13.281 1 95.5 297 ARG B CA 1
ATOM 4855 C C . ARG B 1 297 ? -5.84 -22.484 12.328 1 95.5 297 ARG B C 1
ATOM 4857 O O . ARG B 1 297 ? -6.457 -21.859 11.469 1 95.5 297 ARG B O 1
ATOM 4864 N N . ASP B 1 298 ? -5.91 -23.734 12.523 1 94.94 298 ASP B N 1
ATOM 4865 C CA . ASP B 1 298 ? -6.754 -24.531 11.641 1 94.94 298 ASP B CA 1
ATOM 4866 C C . ASP B 1 298 ? -8.211 -24.094 11.727 1 94.94 298 ASP B C 1
ATOM 4868 O O . ASP B 1 298 ? -8.906 -24.031 10.703 1 94.94 298 ASP B O 1
ATOM 4872 N N . GLU B 1 299 ? -8.641 -23.797 12.891 1 95.88 299 GLU B N 1
ATOM 4873 C CA . GLU B 1 299 ? -10.016 -23.344 13.078 1 95.88 299 GLU B CA 1
ATOM 4874 C C . GLU B 1 299 ? -10.242 -21.984 12.422 1 95.88 299 GLU B C 1
ATOM 4876 O O . GLU B 1 299 ? -11.258 -21.766 11.766 1 95.88 299 GLU B O 1
ATOM 4881 N N . ILE B 1 300 ? -9.312 -21.109 12.578 1 97.56 300 ILE B N 1
ATOM 4882 C CA . ILE B 1 300 ? -9.406 -19.781 11.992 1 97.56 300 ILE B CA 1
ATOM 4883 C C . ILE B 1 300 ? -9.422 -19.891 10.469 1 97.56 300 ILE B C 1
ATOM 4885 O O . ILE B 1 300 ? -10.227 -19.234 9.797 1 97.56 300 ILE B O 1
ATOM 4889 N N . MET B 1 301 ? -8.578 -20.75 9.961 1 97 301 MET B N 1
ATOM 4890 C CA . MET B 1 301 ? -8.5 -20.922 8.516 1 97 301 MET B CA 1
ATOM 4891 C C . MET B 1 301 ? -9.82 -21.453 7.961 1 97 301 MET B C 1
ATOM 4893 O O . MET B 1 301 ? -10.242 -21.062 6.871 1 97 301 MET B O 1
ATOM 4897 N N . ALA B 1 302 ? -10.43 -22.328 8.703 1 95.56 302 ALA B N 1
ATOM 4898 C CA . ALA B 1 302 ? -11.727 -22.844 8.289 1 95.56 302 ALA B CA 1
ATOM 4899 C C . ALA B 1 302 ? -12.766 -21.719 8.203 1 95.56 302 ALA B C 1
ATOM 4901 O O . ALA B 1 302 ? -13.539 -21.641 7.25 1 95.56 302 ALA B O 1
ATOM 4902 N N . ASP B 1 303 ? -12.781 -20.859 9.172 1 96.69 303 ASP B N 1
ATOM 4903 C CA . ASP B 1 303 ? -13.727 -19.75 9.172 1 96.69 303 ASP B CA 1
ATOM 4904 C C . ASP B 1 303 ? -13.414 -18.766 8.047 1 96.69 303 ASP B C 1
ATOM 4906 O O . ASP B 1 303 ? -14.328 -18.234 7.41 1 96.69 303 ASP B O 1
ATOM 4910 N N . LEU B 1 304 ? -12.141 -18.5 7.797 1 97.38 304 LEU B N 1
ATOM 4911 C CA . LEU B 1 304 ? -11.75 -17.609 6.719 1 97.38 304 LEU B CA 1
ATOM 4912 C C . LEU B 1 304 ? -12.18 -18.156 5.363 1 97.38 304 LEU B C 1
ATOM 4914 O O . LEU B 1 304 ? -12.594 -17.406 4.484 1 97.38 304 LEU B O 1
ATOM 4918 N N . ALA B 1 305 ? -12.039 -19.469 5.238 1 94.56 305 ALA B N 1
ATOM 4919 C CA . ALA B 1 305 ? -12.484 -20.125 4.008 1 94.56 305 ALA B CA 1
ATOM 4920 C C . ALA B 1 305 ? -13.984 -19.906 3.783 1 94.56 305 ALA B C 1
ATOM 4922 O O . ALA B 1 305 ? -14.414 -19.641 2.658 1 94.56 305 ALA B O 1
ATOM 4923 N N . LEU B 1 306 ? -14.727 -19.938 4.871 1 93.88 306 LEU B N 1
ATOM 4924 C CA . LEU B 1 306 ? -16.156 -19.688 4.797 1 93.88 306 LEU B CA 1
ATOM 4925 C C . LEU B 1 306 ? -16.453 -18.266 4.367 1 93.88 306 LEU B C 1
ATOM 4927 O O . LEU B 1 306 ? -17.453 -18 3.709 1 93.88 306 LEU B O 1
ATOM 4931 N N . MET B 1 307 ? -15.547 -17.406 4.672 1 95.5 307 MET B N 1
ATOM 4932 C CA . MET B 1 307 ? -15.703 -15.992 4.348 1 95.5 307 MET B CA 1
ATOM 4933 C C . MET B 1 307 ? -15.164 -15.688 2.953 1 95.5 307 MET B C 1
ATOM 4935 O O . MET B 1 307 ? -15.273 -14.555 2.471 1 95.5 307 MET B O 1
ATOM 4939 N N . GLY B 1 308 ? -14.492 -16.703 2.352 1 93.31 308 GLY B N 1
ATOM 4940 C CA . GLY B 1 308 ? -13.891 -16.484 1.046 1 93.31 308 GLY B CA 1
ATOM 4941 C C . GLY B 1 308 ? -12.57 -15.742 1.112 1 93.31 308 GLY B C 1
ATOM 4942 O O . GLY B 1 308 ? -12.148 -15.125 0.132 1 93.31 308 GLY B O 1
ATOM 4943 N N . VAL B 1 309 ? -11.961 -15.703 2.271 1 96.19 309 VAL B N 1
ATOM 4944 C CA . VAL B 1 309 ? -10.672 -15.047 2.455 1 96.19 309 VAL B CA 1
ATOM 4945 C C . VAL B 1 309 ? -9.547 -16.031 2.152 1 96.19 309 VAL B C 1
ATOM 4947 O O . VAL B 1 309 ? -9.508 -17.125 2.705 1 96.19 309 VAL B O 1
ATOM 4950 N N . HIS B 1 310 ? -8.664 -15.625 1.339 1 95.31 310 HIS B N 1
ATOM 4951 C CA . HIS B 1 310 ? -7.539 -16.484 0.958 1 95.31 310 HIS B CA 1
ATOM 4952 C C . HIS B 1 310 ? -6.465 -16.484 2.039 1 95.31 310 HIS B C 1
ATOM 4954 O O . HIS B 1 310 ? -6.141 -15.438 2.605 1 95.31 310 HIS B O 1
ATOM 4960 N N . VAL B 1 311 ? -5.949 -17.641 2.283 1 95.88 311 VAL B N 1
ATOM 4961 C CA . VAL B 1 311 ? -4.809 -17.781 3.184 1 95.88 311 VAL B CA 1
ATOM 4962 C C . VAL B 1 311 ? -3.635 -18.422 2.438 1 95.88 311 VAL B C 1
ATOM 4964 O O . VAL B 1 311 ? -3.73 -19.547 1.962 1 95.88 311 VAL B O 1
ATOM 4967 N N . GLY B 1 312 ? -2.533 -17.703 2.338 1 93.44 312 GLY B N 1
ATOM 4968 C CA . GLY B 1 312 ? -1.369 -18.188 1.611 1 93.44 312 GLY B CA 1
ATOM 4969 C C . GLY B 1 312 ? -0.602 -17.094 0.91 1 93.44 312 GLY B C 1
ATOM 4970 O O . GLY B 1 312 ? -0.569 -15.945 1.383 1 93.44 312 GLY B O 1
ATOM 4971 N N . ARG B 1 313 ? -0.006 -17.422 -0.162 1 93.06 313 ARG B N 1
ATOM 4972 C CA . ARG B 1 313 ? 0.813 -16.484 -0.926 1 93.06 313 ARG B CA 1
ATOM 4973 C C . ARG B 1 313 ? -0.044 -15.383 -1.546 1 93.06 313 ARG B C 1
ATOM 4975 O O . ARG B 1 313 ? -1.146 -15.648 -2.031 1 93.06 313 ARG B O 1
ATOM 4982 N N . SER B 1 314 ? 0.476 -14.234 -1.534 1 93.38 314 SER B N 1
ATOM 4983 C CA . SER B 1 314 ? -0.282 -13.109 -2.074 1 93.38 314 SER B CA 1
ATOM 4984 C C . SER B 1 314 ? -0.208 -13.07 -3.598 1 93.38 314 SER B C 1
ATOM 4986 O O . SER B 1 314 ? 0.719 -13.625 -4.191 1 93.38 314 SER B O 1
ATOM 4988 N N . GLY B 1 315 ? -1.157 -12.422 -4.152 1 92.5 315 GLY B N 1
ATOM 4989 C CA . GLY B 1 315 ? -1.117 -12.164 -5.582 1 92.5 315 GLY B CA 1
ATOM 4990 C C . GLY B 1 315 ? 0.091 -11.352 -6.008 1 92.5 315 GLY B C 1
ATOM 4991 O O . GLY B 1 315 ? 0.618 -11.539 -7.105 1 92.5 315 GLY B O 1
ATOM 4992 N N . TRP B 1 316 ? 0.486 -10.5 -5.164 1 90.06 316 TRP B N 1
ATOM 4993 C CA . TRP B 1 316 ? 1.657 -9.68 -5.457 1 90.06 316 TRP B CA 1
ATOM 4994 C C . TRP B 1 316 ? 2.912 -10.539 -5.562 1 90.06 316 TRP B C 1
ATOM 4996 O O . TRP B 1 316 ? 3.744 -10.328 -6.445 1 90.06 316 TRP B O 1
ATOM 5006 N N . GLN B 1 317 ? 3.016 -11.406 -4.672 1 89.31 317 GLN B N 1
ATOM 5007 C CA . GLN B 1 317 ? 4.148 -12.328 -4.711 1 89.31 317 GLN B CA 1
ATOM 5008 C C . GLN B 1 317 ? 4.121 -13.172 -5.977 1 89.31 317 GLN B C 1
ATOM 5010 O O . GLN B 1 317 ? 5.16 -13.391 -6.609 1 89.31 317 GLN B O 1
ATOM 5015 N N . LEU B 1 318 ? 2.945 -13.648 -6.273 1 90.44 318 LEU B N 1
ATOM 5016 C CA . LEU B 1 318 ? 2.805 -14.422 -7.5 1 90.44 318 LEU B CA 1
ATOM 5017 C C . LEU B 1 318 ? 3.215 -13.602 -8.719 1 90.44 318 LEU B C 1
ATOM 5019 O O . LEU B 1 318 ? 3.932 -14.086 -9.594 1 90.44 318 LEU B O 1
ATOM 5023 N N . ASP B 1 319 ? 2.777 -12.438 -8.742 1 90.31 319 ASP B N 1
ATOM 5024 C CA . ASP B 1 319 ? 3.117 -11.539 -9.844 1 90.31 319 ASP B CA 1
ATOM 5025 C C . ASP B 1 319 ? 4.629 -11.359 -9.953 1 90.31 319 ASP B C 1
ATOM 5027 O O . ASP B 1 319 ? 5.188 -11.43 -11.047 1 90.31 319 ASP B O 1
ATOM 5031 N N . ARG B 1 320 ? 5.203 -11.141 -8.867 1 86.75 320 ARG B N 1
ATOM 5032 C CA . ARG B 1 320 ? 6.652 -10.961 -8.836 1 86.75 320 ARG B CA 1
ATOM 5033 C C . ARG B 1 320 ? 7.367 -12.227 -9.297 1 86.75 320 ARG B C 1
ATOM 5035 O O . ARG B 1 320 ? 8.336 -12.164 -10.055 1 86.75 320 ARG B O 1
ATOM 5042 N N . LEU B 1 321 ? 6.918 -13.352 -8.828 1 87.38 321 LEU B N 1
ATOM 5043 C CA . LEU B 1 321 ? 7.52 -14.625 -9.195 1 87.38 321 LEU B CA 1
ATOM 5044 C C . LEU B 1 321 ? 7.422 -14.852 -10.703 1 87.38 321 LEU B C 1
ATOM 5046 O O . LEU B 1 321 ? 8.398 -15.242 -11.344 1 87.38 321 LEU B O 1
ATOM 5050 N N . LEU B 1 322 ? 6.359 -14.547 -11.234 1 87.94 322 LEU B N 1
ATOM 5051 C CA . LEU B 1 322 ? 6.098 -14.781 -12.656 1 87.94 322 LEU B CA 1
ATOM 5052 C C . LEU B 1 322 ? 6.879 -13.805 -13.523 1 87.94 322 LEU B C 1
ATOM 5054 O O . LEU B 1 322 ? 7.195 -14.102 -14.672 1 87.94 322 LEU B O 1
ATOM 5058 N N . ARG B 1 323 ? 7.195 -12.672 -12.992 1 82.44 323 ARG B N 1
ATOM 5059 C CA . ARG B 1 323 ? 7.883 -11.633 -13.75 1 82.44 323 ARG B CA 1
ATOM 5060 C C . ARG B 1 323 ? 9.398 -11.781 -13.648 1 82.44 323 ARG B C 1
ATOM 5062 O O . ARG B 1 323 ? 10.109 -11.633 -14.641 1 82.44 323 ARG B O 1
ATOM 5069 N N . GLU B 1 324 ? 9.93 -11.898 -12.453 1 72.44 324 GLU B N 1
ATOM 5070 C CA . GLU B 1 324 ? 11.352 -11.68 -12.195 1 72.44 324 GLU B CA 1
ATOM 5071 C C . GLU B 1 324 ? 12.055 -12.977 -11.805 1 72.44 324 GLU B C 1
ATOM 5073 O O . GLU B 1 324 ? 13.211 -13.195 -12.164 1 72.44 324 GLU B O 1
ATOM 5078 N N . ASP B 1 325 ? 11.312 -13.703 -11.086 1 65.12 325 ASP B N 1
ATOM 5079 C CA . ASP B 1 325 ? 12.062 -14.656 -10.273 1 65.12 325 ASP B CA 1
ATOM 5080 C C . ASP B 1 325 ? 12.18 -16 -10.984 1 65.12 325 ASP B C 1
ATOM 5082 O O . ASP B 1 325 ? 13.234 -16.641 -10.945 1 65.12 325 ASP B O 1
ATOM 5086 N N . VAL B 1 326 ? 11 -16.281 -11.539 1 63.81 326 VAL B N 1
ATOM 5087 C CA . VAL B 1 326 ? 11.031 -17.609 -12.117 1 63.81 326 VAL B CA 1
ATOM 5088 C C . VAL B 1 326 ? 12.07 -17.672 -13.234 1 63.81 326 VAL B C 1
ATOM 5090 O O . VAL B 1 326 ? 12.094 -16.797 -14.109 1 63.81 326 VAL B O 1
ATOM 5093 N N . GLY B 1 327 ? 13.07 -18.328 -12.945 1 59.19 327 GLY B N 1
ATOM 5094 C CA . GLY B 1 327 ? 14.156 -18.562 -13.898 1 59.19 327 GLY B CA 1
ATOM 5095 C C . GLY B 1 327 ? 15.469 -17.953 -13.453 1 59.19 327 GLY B C 1
ATOM 5096 O O . GLY B 1 327 ? 16.516 -18.203 -14.062 1 59.19 327 GLY B O 1
ATOM 5097 N N . ARG B 1 328 ? 15.305 -17 -12.453 1 63.94 328 ARG B N 1
ATOM 5098 C CA . ARG B 1 328 ? 16.531 -16.344 -12.016 1 63.94 328 ARG B CA 1
ATOM 5099 C C . ARG B 1 328 ? 17.031 -16.922 -10.703 1 63.94 328 ARG B C 1
ATOM 5101 O O . ARG B 1 328 ? 17.594 -16.219 -9.875 1 63.94 328 ARG B O 1
ATOM 5108 N N . GLY B 1 329 ? 16.766 -18.156 -10.539 1 62.72 329 GLY B N 1
ATOM 5109 C CA . GLY B 1 329 ? 17.312 -18.844 -9.367 1 62.72 329 GLY B CA 1
ATOM 5110 C C . GLY B 1 329 ? 16.531 -18.547 -8.102 1 62.72 329 GLY B C 1
ATOM 5111 O O . GLY B 1 329 ? 17.047 -18.75 -6.996 1 62.72 329 GLY B O 1
ATOM 5112 N N . TYR B 1 330 ? 15.383 -18 -8.242 1 66.81 330 TYR B N 1
ATOM 5113 C CA . TYR B 1 330 ? 14.57 -17.734 -7.055 1 66.81 330 TYR B CA 1
ATOM 5114 C C . TYR B 1 330 ? 14.047 -19.047 -6.461 1 66.81 330 TYR B C 1
ATOM 5116 O O . TYR B 1 330 ? 13.672 -19.969 -7.191 1 66.81 330 TYR B O 1
ATOM 5124 N N . ARG B 1 331 ? 14.344 -19.156 -5.137 1 67.38 331 ARG B N 1
ATOM 5125 C CA . ARG B 1 331 ? 13.773 -20.297 -4.438 1 67.38 331 ARG B CA 1
ATOM 5126 C C . ARG B 1 331 ? 12.344 -20.016 -3.984 1 67.38 331 ARG B C 1
ATOM 5128 O O . ARG B 1 331 ? 12.109 -19.062 -3.242 1 67.38 331 ARG B O 1
ATOM 5135 N N . LEU B 1 332 ? 11.492 -20.781 -4.562 1 78.5 332 LEU B N 1
ATOM 5136 C CA . LEU B 1 332 ? 10.086 -20.641 -4.191 1 78.5 332 LEU B CA 1
ATOM 5137 C C . LEU B 1 332 ? 9.828 -21.234 -2.811 1 78.5 332 LEU B C 1
ATOM 5139 O O . LEU B 1 332 ? 10.125 -22.406 -2.564 1 78.5 332 LEU B O 1
ATOM 5143 N N . TRP B 1 333 ? 9.383 -20.391 -1.994 1 78.38 333 TRP B N 1
ATOM 5144 C CA . TRP B 1 333 ? 9 -20.891 -0.679 1 78.38 333 TRP B CA 1
ATOM 5145 C C . TRP B 1 333 ? 7.609 -21.516 -0.719 1 78.38 333 TRP B C 1
ATOM 5147 O O . TRP B 1 333 ? 6.738 -21.047 -1.456 1 78.38 333 TRP B O 1
ATOM 5157 N N . PRO B 1 334 ? 7.551 -22.609 0.074 1 83.88 334 PRO B N 1
ATOM 5158 C CA . PRO B 1 334 ? 6.234 -23.25 0.121 1 83.88 334 PRO B CA 1
ATOM 5159 C C . PRO B 1 334 ? 5.148 -22.328 0.675 1 83.88 334 PRO B C 1
ATOM 5161 O O . PRO B 1 334 ? 5.438 -21.453 1.504 1 83.88 334 PRO B O 1
ATOM 5164 N N . VAL B 1 335 ? 3.994 -22.484 0.206 1 85.94 335 VAL B N 1
ATOM 5165 C CA . VAL B 1 335 ? 2.842 -21.703 0.627 1 85.94 335 VAL B CA 1
ATOM 5166 C C . VAL B 1 335 ? 2.652 -21.828 2.137 1 85.94 335 VAL B C 1
ATOM 5168 O O . VAL B 1 335 ? 2.203 -20.891 2.795 1 85.94 335 VAL B O 1
ATOM 5171 N N . GLU B 1 336 ? 3.057 -22.953 2.619 1 86.38 336 GLU B N 1
ATOM 5172 C CA . GLU B 1 336 ? 2.936 -23.188 4.051 1 86.38 336 GLU B CA 1
ATOM 5173 C C . GLU B 1 336 ? 3.76 -22.188 4.855 1 86.38 336 GLU B C 1
ATOM 5175 O O . GLU B 1 336 ? 3.398 -21.844 5.984 1 86.38 336 GLU B O 1
ATOM 5180 N N . ALA B 1 337 ? 4.809 -21.812 4.289 1 87.94 337 ALA B N 1
ATOM 5181 C CA . ALA B 1 337 ? 5.641 -20.812 4.957 1 87.94 337 ALA B CA 1
ATOM 5182 C C . ALA B 1 337 ? 4.922 -19.469 5.051 1 87.94 337 ALA B C 1
ATOM 5184 O O . ALA B 1 337 ? 5.008 -18.781 6.07 1 87.94 337 ALA B O 1
ATOM 5185 N N . ASP B 1 338 ? 4.23 -19.125 3.996 1 88.94 338 ASP B N 1
ATOM 5186 C CA . ASP B 1 338 ? 3.443 -17.891 3.998 1 88.94 338 ASP B CA 1
ATOM 5187 C C . ASP B 1 338 ? 2.332 -17.953 5.043 1 88.94 338 ASP B C 1
ATOM 5189 O O . ASP B 1 338 ? 2.047 -16.953 5.711 1 88.94 338 ASP B O 1
ATOM 5193 N N . VAL B 1 339 ? 1.789 -19.078 5.133 1 92.19 339 VAL B N 1
ATOM 5194 C CA . VAL B 1 339 ? 0.733 -19.281 6.117 1 92.19 339 VAL B CA 1
ATOM 5195 C C . VAL B 1 339 ? 1.31 -19.141 7.527 1 92.19 339 VAL B C 1
ATOM 5197 O O . VAL B 1 339 ? 0.747 -18.453 8.375 1 92.19 339 VAL B O 1
ATOM 5200 N N . ALA B 1 340 ? 2.393 -19.812 7.715 1 92.19 340 ALA B N 1
ATOM 5201 C CA . ALA B 1 340 ? 3.045 -19.766 9.023 1 92.19 340 ALA B CA 1
ATOM 5202 C C . ALA B 1 340 ? 3.404 -18.328 9.391 1 92.19 340 ALA B C 1
ATOM 5204 O O . ALA B 1 340 ? 3.215 -17.906 10.539 1 92.19 340 ALA B O 1
ATOM 5205 N N . GLU B 1 341 ? 3.863 -17.625 8.461 1 91.69 341 GLU B N 1
ATOM 5206 C CA . GLU B 1 341 ? 4.23 -16.219 8.688 1 91.69 341 GLU B CA 1
ATOM 5207 C C . GLU B 1 341 ? 3.012 -15.391 9.07 1 91.69 341 GLU B C 1
ATOM 5209 O O . GLU B 1 341 ? 3.082 -14.555 9.977 1 91.69 341 GLU B O 1
ATOM 5214 N N . ALA B 1 342 ? 1.93 -15.609 8.43 1 95.44 342 ALA B N 1
ATOM 5215 C CA . ALA B 1 342 ? 0.698 -14.875 8.703 1 95.44 342 ALA B CA 1
ATOM 5216 C C . ALA B 1 342 ? 0.223 -15.109 10.133 1 95.44 342 ALA B C 1
ATOM 5218 O O . ALA B 1 342 ? -0.415 -14.242 10.734 1 95.44 342 ALA B O 1
ATOM 5219 N N . PHE B 1 343 ? 0.678 -16.234 10.641 1 96.62 343 PHE B N 1
ATOM 5220 C CA . PHE B 1 343 ? 0.228 -16.578 11.984 1 96.62 343 PHE B CA 1
ATOM 5221 C C . PHE B 1 343 ? 1.351 -16.391 13 1 96.62 343 PHE B C 1
ATOM 5223 O O . PHE B 1 343 ? 1.233 -16.812 14.148 1 96.62 343 PHE B O 1
ATOM 5230 N N . GLY B 1 344 ? 2.492 -15.844 12.562 1 92.5 344 GLY B N 1
ATOM 5231 C CA . GLY B 1 344 ? 3.525 -15.367 13.469 1 92.5 344 GLY B CA 1
ATOM 5232 C C . GLY B 1 344 ? 4.652 -16.359 13.664 1 92.5 344 GLY B C 1
ATOM 5233 O O . GLY B 1 344 ? 5.484 -16.203 14.555 1 92.5 344 GLY B O 1
ATOM 5234 N N . GLU B 1 345 ? 4.605 -17.484 12.852 1 80.56 345 GLU B N 1
ATOM 5235 C CA . GLU B 1 345 ? 5.68 -18.469 12.984 1 80.56 345 GLU B CA 1
ATOM 5236 C C . GLU B 1 345 ? 6.867 -18.109 12.094 1 80.56 345 GLU B C 1
ATOM 5238 O O . GLU B 1 345 ? 6.754 -18.125 10.867 1 80.56 345 GLU B O 1
ATOM 5243 N N . GLY B 1 346 ? 7.586 -16.922 12.062 1 62.31 346 GLY B N 1
ATOM 5244 C CA . GLY B 1 346 ? 8.789 -16.656 11.297 1 62.31 346 GLY B CA 1
ATOM 5245 C C . GLY B 1 346 ? 9.961 -16.219 12.156 1 62.31 346 GLY B C 1
ATOM 5246 O O . GLY B 1 346 ? 9.781 -15.852 13.32 1 62.31 346 GLY B O 1
#

Solvent-accessible surface area (backbone atoms only — not comparable to full-atom values): 37308 Å² total; per-residue (Å²): 138,85,82,80,83,80,81,81,75,79,79,79,66,73,72,77,71,67,74,50,51,59,50,49,74,66,43,38,62,35,35,42,91,40,14,55,61,47,14,67,66,39,42,62,89,25,57,74,60,72,70,42,58,45,35,46,45,41,48,52,51,45,14,55,52,74,67,33,66,47,71,82,39,43,67,46,56,78,64,48,63,60,89,70,38,46,57,76,47,35,79,84,57,42,75,60,50,72,66,40,38,63,28,44,58,76,49,47,69,57,51,68,54,47,52,49,46,53,56,38,33,64,32,71,50,41,24,56,38,54,65,68,40,87,62,48,49,69,66,50,50,52,49,56,71,66,42,59,76,60,28,37,62,29,39,70,55,57,67,67,44,47,73,51,41,45,51,50,50,50,49,50,45,49,50,36,25,69,71,66,30,62,68,51,28,43,53,50,36,41,56,43,40,65,38,90,41,67,68,53,24,33,52,50,50,48,54,70,52,44,49,62,35,41,82,57,96,55,85,57,56,100,47,30,38,57,46,62,38,59,66,50,33,43,52,46,15,62,76,30,55,49,70,49,59,76,41,43,54,41,21,25,50,53,47,30,38,40,32,38,35,74,44,97,70,52,31,45,34,37,34,27,64,25,40,51,60,48,32,28,52,57,36,35,26,25,57,67,65,32,53,53,56,69,74,59,44,56,53,50,51,53,53,32,51,75,68,59,37,41,78,38,72,50,43,64,54,48,49,46,35,55,72,61,26,55,86,66,76,53,79,73,71,58,50,65,54,43,40,34,42,24,26,47,57,118,138,84,80,80,80,79,76,80,69,82,78,81,62,73,69,78,69,66,74,51,52,59,51,49,74,65,42,38,63,36,34,43,90,41,15,54,62,48,14,66,65,40,41,65,88,26,56,72,60,74,71,40,58,47,34,46,45,41,48,51,51,45,15,57,53,75,66,33,65,46,71,84,40,42,66,46,56,78,62,46,62,62,88,70,38,46,56,76,46,36,79,85,57,43,77,57,50,71,67,40,36,62,25,44,58,76,50,48,71,57,49,67,56,48,52,49,46,54,57,39,33,64,33,71,48,43,24,56,40,53,63,66,40,87,60,46,48,69,66,53,50,52,48,59,70,64,43,58,76,58,28,40,64,28,37,69,55,59,69,69,45,47,72,52,42,45,50,50,50,50,49,49,46,50,50,36,26,69,70,65,30,62,68,51,26,44,54,50,36,41,57,43,38,66,39,87,40,68,70,52,25,32,52,48,50,48,55,70,54,46,49,63,36,40,83,58,96,55,85,57,56,99,48,30,39,57,46,62,38,60,68,49,32,43,52,47,16,62,76,28,55,49,68,48,60,76,41,43,54,42,20,25,51,53,48,29,36,39,33,37,36,74,42,96,68,52,33,45,33,37,32,28,62,26,40,53,59,48,34,27,55,58,37,33,26,27,56,67,65,32,52,53,55,67,74,58,44,55,54,50,50,52,54,33,51,74,69,60,36,40,78,38,72,50,42,66,55,50,50,44,36,55,71,63,27,56,85,64,78,54,80,73,72,58,50,64,54,42,40,34,41,24,27,46,60,117

Organism: Phenylobacterium zucineum (strain HLK1) (NCBI:txid450851)

Sequence (692 aa):
MFISIQGSGPARTGTKTGARTQPTSLLRLVAGEFAARVAAVWPEPHTAFLTAPAARRHLVCLGFAVGADVRALAAAILGARLRHVIPSVVAAAPAGLERVLGRLGEIAWDAEAYRLLLTLLARPAPAKALRHAPAVDVELVRRLAELPAPMEEAVRLARELTPEGFAVLCEAYEALRFRDGVNAAEAAAAGWARAGSVRALFEAVRDDLTPEPCAPPHPGTARLAPLATKAALREAARRYRNCLADRMPHAASGWSAFYEWAGPPGVVLEVARDHVFGWRLEEARLADNRAVPDPVRDEIMADLALMGVHVGRSGWQLDRLLREDVGRGYRLWPVEADVAEAFGEGMFISIQGSGPARTGTKTGARTQPTSLLRLVAGEFAARVAAVWPEPHTAFLTAPAARRHLVCLGFAVGADVRALAAAILGARLRHVIPSVVAAAPAGLERVLGRLGEIAWDAEAYRLLLTLLARPAPAKALRHAPAVDVELVRRLAELPAPMEEAVRLARELTPEGFAVLCEAYEALRFRDGVNAAEAAAAGWARAGSVRALFEAVRDDLTPEPCAPPHPGTARLAPLATKAALREAARRYRNCLADRMPHAASGWSAFYEWAGPPGVVLEVARDHVFGWRLEEARLADNRAVPDPVRDEIMADLALMGVHVGRSGWQLDRLLREDVGRGYRLWPVEADVAEAFGEG

Radius of gyration: 43.3 Å; Cα contacts (8 Å, |Δi|>4): 1055; chains: 2; bounding box: 89×154×60 Å

Secondary structure (DSSP, 8-state):
---------------------SPPHHHHHHHGGGHHHHHHHS-TT-HHHHTS-HHHHHHHHHHHHTT--HHHHHHHHHHS-HHHHHHHHSTTPPTTHHHHHTTS-SSPPPHHHHHHHHHHHTSHHHHHHHHH-S---HHHHHHHHHS-GGGTT-HHHHHH--HHHHHHHHHHHHHHHHHH-HHHHHHHHHHHTT-SSHHHHHHHHHHHHSPPPPPPSS---SSEEE--SHHHHHHHHHHHTSSGGGGHHHHHHTSEEEEEE-SSSPEEEEEEEETTTEEEEEEEE-GGGPPPPHHHHHHHHHHHHHTT-B-SS-HHHHHHIIIIITTTT--PPPHHHHHHHHTT--/---------------------SPPHHHHHHHGGGHHHHHHHS-TT-HHHHTS-HHHHHHHHHHHHTT--HHHHHHHHHHS-HHHHHHHHSTTPPTTHHHHHTTS-SSPPPHHHHHHHHHHHTSHHHHHHHHH-S---HHHHHHHHHS-GGGTT-HHHHHH--HHHHHHHHHHHHHHHHHH-HHHHHHHHHHHTT-SSHHHHHHHHHHHHSPPPPPPSS---SSEEE--SHHHHHHHHHHHTSSGGGGHHHHHHTSEEEEEE-SSS-EEEEEEEETTTEEEEEEEE-GGGPPPPHHHHHHHHHHHHHTT-B-SS-HHHHHHIIIIITTTT--PPPHHHHHHHHTT--

pLDDT: mean 89.17, std 14.93, range [26.47, 98.38]

Foldseek 3Di:
DPPPPPCCPDPPVPPCVPQCLPFDPVLCFALPPCRSVLCVLQTPPSVLLLVAQQLLVQLLSQLVLVVHPCSVCVCVSSPPDPVVSSCNSDPPQAPQSSQLSNQADRHYDDSVLSVLVRVLSNDDQLVVLSNPDNHDYSQLSVLLSLQDPLQNNLNVLSVVADPVLSVVLSVLLVLCCVVPNDVLSSVLSNVLNPQPYSVSSVVSSVVSSQDFFDDDLDCFDPFKHWQRGLVSQVVVCVVQVHCSNVCSNCRNVVQWTWIWGNDVVIKIWIWGQAPVQGIETQAIAGRVRHFDDDVVLVVVVVRCVVSSYHYFDTPVVVVCCVPPNVPVPDDDDDRVVSNRVRRPND/DPPPPPPPPDPPVPPCVPQPLDFDPVLCFALPPCRSVLCVLQTPPSCLLLVAQQLLVQLLSQLVLVVHPCSVCVCCSSPPDPVVSSCNSDPPQAPQSSQLSNQADRHYDDSVLSVLVRVLCNDDQSVVLSNPDNHDYSQLSVLLSQQDPLQNNLSVLSVVADPVLSVVLSVLLVLCCVVPNDVLSSVLSNVLNPQPYSVSSVVSSVVSSQDFFDDDLDCFDPFKHWQRGLVSQVVVCVVQVHCSNVCSNCRNVVQWTWIWGNDVVIKIWIWGQAPVQGIETQAIAGRVRHFDDDVVLVVVVVRCVVSSYDYFDTPVVVVCCVPPNVPVPDDDDDRVVSNRVRRPND